Protein 2YA0 (pdb70)

InterPro domains:
  IPR004193 Glycoside hydrolase, family 13, N-terminal [PF02922] (450-539)
  IPR005323 Pullulanase, carbohydrate-binding module 41 [PF03714] (137-236)
  IPR005323 Pullulanase, carbohydrate-binding module 41 [PF03714] (245-346)
  IPR005323 Pullulanase, carbohydrate-binding module 41 [cd10315] (136-239)
  IPR005323 Pullulanase, carbohydrate-binding module 41 [cd10315] (244-348)
  IPR005877 YSIRK Gram-positive signal peptide [PF04650] (9-34)
  IPR005877 YSIRK Gram-positive signal peptide [TIGR01168] (1-36)
  IPR006047 Glycosyl hydrolase family 13, catalytic domain [PF00128] (612-724)
  IPR006047 Glycosyl hydrolase family 13, catalytic domain [SM00642] (592-982)
  IPR011838 Pullulanase, extracellular [TIGR02102] (133-1279)
  IPR013780 Glycosyl hydrolase, all-beta [G3DSA:2.60.40.1180] (1047-1150)
  IPR013783 Immunoglobulin-like fold [G3DSA:2.60.40.10] (448-564)
  IPR013784 Carbohydrate-binding-like fold [SSF49452] (134-238)
  IPR013784 Carbohydrate-binding-like fold [SSF49452] (241-351)
  IPR014755 Copper resistance protein CopC/internalin, immunoglobulin-like [G3DSA:2.60.40.1220] (353-447)
  IPR014756 Immunoglobulin E-set [SSF81296] (446-563)
  IPR017853 Glycoside hydrolase superfamily [SSF51445] (581-1035)
  IPR019931 LPXTG cell wall anchor motif [PF00746] (1240-1280)
  IPR019931 LPXTG cell wall anchor motif [PS50847] (1246-1280)
  IPR040806 SpuA, C-terminal [PF18033] (1045-1140)

Radius of gyration: 27.01 Å; Cα contacts (8 Å, |Δi|>4): 1751; chains: 1; bounding box: 89×76×56 Å

Structure (mmCIF, N/CA/C/O backbone):
data_2YA0
#
_entry.id   2YA0
#
_cell.length_a   57.574
_cell.length_b   75.196
_cell.length_c   87.038
_cell.angle_alpha   90.00
_cell.angle_beta   97.31
_cell.angle_gamma   90.00
#
_symmetry.space_group_name_H-M   'P 1 21 1'
#
loop_
_entity.id
_entity.type
_entity.pdbx_description
1 polymer 'PUTATIVE ALKALINE AMYLOPULLULANASE'
2 non-polymer 'CALCIUM ION'
3 non-polymer GLYCEROL
4 non-polymer 'SODIUM ION'
5 water water
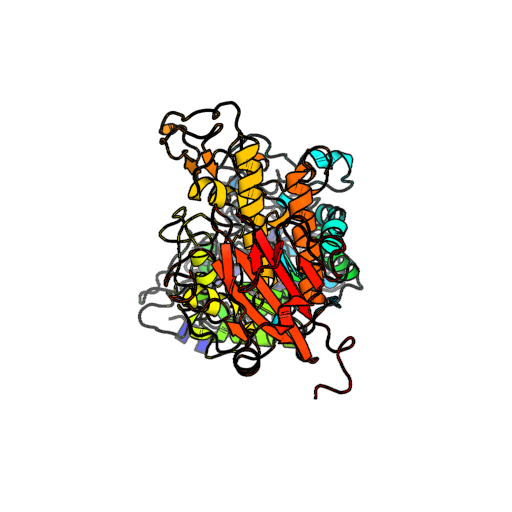#
loop_
_atom_site.group_PDB
_atom_site.id
_atom_site.type_symbol
_atom_site.label_atom_id
_atom_site.label_alt_id
_atom_site.label_comp_id
_atom_site.label_asym_id
_atom_site.label_entity_id
_atom_site.label_seq_id
_atom_site.pdbx_PDB_ins_code
_atom_site.Cartn_x
_atom_site.Cartn_y
_atom_site.Cartn_z
_atom_site.occupancy
_atom_site.B_iso_or_equiv
_atom_site.auth_seq_id
_atom_site.auth_comp_id
_atom_site.auth_asym_id
_atom_site.auth_atom_id
_atom_site.pdbx_PDB_model_num
ATOM 1 N N . SER A 1 1 ? 72.310 26.573 86.203 1.00 36.60 -18 SER A N 1
ATOM 2 C CA . SER A 1 1 ? 73.694 27.023 86.629 1.00 34.60 -18 SER A CA 1
ATOM 3 C C . SER A 1 1 ? 74.757 26.339 85.743 1.00 33.54 -18 SER A C 1
ATOM 4 O O . SER A 1 1 ? 74.704 25.145 85.536 1.00 32.42 -18 SER A O 1
ATOM 7 N N . TRP A 1 2 ? 75.671 27.121 85.171 1.00 32.99 -17 TRP A N 1
ATOM 8 C CA . TRP A 1 2 ? 76.682 26.565 84.272 1.00 31.34 -17 TRP A CA 1
ATOM 9 C C . TRP A 1 2 ? 77.630 25.676 85.090 1.00 32.05 -17 TRP A C 1
ATOM 10 O O . TRP A 1 2 ? 78.073 24.620 84.625 1.00 31.64 -17 TRP A O 1
ATOM 21 N N . ARG A 1 3 ? 77.893 26.060 86.342 1.00 32.83 -16 ARG A N 1
ATOM 22 C CA . ARG A 1 3 ? 78.808 25.275 87.185 1.00 34.83 -16 ARG A CA 1
ATOM 23 C C . ARG A 1 3 ? 78.249 23.880 87.512 1.00 33.47 -16 ARG A C 1
ATOM 24 O O . ARG A 1 3 ? 78.968 22.879 87.454 1.00 31.86 -16 ARG A O 1
ATOM 32 N N . LEU A 1 4 ? 76.949 23.799 87.767 1.00 32.90 -15 LEU A N 1
ATOM 33 C CA . LEU A 1 4 ? 76.290 22.511 87.974 1.00 33.60 -15 LEU A CA 1
ATOM 34 C C . LEU A 1 4 ? 76.242 21.689 86.670 1.00 34.11 -15 LEU A C 1
ATOM 35 O O . LEU A 1 4 ? 76.507 20.472 86.692 1.00 34.14 -15 LEU A O 1
ATOM 40 N N . LYS A 1 5 ? 75.986 22.359 85.534 1.00 33.12 -14 LYS A N 1
ATOM 41 C CA . LYS A 1 5 ? 75.982 21.702 84.223 1.00 33.25 -14 LYS A CA 1
ATOM 42 C C . LYS A 1 5 ? 77.317 21.047 83.887 1.00 32.67 -14 LYS A C 1
ATOM 43 O O . LYS A 1 5 ? 77.359 19.934 83.330 1.00 32.43 -14 LYS A O 1
ATOM 49 N N . ASP A 1 6 ? 78.394 21.746 84.219 1.00 32.44 -13 ASP A N 1
ATOM 50 C CA . ASP A 1 6 ? 79.753 21.198 84.176 1.00 32.73 -13 ASP A CA 1
ATOM 51 C C . ASP A 1 6 ? 79.960 19.953 85.029 1.00 34.89 -13 ASP A C 1
ATOM 52 O O . ASP A 1 6 ? 80.582 18.987 84.564 1.00 36.27 -13 ASP A O 1
ATOM 57 N N . GLU A 1 7 ? 79.469 19.936 86.262 1.00 36.37 -12 GLU A N 1
ATOM 58 C CA . GLU A 1 7 ? 79.711 18.709 87.090 1.00 38.54 -12 GLU A CA 1
ATOM 59 C C . GLU A 1 7 ? 79.021 17.516 86.455 1.00 37.95 -12 GLU A C 1
ATOM 60 O O . GLU A 1 7 ? 79.571 16.431 86.438 1.00 38.74 -12 GLU A O 1
ATOM 66 N N . THR A 1 8 ? 77.827 17.736 85.898 1.00 38.60 -11 THR A N 1
ATOM 67 C CA . THR A 1 8 ? 77.025 16.665 85.335 1.00 38.76 -11 THR A CA 1
ATOM 68 C C . THR A 1 8 ? 77.270 16.361 83.840 1.00 38.11 -11 THR A C 1
ATOM 69 O O . THR A 1 8 ? 77.087 15.223 83.407 1.00 37.91 -11 THR A O 1
ATOM 73 N N . TYR A 1 9 ? 77.670 17.356 83.048 1.00 36.81 -10 TYR A N 1
ATOM 74 C CA . TYR A 1 9 ? 77.786 17.123 81.590 1.00 36.03 -10 TYR A CA 1
ATOM 75 C C . TYR A 1 9 ? 79.095 17.602 80.913 1.00 35.00 -10 TYR A C 1
ATOM 76 O O . TYR A 1 9 ? 79.153 17.716 79.679 1.00 34.85 -10 TYR A O 1
ATOM 85 N N . SER A 1 10 ? 80.126 17.854 81.702 1.00 35.00 -9 SER A N 1
ATOM 86 C CA . SER A 1 10 ? 81.426 18.251 81.159 1.00 35.29 -9 SER A CA 1
ATOM 87 C C . SER A 1 10 ? 81.879 17.050 80.327 1.00 34.63 -9 SER A C 1
ATOM 88 O O . SER A 1 10 ? 81.851 15.925 80.817 1.00 36.08 -9 SER A O 1
ATOM 91 N N . TYR A 1 11 ? 82.170 17.282 79.039 1.00 31.66 -8 TYR A N 1
ATOM 92 C CA . TYR A 1 11 ? 82.499 16.242 78.083 1.00 29.47 -8 TYR A CA 1
ATOM 93 C C . TYR A 1 11 ? 83.834 16.632 77.494 1.00 30.20 -8 TYR A C 1
ATOM 94 O O . TYR A 1 11 ? 83.994 17.762 77.015 1.00 28.87 -8 TYR A O 1
ATOM 103 N N . ASP A 1 12 ? 84.777 15.695 77.537 1.00 30.76 -7 ASP A N 1
ATOM 104 C CA . ASP A 1 12 ? 86.125 15.905 76.998 1.00 31.02 -7 ASP A CA 1
ATOM 105 C C . ASP A 1 12 ? 86.420 15.111 75.733 1.00 29.16 -7 ASP A C 1
ATOM 106 O O . ASP A 1 12 ? 87.531 15.156 75.255 1.00 29.65 -7 ASP A O 1
ATOM 111 N N . GLY A 1 13 ? 85.428 14.389 75.189 1.00 30.32 -6 GLY A N 1
ATOM 112 C CA . GLY A 1 13 ? 85.572 13.616 73.961 1.00 26.90 -6 GLY A CA 1
ATOM 113 C C . GLY A 1 13 ? 85.567 14.481 72.679 1.00 28.37 -6 GLY A C 1
ATOM 114 O O . GLY A 1 13 ? 85.392 15.698 72.713 1.00 25.97 -6 GLY A O 1
ATOM 115 N N . LYS A 1 14 ? 85.742 13.835 71.530 1.00 28.89 -5 LYS A N 1
ATOM 116 C CA . LYS A 1 14 ? 85.771 14.572 70.272 1.00 29.12 -5 LYS A CA 1
ATOM 117 C C . LYS A 1 14 ? 84.406 15.207 69.993 1.00 27.00 -5 LYS A C 1
ATOM 118 O O . LYS A 1 14 ? 83.349 14.659 70.369 1.00 28.56 -5 LYS A O 1
ATOM 124 N N . LEU A 1 15 ? 84.429 16.376 69.359 1.00 24.95 -4 LEU A N 1
ATOM 125 C CA . LEU A 1 15 ? 83.237 17.083 68.887 1.00 23.47 -4 LEU A CA 1
ATOM 126 C C . LEU A 1 15 ? 83.413 17.363 67.423 1.00 23.41 -4 LEU A C 1
ATOM 127 O O . LEU A 1 15 ? 84.533 17.418 66.974 1.00 25.80 -4 LEU A O 1
ATOM 132 N N . GLY A 1 16 ? 82.318 17.546 66.695 1.00 23.34 -3 GLY A N 1
ATOM 133 C CA . GLY A 1 16 ? 82.347 17.948 65.323 1.00 22.79 -3 GLY A CA 1
ATOM 134 C C . GLY A 1 16 ? 81.972 16.812 64.413 1.00 22.29 -3 GLY A C 1
ATOM 135 O O . GLY A 1 16 ? 81.515 15.761 64.875 1.00 22.47 -3 GLY A O 1
ATOM 136 N N . ALA A 1 17 ? 82.219 16.989 63.121 1.00 22.61 -2 ALA A N 1
ATOM 137 C CA . ALA A 1 17 ? 81.820 16.021 62.086 1.00 22.86 -2 ALA A CA 1
ATOM 138 C C . ALA A 1 17 ? 83.097 15.564 61.397 1.00 24.84 -2 ALA A C 1
ATOM 139 O O . ALA A 1 17 ? 83.804 16.349 60.718 1.00 24.57 -2 ALA A O 1
ATOM 141 N N . ASP A 1 18 ? 83.433 14.286 61.584 1.00 24.42 -1 ASP A N 1
ATOM 142 C CA A ASP A 1 18 ? 84.687 13.821 61.035 0.50 26.68 -1 ASP A CA 1
ATOM 143 C CA B ASP A 1 18 ? 84.684 13.708 61.096 0.50 26.96 -1 ASP A CA 1
ATOM 144 C C . ASP A 1 18 ? 84.377 12.941 59.816 1.00 27.76 -1 ASP A C 1
ATOM 145 O O . ASP A 1 18 ? 83.718 11.888 59.891 1.00 25.47 -1 ASP A O 1
ATOM 154 N N . LEU A 1 19 ? 84.837 13.450 58.669 1.00 27.88 0 LEU A N 1
ATOM 155 C CA . LEU A 1 19 ? 84.564 12.837 57.382 1.00 31.57 0 LEU A CA 1
ATOM 156 C C . LEU A 1 19 ? 85.518 11.643 57.294 1.00 34.71 0 LEU A C 1
ATOM 157 O O . LEU A 1 19 ? 86.735 11.858 57.484 1.00 36.29 0 LEU A O 1
ATOM 162 N N . LYS A 1 20 ? 84.983 10.420 57.073 1.00 36.40 1 LYS A N 1
ATOM 163 C CA . LYS A 1 20 ? 85.748 9.131 57.204 1.00 39.57 1 LYS A CA 1
ATOM 164 C C . LYS A 1 20 ? 85.659 8.311 55.923 1.00 41.09 1 LYS A C 1
ATOM 165 O O . LYS A 1 20 ? 84.629 8.356 55.233 1.00 41.53 1 LYS A O 1
ATOM 171 N N . GLU A 1 21 ? 86.686 7.505 55.621 1.00 42.20 2 GLU A N 1
ATOM 172 C CA . GLU A 1 21 ? 86.570 6.495 54.521 1.00 42.17 2 GLU A CA 1
ATOM 173 C C . GLU A 1 21 ? 86.493 7.134 53.159 1.00 39.70 2 GLU A C 1
ATOM 174 O O . GLU A 1 21 ? 85.625 6.802 52.385 1.00 39.02 2 GLU A O 1
ATOM 180 N N . GLU A 1 22 ? 87.396 8.053 52.886 1.00 39.01 3 GLU A N 1
ATOM 181 C CA . GLU A 1 22 ? 87.363 8.843 51.671 1.00 38.45 3 GLU A CA 1
ATOM 182 C C . GLU A 1 22 ? 85.942 9.387 51.385 1.00 36.21 3 GLU A C 1
ATOM 183 O O . GLU A 1 22 ? 85.524 9.460 50.238 1.00 36.03 3 GLU A O 1
ATOM 189 N N . GLY A 1 23 ? 85.213 9.758 52.439 1.00 32.59 4 GLY A N 1
ATOM 190 C CA . GLY A 1 23 ? 83.952 10.443 52.283 1.00 29.83 4 GLY A CA 1
ATOM 191 C C . GLY A 1 23 ? 82.736 9.567 52.421 1.00 29.56 4 GLY A C 1
ATOM 192 O O . GLY A 1 23 ? 81.615 10.075 52.383 1.00 28.84 4 GLY A O 1
ATOM 193 N N . LYS A 1 24 ? 82.930 8.246 52.582 1.00 29.68 5 LYS A N 1
ATOM 194 C CA . LYS A 1 24 ? 81.795 7.318 52.606 1.00 30.45 5 LYS A CA 1
ATOM 195 C C . LYS A 1 24 ? 81.047 7.375 53.910 1.00 29.90 5 LYS A C 1
ATOM 196 O O . LYS A 1 24 ? 79.879 7.022 53.959 1.00 30.36 5 LYS A O 1
ATOM 202 N N . GLN A 1 25 ? 81.693 7.889 54.957 1.00 28.77 6 GLN A N 1
ATOM 203 C CA . GLN A 1 25 ? 81.019 7.996 56.249 1.00 28.99 6 GLN A CA 1
ATOM 204 C C . GLN A 1 25 ? 81.334 9.286 56.902 1.00 27.97 6 GLN A C 1
ATOM 205 O O . GLN A 1 25 ? 82.415 9.885 56.669 1.00 27.63 6 GLN A O 1
ATOM 211 N N . VAL A 1 26 ? 80.425 9.696 57.782 1.00 27.11 7 VAL A N 1
ATOM 212 C CA . VAL A 1 26 ? 80.700 10.852 58.666 1.00 27.77 7 VAL A CA 1
ATOM 213 C C . VAL A 1 26 ? 80.290 10.479 60.085 1.00 26.42 7 VAL A C 1
ATOM 214 O O . VAL A 1 26 ? 79.150 10.037 60.295 1.00 28.12 7 VAL A O 1
ATOM 218 N N . ASP A 1 27 ? 81.184 10.682 61.058 1.00 27.35 8 ASP A N 1
ATOM 219 C CA . ASP A 1 27 ? 80.835 10.604 62.485 1.00 27.19 8 ASP A CA 1
ATOM 220 C C . ASP A 1 27 ? 80.491 11.998 63.062 1.00 26.90 8 ASP A C 1
ATOM 221 O O . ASP A 1 27 ? 81.309 12.919 62.958 1.00 26.09 8 ASP A O 1
ATOM 226 N N . LEU A 1 28 ? 79.322 12.125 63.707 1.00 26.11 9 LEU A N 1
ATOM 227 C CA . LEU A 1 28 ? 78.798 13.440 64.185 1.00 26.08 9 LEU A CA 1
ATOM 228 C C . LEU A 1 28 ? 78.747 13.383 65.669 1.00 25.22 9 LEU A C 1
ATOM 229 O O . LEU A 1 28 ? 78.285 12.380 66.188 1.00 25.36 9 LEU A O 1
ATOM 234 N N . THR A 1 29 ? 79.255 14.412 66.351 1.00 24.15 10 THR A N 1
ATOM 235 C CA . THR A 1 29 ? 79.027 14.566 67.786 1.00 25.56 10 THR A CA 1
ATOM 236 C C . THR A 1 29 ? 78.692 16.029 68.125 1.00 26.17 10 THR A C 1
ATOM 237 O O . THR A 1 29 ? 79.421 16.935 67.751 1.00 26.78 10 THR A O 1
ATOM 241 N N . LEU A 1 30 ? 77.608 16.240 68.847 1.00 25.97 11 LEU A N 1
ATOM 242 C CA . LEU A 1 30 ? 77.199 17.532 69.295 1.00 26.98 11 LEU A CA 1
ATOM 243 C C . LEU A 1 30 ? 76.994 17.477 70.809 1.00 26.74 11 LEU A C 1
ATOM 244 O O . LEU A 1 30 ? 76.484 16.485 71.332 1.00 25.66 11 LEU A O 1
ATOM 249 N N . TRP A 1 31 ? 77.407 18.520 71.529 1.00 26.80 12 TRP A N 1
ATOM 250 C CA . TRP A 1 31 ? 77.084 18.587 72.958 1.00 25.97 12 TRP A CA 1
ATOM 251 C C . TRP A 1 31 ? 75.789 19.395 73.077 1.00 26.02 12 TRP A C 1
ATOM 252 O O . TRP A 1 31 ? 75.728 20.550 72.604 1.00 24.67 12 TRP A O 1
ATOM 263 N N . SER A 1 32 ? 74.717 18.795 73.615 1.00 25.16 13 SER A N 1
ATOM 264 C CA . SER A 1 32 ? 73.477 19.580 73.830 1.00 26.44 13 SER A CA 1
ATOM 265 C C . SER A 1 32 ? 72.675 18.900 74.952 1.00 27.41 13 SER A C 1
ATOM 266 O O . SER A 1 32 ? 71.611 18.328 74.697 1.00 29.20 13 SER A O 1
ATOM 269 N N . PRO A 1 33 ? 73.167 18.977 76.200 1.00 30.35 14 PRO A N 1
ATOM 270 C CA . PRO A 1 33 ? 72.558 18.172 77.293 1.00 31.16 14 PRO A CA 1
ATOM 271 C C . PRO A 1 33 ? 71.046 18.438 77.552 1.00 32.63 14 PRO A C 1
ATOM 272 O O . PRO A 1 33 ? 70.294 17.518 77.999 1.00 31.97 14 PRO A O 1
ATOM 276 N N . SER A 1 34 ? 70.581 19.644 77.293 1.00 31.81 15 SER A N 1
ATOM 277 C CA . SER A 1 34 ? 69.158 19.934 77.551 1.00 32.68 15 SER A CA 1
ATOM 278 C C . SER A 1 34 ? 68.227 19.526 76.445 1.00 33.61 15 SER A C 1
ATOM 279 O O . SER A 1 34 ? 67.006 19.765 76.565 1.00 35.23 15 SER A O 1
ATOM 282 N N . ALA A 1 35 ? 68.759 18.971 75.354 1.00 32.75 16 ALA A N 1
ATOM 283 C CA . ALA A 1 35 ? 67.919 18.669 74.194 1.00 31.73 16 ALA A CA 1
ATOM 284 C C . ALA A 1 35 ? 66.997 17.457 74.470 1.00 32.01 16 ALA A C 1
ATOM 285 O O . ALA A 1 35 ? 67.427 16.508 75.100 1.00 31.57 16 ALA A O 1
ATOM 287 N N . ASP A 1 36 ? 65.762 17.517 73.975 1.00 31.51 17 ASP A N 1
ATOM 288 C CA . ASP A 1 36 ? 64.849 16.350 73.955 1.00 31.90 17 ASP A CA 1
ATOM 289 C C . ASP A 1 36 ? 65.160 15.496 72.733 1.00 31.93 17 ASP A C 1
ATOM 290 O O . ASP A 1 36 ? 65.147 14.266 72.812 1.00 31.31 17 ASP A O 1
ATOM 295 N N . LYS A 1 37 ? 65.417 16.133 71.590 1.00 31.63 18 LYS A N 1
ATOM 296 C CA . LYS A 1 37 ? 65.855 15.421 70.361 1.00 31.43 18 LYS A CA 1
ATOM 297 C C . LYS A 1 37 ? 66.826 16.322 69.593 1.00 30.37 18 LYS A C 1
ATOM 298 O O . LYS A 1 37 ? 66.815 17.527 69.768 1.00 30.13 18 LYS A O 1
ATOM 304 N N . VAL A 1 38 ? 67.588 15.706 68.717 1.00 30.77 19 VAL A N 1
ATOM 305 C CA . VAL A 1 38 ? 68.595 16.350 67.878 1.00 28.36 19 VAL A CA 1
ATOM 306 C C . VAL A 1 38 ? 68.655 15.512 66.623 1.00 28.88 19 VAL A C 1
ATOM 307 O O . VAL A 1 38 ? 68.849 14.302 66.688 1.00 28.90 19 VAL A O 1
ATOM 311 N N . SER A 1 39 ? 68.430 16.166 65.469 1.00 28.22 20 SER A N 1
ATOM 312 C CA . SER A 1 39 ? 68.644 15.579 64.193 1.00 27.16 20 SER A CA 1
ATOM 313 C C . SER A 1 39 ? 69.613 16.426 63.413 1.00 26.43 20 SER A C 1
ATOM 314 O O . SER A 1 39 ? 69.730 17.627 63.639 1.00 24.00 20 SER A O 1
ATOM 317 N N . VAL A 1 40 ? 70.247 15.790 62.438 1.00 24.86 21 VAL A N 1
ATOM 318 C CA . VAL A 1 40 ? 71.054 16.522 61.479 1.00 24.91 21 VAL A CA 1
ATOM 319 C C . VAL A 1 40 ? 70.273 16.752 60.198 1.00 24.65 21 VAL A C 1
ATOM 320 O O . VAL A 1 40 ? 69.678 15.832 59.666 1.00 27.30 21 VAL A O 1
ATOM 324 N N . VAL A 1 41 ? 70.234 17.982 59.710 1.00 25.16 22 VAL A N 1
ATOM 325 C CA . VAL A 1 41 ? 69.549 18.246 58.440 1.00 23.23 22 VAL A CA 1
ATOM 326 C C . VAL A 1 41 ? 70.640 18.337 57.391 1.00 24.43 22 VAL A C 1
ATOM 327 O O . VAL A 1 41 ? 71.589 19.132 57.577 1.00 23.86 22 VAL A O 1
ATOM 331 N N . VAL A 1 42 ? 70.542 17.545 56.312 1.00 22.79 23 VAL A N 1
ATOM 332 C CA . VAL A 1 42 ? 71.637 17.547 55.346 1.00 23.88 23 VAL A CA 1
ATOM 333 C C . VAL A 1 42 ? 71.141 18.334 54.143 1.00 23.14 23 VAL A C 1
ATOM 334 O O . VAL A 1 42 ? 70.043 18.067 53.652 1.00 24.34 23 VAL A O 1
ATOM 338 N N . TYR A 1 43 ? 71.917 19.329 53.713 1.00 23.79 24 TYR A N 1
ATOM 339 C CA . TYR A 1 43 ? 71.618 20.114 52.505 1.00 21.97 24 TYR A CA 1
ATOM 340 C C . TYR A 1 43 ? 72.493 19.748 51.331 1.00 21.53 24 TYR A C 1
ATOM 341 O O . TYR A 1 43 ? 73.666 19.335 51.466 1.00 21.39 24 TYR A O 1
ATOM 350 N N . ASP A 1 44 ? 71.920 19.882 50.138 1.00 21.99 25 ASP A N 1
ATOM 351 C CA . ASP A 1 44 ? 72.601 19.476 48.926 1.00 23.65 25 ASP A CA 1
ATOM 352 C C . ASP A 1 44 ? 73.883 20.301 48.629 1.00 24.04 25 ASP A C 1
ATOM 353 O O . ASP A 1 44 ? 73.893 21.526 48.732 1.00 25.32 25 ASP A O 1
ATOM 358 N N . LYS A 1 45 ? 74.935 19.643 48.202 1.00 23.57 26 LYS A N 1
ATOM 359 C CA . LYS A 1 45 ? 76.233 20.306 47.923 1.00 23.68 26 LYS A CA 1
ATOM 360 C C . LYS A 1 45 ? 76.177 21.245 46.750 1.00 24.45 26 LYS A C 1
ATOM 361 O O . LYS A 1 45 ? 76.993 22.175 46.650 1.00 24.73 26 LYS A O 1
ATOM 367 N N . ASN A 1 46 ? 75.278 20.966 45.808 1.00 22.81 27 ASN A N 1
ATOM 368 C CA . ASN A 1 46 ? 75.106 21.840 44.657 1.00 23.81 27 ASN A CA 1
ATOM 369 C C . ASN A 1 46 ? 74.076 22.979 44.839 1.00 25.39 27 ASN A C 1
ATOM 370 O O . ASN A 1 46 ? 74.110 23.954 44.096 1.00 28.96 27 ASN A O 1
ATOM 375 N N . ASP A 1 47 ? 73.125 22.811 45.738 1.00 25.10 28 ASP A N 1
ATOM 376 C CA . ASP A 1 47 ? 72.042 23.760 45.934 1.00 25.97 28 ASP A CA 1
ATOM 377 C C . ASP A 1 47 ? 71.787 23.712 47.433 1.00 25.12 28 ASP A C 1
ATOM 378 O O . ASP A 1 47 ? 70.948 22.909 47.910 1.00 24.17 28 ASP A O 1
ATOM 383 N N . PRO A 1 48 ? 72.532 24.540 48.215 1.00 24.99 29 PRO A N 1
ATOM 384 C CA . PRO A 1 48 ? 72.440 24.383 49.670 1.00 24.39 29 PRO A CA 1
ATOM 385 C C . PRO A 1 48 ? 71.074 24.710 50.242 1.00 24.13 29 PRO A C 1
ATOM 386 O O . PRO A 1 48 ? 70.777 24.326 51.372 1.00 25.78 29 PRO A O 1
ATOM 390 N N . ASP A 1 49 ? 70.207 25.379 49.469 1.00 25.64 30 ASP A N 1
ATOM 391 C CA . ASP A 1 49 ? 68.812 25.628 49.922 1.00 26.87 30 ASP A CA 1
ATOM 392 C C . ASP A 1 49 ? 68.009 24.313 50.090 1.00 26.42 30 ASP A C 1
ATOM 393 O O . ASP A 1 49 ? 67.145 24.215 50.973 1.00 26.63 30 ASP A O 1
ATOM 398 N N . LYS A 1 50 ? 68.347 23.305 49.286 1.00 26.45 31 LYS A N 1
ATOM 399 C CA . LYS A 1 50 ? 67.618 22.043 49.259 1.00 27.60 31 LYS A CA 1
ATOM 400 C C . LYS A 1 50 ? 68.009 21.072 50.343 1.00 27.22 31 LYS A C 1
ATOM 401 O O . LYS A 1 50 ? 69.188 20.667 50.414 1.00 25.22 31 LYS A O 1
ATOM 407 N N . VAL A 1 51 ? 67.020 20.656 51.144 1.00 25.87 32 VAL A N 1
ATOM 408 C CA . VAL A 1 51 ? 67.224 19.697 52.197 1.00 28.47 32 VAL A CA 1
ATOM 409 C C . VAL A 1 51 ? 67.301 18.337 51.480 1.00 29.73 32 VAL A C 1
ATOM 410 O O . VAL A 1 51 ? 66.460 18.019 50.632 1.00 29.41 32 VAL A O 1
ATOM 414 N N . VAL A 1 52 ? 68.347 17.581 51.704 1.00 29.49 33 VAL A N 1
ATOM 415 C CA . VAL A 1 52 ? 68.342 16.237 51.134 1.00 30.52 33 VAL A CA 1
ATOM 416 C C . VAL A 1 52 ? 67.739 15.228 52.111 1.00 31.03 33 VAL A C 1
ATOM 417 O O . VAL A 1 52 ? 67.386 14.130 51.720 1.00 31.68 33 VAL A O 1
ATOM 421 N N . GLY A 1 53 ? 67.614 15.583 53.377 1.00 29.82 34 GLY A N 1
ATOM 422 C CA . GLY A 1 53 ? 67.184 14.568 54.343 1.00 29.30 34 GLY A CA 1
ATOM 423 C C . GLY A 1 53 ? 67.592 14.945 55.735 1.00 29.07 34 GLY A C 1
ATOM 424 O O . GLY A 1 53 ? 68.426 15.836 55.936 1.00 28.49 34 GLY A O 1
ATOM 425 N N . THR A 1 54 ? 66.959 14.292 56.694 1.00 27.08 35 THR A N 1
ATOM 426 C CA . THR A 1 54 ? 67.115 14.567 58.102 1.00 29.69 35 THR A CA 1
ATOM 427 C C . THR A 1 54 ? 67.335 13.221 58.812 1.00 30.97 35 THR A C 1
ATOM 428 O O . THR A 1 54 ? 66.574 12.270 58.525 1.00 32.70 35 THR A O 1
ATOM 432 N N . VAL A 1 55 ? 68.350 13.115 59.694 1.00 30.73 36 VAL A N 1
ATOM 433 C CA . VAL A 1 55 ? 68.729 11.836 60.332 1.00 29.15 36 VAL A CA 1
ATOM 434 C C . VAL A 1 55 ? 68.794 12.049 61.826 1.00 30.45 36 VAL A C 1
ATOM 435 O O . VAL A 1 55 ? 69.488 12.948 62.271 1.00 30.45 36 VAL A O 1
ATOM 439 N N . ALA A 1 56 ? 68.095 11.244 62.625 1.00 30.48 37 ALA A N 1
ATOM 440 C CA . ALA A 1 56 ? 68.088 11.479 64.087 1.00 31.23 37 ALA A CA 1
ATOM 441 C C . ALA A 1 56 ? 69.437 11.116 64.694 1.00 30.73 37 ALA A C 1
ATOM 442 O O . ALA A 1 56 ? 70.000 10.086 64.349 1.00 31.83 37 ALA A O 1
ATOM 444 N N . LEU A 1 57 ? 69.944 11.925 65.617 1.00 30.65 38 LEU A N 1
ATOM 445 C CA . LEU A 1 57 ? 71.090 11.516 66.441 1.00 31.47 38 LEU A CA 1
ATOM 446 C C . LEU A 1 57 ? 70.610 10.779 67.710 1.00 32.30 38 LEU A C 1
ATOM 447 O O . LEU A 1 57 ? 69.462 10.905 68.117 1.00 32.97 38 LEU A O 1
ATOM 452 N N . GLU A 1 58 ? 71.490 10.034 68.340 1.00 33.60 39 GLU A N 1
ATOM 453 C CA . GLU A 1 58 ? 71.132 9.438 69.623 1.00 35.47 39 GLU A CA 1
ATOM 454 C C . GLU A 1 58 ? 72.036 9.917 70.775 1.00 34.53 39 GLU A C 1
ATOM 455 O O . GLU A 1 58 ? 73.148 10.451 70.562 1.00 32.48 39 GLU A O 1
ATOM 461 N N . LYS A 1 59 ? 71.547 9.713 71.989 1.00 33.75 40 LYS A N 1
ATOM 462 C CA . LYS A 1 59 ? 72.202 10.276 73.153 1.00 35.30 40 LYS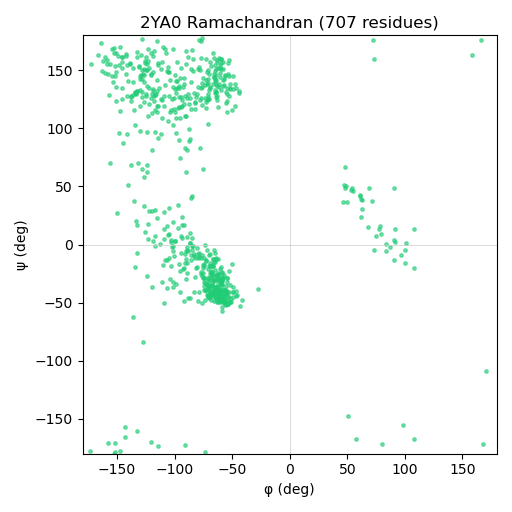 A CA 1
ATOM 463 C C . LYS A 1 59 ? 73.501 9.566 73.415 1.00 36.01 40 LYS A C 1
ATOM 464 O O . LYS A 1 59 ? 73.605 8.346 73.264 1.00 36.77 40 LYS A O 1
ATOM 470 N N . GLY A 1 60 ? 74.512 10.340 73.762 1.00 35.26 41 GLY A N 1
ATOM 471 C CA . GLY A 1 60 ? 75.766 9.768 74.140 1.00 36.22 41 GLY A CA 1
ATOM 472 C C . GLY A 1 60 ? 76.082 10.211 75.537 1.00 36.54 41 GLY A C 1
ATOM 473 O O . GLY A 1 60 ? 75.254 10.815 76.222 1.00 36.08 41 GLY A O 1
ATOM 474 N N . GLU A 1 61 ? 77.305 9.931 75.944 1.00 37.31 42 GLU A N 1
ATOM 475 C CA . GLU A 1 61 ? 77.764 10.309 77.279 1.00 39.04 42 GLU A CA 1
ATOM 476 C C . GLU A 1 61 ? 77.837 11.811 77.490 1.00 39.10 42 GLU A C 1
ATOM 477 O O . GLU A 1 61 ? 78.076 12.584 76.548 1.00 38.86 42 GLU A O 1
ATOM 483 N N . ARG A 1 62 ? 77.620 12.199 78.743 1.00 38.99 43 ARG A N 1
ATOM 484 C CA . ARG A 1 62 ? 77.805 13.558 79.237 1.00 38.30 43 ARG A CA 1
ATOM 485 C C . ARG A 1 62 ? 77.144 14.588 78.346 1.00 37.10 43 ARG A C 1
ATOM 486 O O . ARG A 1 62 ? 77.768 15.562 77.968 1.00 37.33 43 ARG A O 1
ATOM 494 N N . GLY A 1 63 ? 75.874 14.371 78.020 1.00 35.96 44 GLY A N 1
ATOM 495 C CA . GLY A 1 63 ? 75.108 15.376 77.338 1.00 34.07 44 GLY A CA 1
ATOM 496 C C . GLY A 1 63 ? 75.327 15.509 75.841 1.00 32.78 44 GLY A C 1
ATOM 497 O O . GLY A 1 63 ? 74.803 16.451 75.250 1.00 31.68 44 GLY A O 1
ATOM 498 N N . THR A 1 64 ? 76.063 14.588 75.225 1.00 30.79 45 THR A N 1
ATOM 499 C CA . THR A 1 64 ? 76.318 14.675 73.783 1.00 30.02 45 THR A CA 1
ATOM 500 C C . THR A 1 64 ? 75.256 13.960 73.036 1.00 29.56 45 THR A C 1
ATOM 501 O O . THR A 1 64 ? 74.474 13.229 73.639 1.00 30.56 45 THR A O 1
ATOM 505 N N . TRP A 1 65 ? 75.219 14.207 71.725 1.00 27.38 46 TRP A N 1
ATOM 506 C CA . TRP A 1 65 ? 74.413 13.516 70.749 1.00 26.55 46 TRP A CA 1
ATOM 507 C C . TRP A 1 65 ? 75.351 13.047 69.647 1.00 27.14 46 TRP A C 1
ATOM 508 O O . TRP A 1 65 ? 76.337 13.754 69.287 1.00 26.55 46 TRP A O 1
ATOM 519 N N . LYS A 1 66 ? 75.040 11.889 69.076 1.00 26.26 47 LYS A N 1
ATOM 520 C CA A LYS A 1 66 ? 75.963 11.243 68.138 0.50 26.98 47 LYS A CA 1
ATOM 521 C CA B LYS A 1 66 ? 75.963 11.196 68.176 0.50 26.75 47 LYS A CA 1
ATOM 522 C C . LYS A 1 66 ? 75.249 10.430 67.077 1.00 27.13 47 LYS A C 1
ATOM 523 O O . LYS A 1 66 ? 74.140 9.917 67.285 1.00 27.17 47 LYS A O 1
ATOM 534 N N . GLN A 1 67 ? 75.897 10.317 65.928 1.00 27.55 48 GLN A N 1
ATOM 535 C CA . GLN A 1 67 ? 75.361 9.536 64.804 1.00 26.71 48 GLN A CA 1
ATOM 536 C C . GLN A 1 67 ? 76.478 9.252 63.807 1.00 27.45 48 GLN A C 1
ATOM 537 O O . GLN A 1 67 ? 77.426 10.034 63.696 1.00 27.91 48 GLN A O 1
ATOM 543 N N . THR A 1 68 ? 76.414 8.117 63.110 1.00 26.40 49 THR A N 1
ATOM 544 C CA . THR A 1 68 ? 77.272 7.874 61.947 1.00 28.35 49 THR A CA 1
ATOM 545 C C . THR A 1 68 ? 76.437 7.862 60.651 1.00 29.34 49 THR A C 1
ATOM 546 O O . THR A 1 68 ? 75.450 7.108 60.553 1.00 31.55 49 THR A O 1
ATOM 550 N N . LEU A 1 69 ? 76.789 8.693 59.673 1.00 28.88 50 LEU A N 1
ATOM 551 C CA . LEU A 1 69 ? 76.086 8.611 58.367 1.00 29.61 50 LEU A CA 1
ATOM 552 C C . LEU A 1 69 ? 76.989 7.766 57.481 1.00 30.81 50 LEU A C 1
ATOM 553 O O . LEU A 1 69 ? 78.195 7.940 57.502 1.00 31.18 50 LEU A O 1
ATOM 558 N N . ASP A 1 70 ? 76.434 6.816 56.749 1.00 33.77 51 ASP A N 1
ATOM 559 C CA . ASP A 1 70 ? 77.293 5.879 55.964 1.00 36.95 51 ASP A CA 1
ATOM 560 C C . ASP A 1 70 ? 76.615 5.359 54.735 1.00 38.34 51 ASP A C 1
ATOM 561 O O . ASP A 1 70 ? 75.521 5.830 54.410 1.00 37.54 51 ASP A O 1
ATOM 566 N N . SER A 1 71 ? 77.261 4.365 54.099 1.00 40.47 52 SER A N 1
ATOM 567 C CA . SER A 1 71 ? 76.669 3.520 53.027 1.00 44.02 52 SER A CA 1
ATOM 568 C C . SER A 1 71 ? 75.172 3.350 53.098 1.00 43.31 52 SER A C 1
ATOM 569 O O . SER A 1 71 ? 74.519 3.304 52.081 1.00 45.30 52 SER A O 1
ATOM 572 N N . THR A 1 72 ? 74.663 3.230 54.314 1.00 43.07 53 THR A N 1
ATOM 573 C CA . THR A 1 72 ? 73.350 2.678 54.537 1.00 42.14 53 THR A CA 1
ATOM 574 C C . THR A 1 72 ? 72.349 3.795 54.616 1.00 39.68 53 THR A C 1
ATOM 575 O O . THR A 1 72 ? 71.178 3.560 54.907 1.00 38.99 53 THR A O 1
ATOM 579 N N . ASN A 1 73 ? 72.801 5.012 54.327 1.00 37.32 54 ASN A N 1
ATOM 580 C CA . ASN A 1 73 ? 71.906 6.217 54.412 1.00 34.88 54 ASN A CA 1
ATOM 581 C C . ASN A 1 73 ? 70.804 6.100 53.369 1.00 32.62 54 ASN A C 1
ATOM 582 O O . ASN A 1 73 ? 71.001 5.416 52.378 1.00 33.58 54 ASN A O 1
ATOM 587 N N . LYS A 1 74 ? 69.657 6.719 53.557 1.00 31.39 55 LYS A N 1
ATOM 588 C CA A LYS A 1 74 ? 68.740 6.700 52.406 0.50 31.93 55 LYS A CA 1
ATOM 589 C CA B LYS A 1 74 ? 68.574 6.756 52.564 0.50 31.85 55 LYS A CA 1
ATOM 590 C C . LYS A 1 74 ? 68.558 8.147 51.922 1.00 31.36 55 LYS A C 1
ATOM 591 O O . LYS A 1 74 ? 67.501 8.644 51.479 1.00 32.31 55 LYS A O 1
ATOM 602 N N . LEU A 1 75 ? 69.712 8.811 51.960 1.00 30.16 56 LEU A N 1
ATOM 603 C CA . LEU A 1 75 ? 69.871 10.194 51.453 1.00 28.26 56 LEU A CA 1
ATOM 604 C C . LEU A 1 75 ? 70.273 10.200 49.988 1.00 26.03 56 LEU A C 1
ATOM 605 O O . LEU A 1 75 ? 70.235 11.258 49.345 1.00 25.99 56 LEU A O 1
ATOM 610 N N . GLY A 1 76 ? 70.676 9.050 49.452 1.00 25.97 57 GLY A N 1
ATOM 611 C CA . GLY A 1 76 ? 71.167 8.989 48.054 1.00 25.37 57 GLY A CA 1
ATOM 612 C C . GLY A 1 76 ? 72.534 9.652 47.924 1.00 24.87 57 GLY A C 1
ATOM 613 O O . GLY A 1 76 ? 72.843 10.317 46.901 1.00 25.98 57 GLY A O 1
ATOM 614 N N . ILE A 1 77 ? 73.376 9.478 48.953 1.00 25.03 58 ILE A N 1
ATOM 615 C CA . ILE A 1 77 ? 74.756 10.002 48.966 1.00 23.20 58 ILE A CA 1
ATOM 616 C C . ILE A 1 77 ? 75.792 8.906 49.099 1.00 23.74 58 ILE A C 1
ATOM 617 O O . ILE A 1 77 ? 75.661 8.056 50.011 1.00 26.17 58 ILE A O 1
ATOM 622 N N . THR A 1 78 ? 76.800 8.894 48.235 1.00 22.51 59 THR A N 1
ATOM 623 C CA . THR A 1 78 ? 77.897 7.946 48.369 1.00 25.07 59 THR A CA 1
ATOM 624 C C . THR A 1 78 ? 79.211 8.572 48.780 1.00 25.90 59 THR A C 1
ATOM 625 O O . THR A 1 78 ? 80.137 7.835 49.198 1.00 28.25 59 THR A O 1
ATOM 629 N N . ASP A 1 79 ? 79.328 9.895 48.620 1.00 25.85 60 ASP A N 1
ATOM 630 C CA . ASP A 1 79 ? 80.483 10.637 49.134 1.00 24.27 60 ASP A CA 1
ATOM 631 C C . ASP A 1 79 ? 79.910 11.904 49.808 1.00 23.52 60 ASP A C 1
ATOM 632 O O . ASP A 1 79 ? 79.269 12.750 49.168 1.00 20.56 60 ASP A O 1
ATOM 637 N N . PHE A 1 80 ? 80.096 11.994 51.117 1.00 22.42 61 PHE A N 1
ATOM 638 C CA . PHE A 1 80 ? 79.575 13.174 51.884 1.00 23.15 61 PHE A CA 1
ATOM 639 C C . PHE A 1 80 ? 80.312 14.501 51.702 1.00 21.56 61 PHE A C 1
ATOM 640 O O . PHE A 1 80 ? 79.816 15.526 52.101 1.00 19.62 61 PHE A O 1
ATOM 648 N N . THR A 1 81 ? 81.488 14.466 51.108 1.00 22.80 62 THR A N 1
ATOM 649 C CA . THR A 1 81 ? 82.346 15.626 50.965 1.00 23.19 62 THR A CA 1
ATOM 650 C C . THR A 1 81 ? 81.609 16.780 50.296 1.00 23.53 62 THR A C 1
ATOM 651 O O . THR A 1 81 ? 81.033 16.619 49.221 1.00 24.38 62 THR A O 1
ATOM 655 N N . GLY A 1 82 ? 81.555 17.937 50.956 1.00 22.90 63 GLY A N 1
ATOM 656 C CA . GLY A 1 82 ? 80.926 19.090 50.323 1.00 23.25 63 GLY A CA 1
ATOM 657 C C . GLY A 1 82 ? 79.465 19.237 50.588 1.00 22.48 63 GLY A C 1
ATOM 658 O O . GLY A 1 82 ? 78.907 20.280 50.277 1.00 21.41 63 GLY A O 1
ATOM 659 N N . TYR A 1 83 ? 78.796 18.199 51.134 1.00 22.51 64 TYR A N 1
ATOM 660 C CA . TYR A 1 83 ? 77.377 18.349 51.516 1.00 20.78 64 TYR A CA 1
ATOM 661 C C . TYR A 1 83 ? 77.371 19.215 52.759 1.00 21.42 64 TYR A C 1
ATOM 662 O O . TYR A 1 83 ? 78.412 19.277 53.440 1.00 21.55 64 TYR A O 1
ATOM 671 N N . TYR A 1 84 ? 76.236 19.857 53.079 1.00 19.32 65 TYR A N 1
ATOM 672 C CA . TYR A 1 84 ? 76.190 20.788 54.150 1.00 21.47 65 TYR A CA 1
ATOM 673 C C . TYR A 1 84 ? 75.204 20.281 55.225 1.00 22.42 65 TYR A C 1
ATOM 674 O O . TYR A 1 84 ? 74.356 19.382 54.961 1.00 22.32 65 TYR A O 1
ATOM 683 N N . TYR A 1 85 ? 75.246 20.887 56.418 1.00 22.00 66 TYR A N 1
ATOM 684 C CA . TYR A 1 85 ? 74.383 20.439 57.459 1.00 22.37 66 TYR A CA 1
ATOM 685 C C . TYR A 1 85 ? 74.162 21.502 58.539 1.00 23.14 66 TYR A C 1
ATOM 686 O O . TYR A 1 85 ? 74.990 22.417 58.753 1.00 22.41 66 TYR A O 1
ATOM 695 N N . GLN A 1 86 ? 73.073 21.308 59.236 1.00 20.64 67 GLN A N 1
ATOM 696 C CA . GLN A 1 86 ? 72.756 22.058 60.481 1.00 20.51 67 GLN A CA 1
ATOM 697 C C . GLN A 1 86 ? 72.104 21.075 61.433 1.00 22.82 67 GLN A C 1
ATOM 698 O O . GLN A 1 86 ? 71.553 20.004 60.997 1.00 22.78 67 GLN A O 1
ATOM 704 N N . TYR A 1 87 ? 72.082 21.436 62.717 1.00 21.51 68 TYR A N 1
ATOM 705 C CA . TYR A 1 87 ? 71.425 20.576 63.696 1.00 23.59 68 TYR A CA 1
ATOM 706 C C . TYR A 1 87 ? 70.034 21.115 64.011 1.00 25.31 68 TYR A C 1
ATOM 707 O O . TYR A 1 87 ? 69.880 22.284 64.301 1.00 24.62 68 TYR A O 1
ATOM 716 N N . GLN A 1 88 ? 69.043 20.221 64.027 1.00 26.88 69 GLN A N 1
ATOM 717 C CA . GLN A 1 88 ? 67.668 20.598 64.336 1.00 27.37 69 GLN A CA 1
ATOM 718 C C . GLN A 1 88 ? 67.454 20.097 65.763 1.00 26.67 69 GLN A C 1
ATOM 719 O O . GLN A 1 88 ? 67.516 18.898 66.040 1.00 27.54 69 GLN A O 1
ATOM 725 N N . ILE A 1 89 ? 67.272 21.020 66.677 1.00 25.94 70 ILE A N 1
ATOM 726 C CA . ILE A 1 89 ? 67.323 20.691 68.082 1.00 27.66 70 ILE A CA 1
ATOM 727 C C . ILE A 1 89 ? 65.960 21.011 68.640 1.00 28.30 70 ILE A C 1
ATOM 728 O O . ILE A 1 89 ? 65.446 22.122 68.425 1.00 28.01 70 ILE A O 1
ATOM 733 N N . GLU A 1 90 ? 65.375 20.015 69.321 1.00 29.16 71 GLU A N 1
ATOM 734 C CA . GLU A 1 90 ? 64.058 20.193 69.925 1.00 31.45 71 GLU A CA 1
ATOM 735 C C . GLU A 1 90 ? 64.075 20.266 71.455 1.00 30.58 71 GLU A C 1
ATOM 736 O O . GLU A 1 90 ? 64.665 19.414 72.105 1.00 30.98 71 GLU A O 1
ATOM 742 N N . ARG A 1 91 ? 63.468 21.314 72.008 1.00 32.31 72 ARG A N 1
ATOM 743 C CA . ARG A 1 91 ? 63.350 21.518 73.452 1.00 33.65 72 ARG A CA 1
ATOM 744 C C . ARG A 1 91 ? 61.949 22.019 73.780 1.00 36.35 72 ARG A C 1
ATOM 745 O O . ARG A 1 91 ? 61.454 23.003 73.191 1.00 35.21 72 ARG A O 1
ATOM 753 N N . GLN A 1 92 ? 61.283 21.325 74.716 1.00 38.67 73 GLN A N 1
ATOM 754 C CA A GLN A 1 92 ? 59.954 21.776 75.189 0.50 39.39 73 GLN A CA 1
ATOM 755 C CA B GLN A 1 92 ? 59.912 21.654 75.173 0.50 39.09 73 GLN A CA 1
ATOM 756 C C . GLN A 1 92 ? 58.984 22.035 74.011 1.00 39.35 73 GLN A C 1
ATOM 757 O O . GLN A 1 92 ? 58.302 23.071 73.992 1.00 39.61 73 GLN A O 1
ATOM 768 N N . GLY A 1 93 ? 58.954 21.147 73.028 1.00 39.46 74 GLY A N 1
ATOM 769 C CA . GLY A 1 93 ? 58.113 21.347 71.839 1.00 40.02 74 GLY A CA 1
ATOM 770 C C . GLY A 1 93 ? 58.550 22.396 70.816 1.00 40.02 74 GLY A C 1
ATOM 771 O O . GLY A 1 93 ? 57.902 22.552 69.762 1.00 40.60 74 GLY A O 1
ATOM 772 N N . LYS A 1 94 ? 59.626 23.127 71.118 1.00 38.52 75 LYS A N 1
ATOM 773 C CA . LYS A 1 94 ? 60.149 24.158 70.191 1.00 37.55 75 LYS A CA 1
ATOM 774 C C . LYS A 1 94 ? 61.422 23.649 69.464 1.00 35.71 75 LYS A C 1
ATOM 775 O O . LYS A 1 94 ? 62.263 22.955 70.051 1.00 34.11 75 LYS A O 1
ATOM 781 N N . THR A 1 95 ? 61.535 24.001 68.182 1.00 34.63 76 THR A N 1
ATOM 782 C CA . THR A 1 95 ? 62.578 23.458 67.327 1.00 33.25 76 THR A CA 1
ATOM 783 C C . THR A 1 95 ? 63.447 24.631 66.831 1.00 30.84 76 THR A C 1
ATOM 784 O O . THR A 1 95 ? 62.901 25.616 66.412 1.00 30.35 76 THR A O 1
ATOM 788 N N . VAL A 1 96 ? 64.773 24.525 66.919 1.00 28.27 77 VAL A N 1
ATOM 789 C CA . VAL A 1 96 ? 65.686 25.492 66.300 1.00 27.16 77 VAL A CA 1
ATOM 790 C C . VAL A 1 96 ? 66.677 24.798 65.333 1.00 25.66 77 VAL A C 1
ATOM 791 O O . VAL A 1 96 ? 66.930 23.600 65.485 1.00 26.83 77 VAL A O 1
ATOM 795 N N . LEU A 1 97 ? 67.192 25.545 64.354 1.00 24.91 78 LEU A N 1
ATOM 796 C CA . LEU A 1 97 ? 68.298 25.103 63.480 1.00 24.91 78 LEU A CA 1
ATOM 797 C C . LEU A 1 97 ? 69.594 25.797 63.990 1.00 24.99 78 LEU A C 1
ATOM 798 O O . LEU A 1 97 ? 69.664 27.028 64.065 1.00 27.11 78 LEU A O 1
ATOM 803 N N . ALA A 1 98 ? 70.607 24.995 64.288 1.00 23.86 79 ALA A N 1
ATOM 804 C CA . ALA A 1 98 ? 71.803 25.520 64.916 1.00 23.35 79 ALA A CA 1
ATOM 805 C C . ALA A 1 98 ? 73.032 25.159 64.045 1.00 21.25 79 ALA A C 1
ATOM 806 O O . ALA A 1 98 ? 73.017 24.148 63.347 1.00 21.29 79 ALA A O 1
ATOM 808 N N . LEU A 1 99 ? 74.062 26.010 64.091 1.00 20.97 80 LEU A N 1
ATOM 809 C CA . LEU A 1 99 ? 75.375 25.716 63.471 1.00 19.22 80 LEU A CA 1
ATOM 810 C C . LEU A 1 99 ? 76.265 24.878 64.349 1.00 19.42 80 LEU A C 1
ATOM 811 O O . LEU A 1 99 ? 76.483 25.229 65.491 1.00 22.33 80 LEU A O 1
ATOM 816 N N . ASP A 1 100 ? 76.832 23.805 63.788 1.00 18.67 81 ASP A N 1
ATOM 817 C CA . ASP A 1 100 ? 77.842 22.998 64.509 1.00 20.80 81 ASP A CA 1
ATOM 818 C C . ASP A 1 100 ? 78.970 23.937 64.972 1.00 20.88 81 ASP A C 1
ATOM 819 O O . ASP A 1 100 ? 79.650 24.509 64.141 1.00 20.49 81 ASP A O 1
ATOM 824 N N . PRO A 1 101 ? 79.144 24.131 66.299 1.00 21.95 82 PRO A N 1
ATOM 825 C CA . PRO A 1 101 ? 80.250 25.017 66.691 1.00 21.55 82 PRO A CA 1
ATOM 826 C C . PRO A 1 101 ? 81.687 24.509 66.268 1.00 21.83 82 PRO A C 1
ATOM 827 O O . PRO A 1 101 ? 82.676 25.288 66.300 1.00 20.84 82 PRO A O 1
ATOM 831 N N . TYR A 1 102 ? 81.791 23.242 65.848 1.00 20.02 83 TYR A N 1
ATOM 832 C CA . TYR A 1 102 ? 83.102 22.669 65.446 1.00 20.55 83 TYR A CA 1
ATOM 833 C C . TYR A 1 102 ? 83.155 22.464 63.931 1.00 19.74 83 TYR A C 1
ATOM 834 O O . TYR A 1 102 ? 84.051 21.764 63.410 1.00 20.76 83 TYR A O 1
ATOM 843 N N . ALA A 1 103 ? 82.186 23.060 63.221 1.00 20.66 84 ALA A N 1
ATOM 844 C CA . ALA A 1 103 ? 82.196 23.049 61.724 1.00 20.77 84 ALA A CA 1
ATOM 845 C C . ALA A 1 103 ? 83.607 23.350 61.177 1.00 20.35 84 ALA A C 1
ATOM 846 O O . ALA A 1 103 ? 84.209 24.341 61.577 1.00 19.37 84 ALA A O 1
ATOM 848 N N . LYS A 1 104 ? 84.113 22.557 60.226 1.00 20.77 85 LYS A N 1
ATOM 849 C CA . LYS A 1 104 ? 85.454 22.831 59.688 1.00 20.50 85 LYS A CA 1
ATOM 850 C C . LYS A 1 104 ? 85.415 23.724 58.426 1.00 19.32 85 LYS A C 1
ATOM 851 O O . LYS A 1 104 ? 86.472 24.262 58.009 1.00 19.92 85 LYS A O 1
ATOM 857 N N . SER A 1 105 ? 84.252 23.762 57.747 1.00 19.28 86 SER A N 1
ATOM 858 C CA . SER A 1 105 ? 84.005 24.763 56.715 1.00 17.71 86 SER A CA 1
ATOM 859 C C . SER A 1 105 ? 82.477 24.987 56.665 1.00 18.87 86 SER A C 1
ATOM 860 O O . SER A 1 105 ? 81.710 24.398 57.469 1.00 19.27 86 SER A O 1
ATOM 863 N N . LEU A 1 106 ? 82.052 25.884 55.763 1.00 17.79 87 LEU A N 1
ATOM 864 C CA . LEU A 1 106 ? 80.716 26.403 55.688 1.00 17.33 87 LEU A CA 1
ATOM 865 C C . LEU A 1 106 ? 80.296 26.566 54.223 1.00 17.73 87 LEU A C 1
ATOM 866 O O . LEU A 1 106 ? 81.119 26.757 53.366 1.00 18.12 87 LEU A O 1
ATOM 871 N N . ALA A 1 107 ? 78.973 26.516 53.991 1.00 19.72 88 ALA A N 1
ATOM 872 C CA . ALA A 1 107 ? 78.333 27.013 52.768 1.00 19.34 88 ALA A CA 1
ATOM 873 C C . ALA A 1 107 ? 78.617 28.496 52.611 1.00 21.68 88 ALA A C 1
ATOM 874 O O . ALA A 1 107 ? 78.762 29.204 53.646 1.00 21.63 88 ALA A O 1
ATOM 876 N N . ALA A 1 108 ? 78.661 28.971 51.340 1.00 18.69 89 ALA A N 1
ATOM 877 C CA . ALA A 1 108 ? 78.718 30.414 51.088 1.00 19.25 89 ALA A CA 1
ATOM 878 C C . ALA A 1 108 ? 77.649 31.094 51.970 1.00 19.07 89 ALA A C 1
ATOM 879 O O . ALA A 1 108 ? 76.486 30.623 52.079 1.00 17.41 89 ALA A O 1
ATOM 881 N N . TRP A 1 109 ? 78.046 32.188 52.626 1.00 17.13 90 TRP A N 1
ATOM 882 C CA . TRP A 1 109 ? 77.181 32.765 53.653 1.00 17.13 90 TRP A CA 1
ATOM 883 C C . TRP A 1 109 ? 76.835 34.193 53.204 1.00 17.00 90 TRP A C 1
ATOM 884 O O . TRP A 1 109 ? 77.736 34.997 52.826 1.00 16.28 90 TRP A O 1
ATOM 895 N N . ASN A 1 110 ? 75.555 34.536 53.305 1.00 18.82 91 ASN A N 1
ATOM 896 C CA . ASN A 1 110 ? 75.110 35.866 52.941 1.00 20.30 91 ASN A CA 1
ATOM 897 C C . ASN A 1 110 ? 74.162 36.411 54.015 1.00 19.96 91 ASN A C 1
ATOM 898 O O . ASN A 1 110 ? 73.008 36.028 54.109 1.00 20.13 91 ASN A O 1
ATOM 903 N N . SER A 1 111 ? 74.646 37.305 54.862 1.00 20.01 92 SER A N 1
ATOM 904 C CA . SER A 1 111 ? 73.791 37.723 56.001 1.00 19.44 92 SER A CA 1
ATOM 905 C C . SER A 1 111 ? 72.590 38.551 55.509 1.00 19.54 92 SER A C 1
ATOM 906 O O . SER A 1 111 ? 71.594 38.730 56.267 1.00 19.91 92 SER A O 1
ATOM 909 N N . ASP A 1 112 ? 72.682 39.083 54.284 1.00 20.56 93 ASP A N 1
ATOM 910 C CA . ASP A 1 112 ? 71.485 39.773 53.723 1.00 22.77 93 ASP A CA 1
ATOM 911 C C . ASP A 1 112 ? 70.233 38.843 53.481 1.00 25.11 93 ASP A C 1
ATOM 912 O O . ASP A 1 112 ? 69.098 39.309 53.364 1.00 26.17 93 ASP A O 1
ATOM 917 N N . ASP A 1 113 ? 70.439 37.529 53.550 1.00 24.07 94 ASP A N 1
ATOM 918 C CA . ASP A 1 113 ? 69.355 36.552 53.464 1.00 25.09 94 ASP A CA 1
ATOM 919 C C . ASP A 1 113 ? 68.907 36.032 54.822 1.00 25.39 94 ASP A C 1
ATOM 920 O O . ASP A 1 113 ? 68.034 35.150 54.889 1.00 25.08 94 ASP A O 1
ATOM 925 N N . SER A 1 114 ? 69.489 36.559 55.915 1.00 24.58 95 SER A N 1
ATOM 926 C CA . SER A 1 114 ? 69.303 35.950 57.251 1.00 26.12 95 SER A CA 1
ATOM 927 C C . SER A 1 114 ? 67.830 35.856 57.713 1.00 28.59 95 SER A C 1
ATOM 928 O O . SER A 1 114 ? 67.491 35.034 58.558 1.00 28.68 95 SER A O 1
ATOM 931 N N . LYS A 1 115 ? 66.974 36.709 57.178 1.00 30.57 96 LYS A N 1
ATOM 932 C CA . LYS A 1 115 ? 65.572 36.733 57.603 1.00 33.84 96 LYS A CA 1
ATOM 933 C C . LYS A 1 115 ? 64.683 35.772 56.787 1.00 33.90 96 LYS A C 1
ATOM 934 O O . LYS A 1 115 ? 63.566 35.454 57.224 1.00 35.21 96 LYS A O 1
ATOM 940 N N . ILE A 1 116 ? 65.177 35.301 55.631 1.00 32.99 97 ILE A N 1
ATOM 941 C CA . ILE A 1 116 ? 64.394 34.393 54.737 1.00 34.03 97 ILE A CA 1
ATOM 942 C C . ILE A 1 116 ? 63.641 33.272 55.475 1.00 33.67 97 ILE A C 1
ATOM 943 O O . ILE A 1 116 ? 62.406 33.110 55.283 1.00 33.63 97 ILE A O 1
ATOM 948 N N . ASP A 1 117 ? 64.379 32.511 56.297 1.00 31.57 98 ASP A N 1
ATOM 949 C CA . ASP A 1 117 ? 63.837 31.392 57.085 1.00 31.13 98 ASP A CA 1
ATOM 950 C C . ASP A 1 117 ? 64.845 31.014 58.195 1.00 29.92 98 ASP A C 1
ATOM 951 O O . ASP A 1 117 ? 65.922 31.562 58.242 1.00 28.31 98 ASP A O 1
ATOM 956 N N . ASP A 1 118 ? 64.474 30.113 59.105 1.00 29.40 99 ASP A N 1
ATOM 957 C CA . ASP A 1 118 ? 65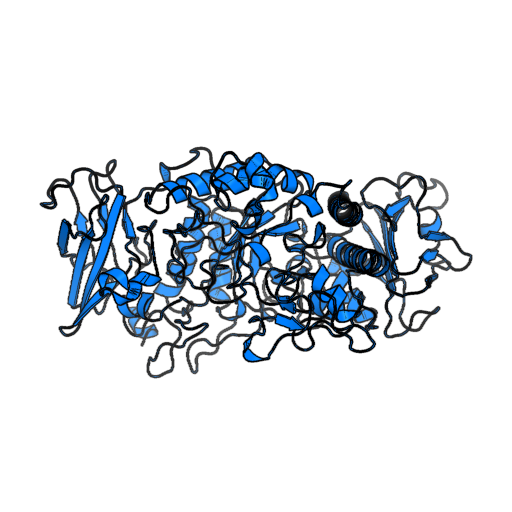.348 29.624 60.150 1.00 29.61 99 ASP A CA 1
ATOM 958 C C . ASP A 1 118 ? 66.686 29.036 59.598 1.00 28.78 99 ASP A C 1
ATOM 959 O O . ASP A 1 118 ? 67.749 29.255 60.176 1.00 27.57 99 ASP A O 1
ATOM 964 N N . ALA A 1 119 ? 66.620 28.277 58.506 1.00 26.58 100 ALA A N 1
ATOM 965 C CA . ALA A 1 119 ? 67.832 27.718 57.892 1.00 25.34 100 ALA A CA 1
ATOM 966 C C . ALA A 1 119 ? 68.833 28.798 57.421 1.00 24.06 100 ALA A C 1
ATOM 967 O O . ALA A 1 119 ? 70.012 28.515 57.285 1.00 24.49 100 ALA A O 1
ATOM 969 N N . HIS A 1 120 ? 68.367 30.026 57.207 1.00 22.36 101 HIS A N 1
ATOM 970 C CA . HIS A 1 120 ? 69.218 31.132 56.799 1.00 22.61 101 HIS A CA 1
ATOM 971 C C . HIS A 1 120 ? 69.708 31.986 58.001 1.00 23.47 101 HIS A C 1
ATOM 972 O O . HIS A 1 120 ? 70.501 32.849 57.788 1.00 22.92 101 HIS A O 1
ATOM 979 N N . LYS A 1 121 ? 69.214 31.753 59.236 1.00 23.28 102 LYS A N 1
ATOM 980 C CA . LYS A 1 121 ? 69.606 32.639 60.328 1.00 24.19 102 LYS A CA 1
ATOM 981 C C . LYS A 1 121 ? 71.068 32.496 60.732 1.00 23.69 102 LYS A C 1
ATOM 982 O O . LYS A 1 121 ? 71.665 33.457 61.238 1.00 22.11 102 LYS A O 1
ATOM 988 N N . VAL A 1 122 ? 71.643 31.324 60.458 1.00 22.36 103 VAL A N 1
ATOM 989 C CA . VAL A 1 122 ? 73.066 31.074 60.766 1.00 21.77 103 VAL A CA 1
ATOM 990 C C . VAL A 1 122 ? 73.616 30.230 59.638 1.00 21.42 103 VAL A C 1
ATOM 991 O O . VAL A 1 122 ? 72.846 29.595 58.874 1.00 21.18 103 VAL A O 1
ATOM 995 N N . ALA A 1 123 ? 74.934 30.153 59.525 1.00 19.76 104 ALA A N 1
ATOM 996 C CA . ALA A 1 123 ? 75.508 29.465 58.369 1.00 19.33 104 ALA A CA 1
ATOM 997 C C . ALA A 1 123 ? 75.210 27.972 58.401 1.00 20.78 104 ALA A C 1
ATOM 998 O O . ALA A 1 123 ? 74.821 27.397 59.426 1.00 21.38 104 ALA A O 1
ATOM 1000 N N . LYS A 1 124 ? 75.409 27.336 57.259 1.00 19.75 105 LYS A N 1
ATOM 1001 C CA . LYS A 1 124 ? 75.317 25.875 57.201 1.00 19.10 105 LYS A CA 1
ATOM 1002 C C . LYS A 1 124 ? 76.733 25.348 57.192 1.00 19.14 105 LYS A C 1
ATOM 1003 O O . LYS A 1 124 ? 77.553 25.846 56.417 1.00 18.64 105 LYS A O 1
ATOM 1009 N N . ALA A 1 125 ? 77.011 24.312 57.990 1.00 17.98 106 ALA A N 1
ATOM 1010 C CA . ALA A 1 125 ? 78.362 23.702 57.988 1.00 17.89 106 ALA A CA 1
ATOM 1011 C C . ALA A 1 125 ? 78.592 22.797 56.775 1.00 20.26 106 ALA A C 1
ATOM 1012 O O . ALA A 1 125 ? 77.621 22.385 56.115 1.00 19.40 106 ALA A O 1
ATOM 1014 N N . ALA A 1 126 ? 79.859 22.513 56.455 1.00 19.84 107 ALA A N 1
ATOM 1015 C CA . ALA A 1 126 ? 80.165 21.573 55.341 1.00 18.37 107 ALA A CA 1
ATOM 1016 C C . ALA A 1 126 ? 80.963 20.399 55.844 1.00 19.78 107 ALA A C 1
ATOM 1017 O O . ALA A 1 126 ? 81.772 20.587 56.767 1.00 20.33 107 ALA A O 1
ATOM 1019 N N . PHE A 1 127 ? 80.747 19.208 55.258 1.00 18.98 108 PHE A N 1
ATOM 1020 C CA . PHE A 1 127 ? 81.588 18.069 55.560 1.00 20.33 108 PHE A CA 1
ATOM 1021 C C . PHE A 1 127 ? 82.843 18.144 54.730 1.00 19.80 108 PHE A C 1
ATOM 1022 O O . PHE A 1 127 ? 82.787 18.163 53.444 1.00 20.54 108 PHE A O 1
ATOM 1030 N N . VAL A 1 128 ? 83.979 18.277 55.401 1.00 19.12 109 VAL A N 1
ATOM 1031 C CA . VAL A 1 128 ? 85.234 18.416 54.645 1.00 19.54 109 VAL A CA 1
ATOM 1032 C C . VAL A 1 128 ? 86.294 17.715 55.475 1.00 21.52 109 VAL A C 1
ATOM 1033 O O . VAL A 1 128 ? 86.135 17.570 56.726 1.00 19.82 109 VAL A O 1
ATOM 1037 N N . ASP A 1 129 ? 87.398 17.401 54.790 1.00 21.95 110 ASP A N 1
ATOM 1038 C CA . ASP A 1 129 ? 88.603 16.854 55.432 1.00 22.85 110 ASP A CA 1
ATOM 1039 C C . ASP A 1 129 ? 89.830 17.716 55.132 1.00 22.86 110 ASP A C 1
ATOM 1040 O O . ASP A 1 129 ? 90.459 17.566 54.090 1.00 22.81 110 ASP A O 1
ATOM 1045 N N . PRO A 1 130 ? 90.179 18.625 56.049 1.00 23.31 111 PRO A N 1
ATOM 1046 C CA . PRO A 1 130 ? 91.252 19.613 55.810 1.00 23.42 111 PRO A CA 1
ATOM 1047 C C . PRO A 1 130 ? 92.622 18.972 55.552 1.00 24.79 111 PRO A C 1
ATOM 1048 O O . PRO A 1 130 ? 93.419 19.545 54.821 1.00 23.58 111 PRO A O 1
ATOM 1052 N N . ALA A 1 131 ? 92.881 17.785 56.123 1.00 24.80 112 ALA A N 1
ATOM 1053 C CA . ALA A 1 131 ? 94.236 17.167 56.002 1.00 27.36 112 ALA A CA 1
ATOM 1054 C C . ALA A 1 131 ? 94.619 16.947 54.554 1.00 28.36 112 ALA A C 1
ATOM 1055 O O . ALA A 1 131 ? 95.772 17.132 54.157 1.00 29.29 112 ALA A O 1
ATOM 1057 N N . LYS A 1 132 ? 93.635 16.647 53.722 1.00 29.80 113 LYS A N 1
ATOM 1058 C CA . LYS A 1 132 ? 93.927 16.280 52.330 1.00 30.71 113 LYS A CA 1
ATOM 1059 C C . LYS A 1 132 ? 93.958 17.489 51.396 1.00 30.29 113 LYS A C 1
ATOM 1060 O O . LYS A 1 132 ? 94.212 17.339 50.178 1.00 30.65 113 LYS A O 1
ATOM 1066 N N . LEU A 1 133 ? 93.683 18.677 51.943 1.00 25.35 114 LEU A N 1
ATOM 1067 C CA . LEU A 1 133 ? 93.629 19.879 51.118 1.00 25.12 114 LEU A CA 1
ATOM 1068 C C . LEU A 1 133 ? 94.927 20.657 51.236 1.00 23.55 114 LEU A C 1
ATOM 1069 O O . LEU A 1 133 ? 95.560 20.650 52.273 1.00 24.51 114 LEU A O 1
ATOM 1074 N N . GLY A 1 134 ? 95.315 21.286 50.148 1.00 23.89 115 GLY A N 1
ATOM 1075 C CA . GLY A 1 134 ? 96.402 22.254 50.138 1.00 24.47 115 GLY A CA 1
ATOM 1076 C C . GLY A 1 134 ? 97.737 21.547 50.103 1.00 25.23 115 GLY A C 1
ATOM 1077 O O . GLY A 1 134 ? 97.774 20.319 49.976 1.00 23.84 115 GLY A O 1
ATOM 1078 N N . PRO A 1 135 ? 98.829 22.290 50.263 1.00 24.26 116 PRO A N 1
ATOM 1079 C CA . PRO A 1 135 ? 100.185 21.705 50.205 1.00 25.22 116 PRO A CA 1
ATOM 1080 C C . PRO A 1 135 ? 100.353 20.726 51.361 1.00 27.46 116 PRO A C 1
ATOM 1081 O O . PRO A 1 135 ? 100.063 21.051 52.518 1.00 26.55 116 PRO A O 1
ATOM 1085 N N . GLN A 1 136 ? 100.766 19.498 51.019 1.00 26.41 117 GLN A N 1
ATOM 1086 C CA . GLN A 1 136 ? 100.835 18.415 51.976 1.00 27.46 117 GLN A CA 1
ATOM 1087 C C . GLN A 1 136 ? 102.102 18.528 52.747 1.00 26.72 117 GLN A C 1
ATOM 1088 O O . GLN A 1 136 ? 102.239 17.909 53.786 1.00 28.18 117 GLN A O 1
ATOM 1094 N N . ASP A 1 137 ? 102.993 19.392 52.288 1.00 26.75 118 ASP A N 1
ATOM 1095 C CA . ASP A 1 137 ? 104.226 19.641 53.065 1.00 28.75 118 ASP A CA 1
ATOM 1096 C C . ASP A 1 137 ? 104.176 20.837 54.032 1.00 27.40 118 ASP A C 1
ATOM 1097 O O . ASP A 1 137 ? 105.205 21.192 54.685 1.00 26.72 118 ASP A O 1
ATOM 1102 N N . LEU A 1 138 ? 102.998 21.454 54.149 1.00 25.44 119 LEU A N 1
ATOM 1103 C CA . LEU A 1 138 ? 102.856 22.622 55.096 1.00 24.03 119 LEU A CA 1
ATOM 1104 C C . LEU A 1 138 ? 103.312 22.261 56.516 1.00 24.10 119 LEU A C 1
ATOM 1105 O O . LEU A 1 138 ? 102.913 21.256 57.048 1.00 23.32 119 LEU A O 1
ATOM 1110 N N . THR A 1 139 ? 104.166 23.073 57.123 1.00 23.94 120 THR A N 1
ATOM 1111 C CA . THR A 1 139 ? 104.594 22.827 58.500 1.00 24.96 120 THR A CA 1
ATOM 1112 C C . THR A 1 139 ? 104.845 24.173 59.164 1.00 22.99 120 THR A C 1
ATOM 1113 O O . THR A 1 139 ? 104.612 25.192 58.522 1.00 23.37 120 THR A O 1
ATOM 1117 N N . TYR A 1 140 ? 105.288 24.203 60.418 1.00 23.92 121 TYR A N 1
ATOM 1118 C CA . TYR A 1 140 ? 105.550 25.479 61.134 1.00 25.00 121 TYR A CA 1
ATOM 1119 C C . TYR A 1 140 ? 106.630 26.272 60.452 1.00 25.25 121 TYR A C 1
ATOM 1120 O O . TYR A 1 140 ? 107.489 25.688 59.793 1.00 24.57 121 TYR A O 1
ATOM 1129 N N . GLY A 1 141 ? 106.570 27.598 60.601 1.00 23.00 122 GLY A N 1
ATOM 1130 C CA . GLY A 1 141 ? 107.621 28.476 60.037 1.00 25.05 122 GLY A CA 1
ATOM 1131 C C . GLY A 1 141 ? 109.031 28.132 60.563 1.00 25.51 122 GLY A C 1
ATOM 1132 O O . GLY A 1 141 ? 109.167 27.560 61.663 1.00 24.31 122 GLY A O 1
ATOM 1133 N N . LYS A 1 142 ? 110.048 28.405 59.744 1.00 25.87 123 LYS A N 1
ATOM 1134 C CA . LYS A 1 142 ? 111.445 28.503 60.167 1.00 28.57 123 LYS A CA 1
ATOM 1135 C C . LYS A 1 142 ? 111.755 29.947 59.912 1.00 27.21 123 LYS A C 1
ATOM 1136 O O . LYS A 1 142 ? 112.209 30.339 58.822 1.00 27.19 123 LYS A O 1
ATOM 1142 N N . ILE A 1 143 ? 111.552 30.756 60.938 1.00 26.86 124 ILE A N 1
ATOM 1143 C CA . ILE A 1 143 ? 111.442 32.206 60.717 1.00 25.18 124 ILE A CA 1
ATOM 1144 C C . ILE A 1 143 ? 112.823 32.892 60.829 1.00 25.54 124 ILE A C 1
ATOM 1145 O O . ILE A 1 143 ? 113.510 32.724 61.825 1.00 25.36 124 ILE A O 1
ATOM 1150 N N . HIS A 1 144 ? 113.176 33.679 59.805 1.00 25.52 125 HIS A N 1
ATOM 1151 C CA A HIS A 1 144 ? 114.506 34.253 59.676 0.50 24.56 125 HIS A CA 1
ATOM 1152 C CA B HIS A 1 144 ? 114.489 34.277 59.689 0.50 24.57 125 HIS A CA 1
ATOM 1153 C C . HIS A 1 144 ? 114.564 35.373 60.743 1.00 24.18 125 HIS A C 1
ATOM 1154 O O . HIS A 1 144 ? 113.537 36.056 61.032 1.00 22.24 125 HIS A O 1
ATOM 1167 N N . ASN A 1 145 ? 115.727 35.520 61.351 1.00 23.96 126 ASN A N 1
ATOM 1168 C CA . ASN A 1 145 ? 115.984 36.556 62.355 1.00 25.76 126 ASN A CA 1
ATOM 1169 C C . ASN A 1 145 ? 115.132 36.437 63.599 1.00 24.57 126 ASN A C 1
ATOM 1170 O O . ASN A 1 145 ? 114.851 37.424 64.225 1.00 25.57 126 ASN A O 1
ATOM 1175 N N . PHE A 1 146 ? 114.741 35.240 63.977 1.00 23.30 127 PHE A N 1
ATOM 1176 C CA . PHE A 1 146 ? 113.791 35.201 65.046 1.00 23.77 127 PHE A CA 1
ATOM 1177 C C . PHE A 1 146 ? 114.203 34.091 65.959 1.00 25.91 127 PHE A C 1
ATOM 1178 O O . PHE A 1 146 ? 114.288 32.961 65.502 1.00 26.11 127 PHE A O 1
ATOM 1186 N N . LYS A 1 147 ? 114.421 34.373 67.239 1.00 24.91 128 LYS A N 1
ATOM 1187 C CA . LYS A 1 147 ? 114.621 33.271 68.179 1.00 26.73 128 LYS A CA 1
ATOM 1188 C C . LYS A 1 147 ? 113.578 33.204 69.319 1.00 27.19 128 LYS A C 1
ATOM 1189 O O . LYS A 1 147 ? 113.204 32.114 69.752 1.00 27.96 128 LYS A O 1
ATOM 1195 N N . THR A 1 148 ? 113.130 34.356 69.822 1.00 26.38 129 THR A N 1
ATOM 1196 C CA . THR A 1 148 ? 112.214 34.428 70.985 1.00 26.78 129 THR A CA 1
ATOM 1197 C C . THR A 1 148 ? 111.346 35.656 70.734 1.00 24.51 129 THR A C 1
ATOM 1198 O O . THR A 1 148 ? 111.671 36.470 69.852 1.00 22.78 129 THR A O 1
ATOM 1202 N N . ARG A 1 149 ? 110.286 35.853 71.536 1.00 24.25 130 ARG A N 1
ATOM 1203 C CA . ARG A 1 149 ? 109.332 37.006 71.301 1.00 22.51 130 ARG A CA 1
ATOM 1204 C C . ARG A 1 149 ? 109.954 38.394 71.030 1.00 21.73 130 ARG A C 1
ATOM 1205 O O . ARG A 1 149 ? 109.430 39.162 70.184 1.00 22.97 130 ARG A O 1
ATOM 1213 N N . GLU A 1 150 ? 110.983 38.821 71.794 1.00 19.86 131 GLU A N 1
ATOM 1214 C CA . GLU A 1 150 ? 111.546 40.129 71.559 1.00 19.55 131 GLU A CA 1
ATOM 1215 C C . GLU A 1 150 ? 112.132 40.320 70.115 1.00 19.85 131 GLU A C 1
ATOM 1216 O O . GLU A 1 150 ? 112.291 41.460 69.648 1.00 19.68 131 GLU A O 1
ATOM 1222 N N . ASP A 1 151 ? 112.413 39.231 69.414 1.00 20.71 132 ASP A N 1
ATOM 1223 C CA . ASP A 1 151 ? 112.984 39.263 68.013 1.00 21.22 132 ASP A CA 1
ATOM 1224 C C . ASP A 1 151 ? 111.908 39.389 66.956 1.00 22.72 132 ASP A C 1
ATOM 1225 O O . ASP A 1 151 ? 112.231 39.648 65.790 1.00 23.25 132 ASP A O 1
ATOM 1230 N N . ALA A 1 152 ? 110.634 39.192 67.313 1.00 22.31 133 ALA A N 1
ATOM 1231 C CA . ALA A 1 152 ? 109.519 39.413 66.314 1.00 21.64 133 ALA A CA 1
ATOM 1232 C C . ALA A 1 152 ? 109.412 40.893 65.853 1.00 21.02 133 ALA A C 1
ATOM 1233 O O . ALA A 1 152 ? 109.688 41.838 66.636 1.00 21.65 133 ALA A O 1
ATOM 1235 N N . VAL A 1 153 ? 109.127 41.093 64.551 1.00 20.24 134 VAL A N 1
ATOM 1236 C CA . VAL A 1 153 ? 108.681 42.375 64.028 1.00 19.03 134 VAL A CA 1
ATOM 1237 C C . VAL A 1 153 ? 107.354 42.093 63.359 1.00 17.92 134 VAL A C 1
ATOM 1238 O O . VAL A 1 153 ? 107.302 41.370 62.358 1.00 17.54 134 VAL A O 1
ATOM 1242 N N . ILE A 1 154 ? 106.262 42.587 63.949 1.00 17.16 135 ILE A N 1
ATOM 1243 C CA . ILE A 1 154 ? 104.930 42.161 63.515 1.00 16.64 135 ILE A CA 1
ATOM 1244 C C . ILE A 1 154 ? 104.362 43.148 62.506 1.00 18.05 135 ILE A C 1
ATOM 1245 O O . ILE A 1 154 ? 104.542 44.372 62.666 1.00 17.24 135 ILE A O 1
ATOM 1250 N N . TYR A 1 155 ? 103.641 42.627 61.505 1.00 16.10 136 TYR A N 1
ATOM 1251 C CA . TYR A 1 155 ? 103.115 43.469 60.446 1.00 16.38 136 TYR A CA 1
ATOM 1252 C C . TYR A 1 155 ? 101.648 43.124 60.325 1.00 16.37 136 TYR A C 1
ATOM 1253 O O . TYR A 1 155 ? 101.265 42.000 59.920 1.00 17.62 136 TYR A O 1
ATOM 1262 N N . GLU A 1 156 ? 100.805 44.124 60.560 1.00 16.29 137 GLU A N 1
ATOM 1263 C CA . GLU A 1 156 ? 99.332 43.862 60.673 1.00 18.21 137 GLU A CA 1
ATOM 1264 C C . GLU A 1 156 ? 98.571 44.179 59.373 1.00 18.21 137 GLU A C 1
ATOM 1265 O O . GLU A 1 156 ? 98.372 45.330 59.063 1.00 18.06 137 GLU A O 1
ATOM 1271 N N . ALA A 1 157 ? 98.080 43.144 58.652 1.00 20.23 138 ALA A N 1
ATOM 1272 C CA . ALA A 1 157 ? 97.436 43.348 57.322 1.00 18.99 138 ALA A CA 1
ATOM 1273 C C . ALA A 1 157 ? 96.068 42.655 57.286 1.00 18.06 138 ALA A C 1
ATOM 1274 O O . ALA A 1 157 ? 95.899 41.565 57.844 1.00 17.57 138 ALA A O 1
ATOM 1276 N N . HIS A 1 158 ? 95.130 43.251 56.568 1.00 16.87 139 HIS A N 1
ATOM 1277 C CA . HIS A 1 158 ? 93.832 42.599 56.324 1.00 16.05 139 HIS A CA 1
ATOM 1278 C C . HIS A 1 158 ? 93.946 41.967 54.951 1.00 15.97 139 HIS A C 1
ATOM 1279 O O . HIS A 1 158 ? 94.551 42.572 54.028 1.00 16.62 139 HIS A O 1
ATOM 1286 N N . VAL A 1 159 ? 93.399 40.764 54.781 1.00 15.20 140 VAL A N 1
ATOM 1287 C CA . VAL A 1 159 ? 93.671 40.032 53.501 1.00 15.90 140 VAL A CA 1
ATOM 1288 C C . VAL A 1 159 ? 93.141 40.788 52.281 1.00 15.72 140 VAL A C 1
ATOM 1289 O O . VAL A 1 159 ? 93.763 40.806 51.213 1.00 18.06 140 VAL A O 1
ATOM 1293 N N . ARG A 1 160 ? 91.959 41.386 52.399 1.00 15.74 141 ARG A N 1
ATOM 1294 C CA . ARG A 1 160 ? 91.374 42.145 51.225 1.00 17.76 141 ARG A CA 1
ATOM 1295 C C . ARG A 1 160 ? 92.147 43.398 50.906 1.00 17.25 141 ARG A C 1
ATOM 1296 O O . ARG A 1 160 ? 92.493 43.658 49.743 1.00 16.18 141 ARG A O 1
ATOM 1304 N N . ASP A 1 161 ? 92.453 44.196 51.955 1.00 17.11 142 ASP A N 1
ATOM 1305 C CA . ASP A 1 161 ? 93.139 45.457 51.753 1.00 16.12 142 ASP A CA 1
ATOM 1306 C C . ASP A 1 161 ? 94.421 45.239 51.020 1.00 16.32 142 ASP A C 1
ATOM 1307 O O . ASP A 1 161 ? 94.793 46.060 50.174 1.00 17.19 142 ASP A O 1
ATOM 1312 N N . PHE A 1 162 ? 95.122 44.150 51.361 1.00 16.33 143 PHE A N 1
ATOM 1313 C CA . PHE A 1 162 ? 96.478 44.020 50.866 1.00 17.26 143 PHE A CA 1
ATOM 1314 C C . PHE A 1 162 ? 96.592 43.882 49.313 1.00 17.69 143 PHE A C 1
ATOM 1315 O O . PHE A 1 162 ? 97.622 44.202 48.758 1.00 17.98 143 PHE A O 1
ATOM 1323 N N . THR A 1 163 ? 95.530 43.459 48.649 1.00 18.26 144 THR A N 1
ATOM 1324 C CA . THR A 1 163 ? 95.563 43.376 47.188 1.00 18.10 144 THR A CA 1
ATOM 1325 C C . THR A 1 163 ? 94.296 43.985 46.538 1.00 18.77 144 THR A C 1
ATOM 1326 O O . THR A 1 163 ? 93.993 43.670 45.354 1.00 19.99 144 THR A O 1
ATOM 1330 N N . SER A 1 164 ? 93.557 44.844 47.229 1.00 17.96 145 SER A N 1
ATOM 1331 C CA . SER A 1 164 ? 92.337 45.391 46.644 1.00 19.75 145 SER A CA 1
ATOM 1332 C C . SER A 1 164 ? 92.521 46.689 45.809 1.00 18.65 145 SER A C 1
ATOM 1333 O O . SER A 1 164 ? 91.563 47.186 45.249 1.00 20.68 145 SER A O 1
ATOM 1336 N N . ASP A 1 165 ? 93.715 47.241 45.793 1.00 17.68 146 ASP A N 1
ATOM 1337 C CA . ASP A 1 165 ? 94.031 48.434 45.006 1.00 19.02 146 ASP A CA 1
ATOM 1338 C C . ASP A 1 165 ? 93.821 48.099 43.514 1.00 19.64 146 ASP A C 1
ATOM 1339 O O . ASP A 1 165 ? 94.500 47.244 42.982 1.00 20.15 146 ASP A O 1
ATOM 1344 N N . PRO A 1 166 ? 92.910 48.793 42.846 1.00 21.08 147 PRO A N 1
ATOM 1345 C CA . PRO A 1 166 ? 92.754 48.514 41.391 1.00 21.69 147 PRO A CA 1
ATOM 1346 C C . PRO A 1 166 ? 94.007 48.716 40.573 1.00 23.05 147 PRO A C 1
ATOM 1347 O O . PRO A 1 166 ? 94.216 48.013 39.563 1.00 22.98 147 PRO A O 1
ATOM 1351 N N . ALA A 1 167 ? 94.893 49.618 41.017 1.00 20.70 148 ALA A N 1
ATOM 1352 C CA . ALA A 1 167 ? 96.208 49.789 40.349 1.00 21.10 148 ALA A CA 1
ATOM 1353 C C . ALA A 1 167 ? 97.058 48.508 40.153 1.00 22.58 148 ALA A C 1
ATOM 1354 O O . ALA A 1 167 ? 97.894 48.475 39.241 1.00 22.30 148 ALA A O 1
ATOM 1356 N N . ILE A 1 168 ? 96.840 47.451 40.945 1.00 23.03 149 ILE A N 1
ATOM 1357 C CA . ILE A 1 168 ? 97.666 46.239 40.754 1.00 22.68 149 ILE A CA 1
ATOM 1358 C C . ILE A 1 168 ? 96.935 45.140 40.026 1.00 25.05 149 ILE A C 1
ATOM 1359 O O . ILE A 1 168 ? 97.514 44.046 39.836 1.00 24.94 149 ILE A O 1
ATOM 1364 N N . ALA A 1 169 ? 95.694 45.408 39.576 1.00 24.13 150 ALA A N 1
ATOM 1365 C CA . ALA A 1 169 ? 94.895 44.373 38.861 1.00 25.79 150 ALA A CA 1
ATOM 1366 C C . ALA A 1 169 ? 95.715 43.849 37.676 1.00 28.07 150 ALA A C 1
ATOM 1367 O O . ALA A 1 169 ? 95.700 42.637 37.417 1.00 27.88 150 ALA A O 1
ATOM 1369 N N . LYS A 1 170 ? 96.393 44.784 36.969 1.00 29.35 151 LYS A N 1
ATOM 1370 C CA . LYS A 1 170 ? 97.261 44.431 35.851 1.00 31.08 151 LYS A CA 1
ATOM 1371 C C . LYS A 1 170 ? 98.253 43.293 36.167 1.00 31.78 151 LYS A C 1
ATOM 1372 O O . LYS A 1 170 ? 98.575 42.499 35.266 1.00 32.76 151 LYS A O 1
ATOM 1378 N N . ASP A 1 171 ? 98.771 43.261 37.401 1.00 30.78 152 ASP A N 1
ATOM 1379 C CA . ASP A 1 171 ? 99.818 42.339 37.799 1.00 31.44 152 ASP A CA 1
ATOM 1380 C C . ASP A 1 171 ? 99.249 41.077 38.470 1.00 30.58 152 ASP A C 1
ATOM 1381 O O . ASP A 1 171 ? 99.943 40.084 38.549 1.00 32.21 152 ASP A O 1
ATOM 1386 N N . LEU A 1 172 ? 98.042 41.124 39.019 1.00 27.39 153 LEU A N 1
ATOM 1387 C CA . LEU A 1 172 ? 97.484 39.943 39.735 1.00 25.76 153 LEU A CA 1
ATOM 1388 C C . LEU A 1 172 ? 97.057 38.857 38.778 1.00 26.72 153 LEU A C 1
ATOM 1389 O O . LEU A 1 172 ? 96.473 39.173 37.718 1.00 26.15 153 LEU A O 1
ATOM 1394 N N . THR A 1 173 ? 97.380 37.601 39.118 1.00 27.30 154 THR A N 1
ATOM 1395 C CA . THR A 1 173 ? 96.866 36.446 38.349 1.00 26.87 154 THR A CA 1
ATOM 1396 C C . THR A 1 173 ? 95.759 35.716 39.105 1.00 27.82 154 THR A C 1
ATOM 1397 O O . THR A 1 173 ? 95.056 34.899 38.518 1.00 27.85 154 THR A O 1
ATOM 1401 N N . LYS A 1 174 ? 95.576 36.029 40.393 1.00 24.67 155 LYS A N 1
ATOM 1402 C CA . LYS A 1 174 ? 94.492 35.435 41.191 1.00 23.34 155 LYS A CA 1
ATOM 1403 C C . LYS A 1 174 ? 93.447 36.523 41.522 1.00 22.04 155 LYS A C 1
ATOM 1404 O O . LYS A 1 174 ? 93.803 37.700 41.520 1.00 24.38 155 LYS A O 1
ATOM 1410 N N . PRO A 1 175 ? 92.182 36.138 41.827 1.00 22.10 156 PRO A N 1
ATOM 1411 C CA . PRO A 1 175 ? 91.095 37.078 42.158 1.00 21.50 156 PRO A CA 1
ATOM 1412 C C . PRO A 1 175 ? 91.554 38.027 43.282 1.00 21.19 156 PRO A C 1
ATOM 1413 O O . PRO A 1 175 ? 92.113 37.548 44.320 1.00 20.61 156 PRO A O 1
ATOM 1417 N N . PHE A 1 176 ? 91.419 39.334 43.069 1.00 19.30 157 PHE A N 1
ATOM 1418 C CA . PHE A 1 176 ? 91.901 40.301 44.090 1.00 19.38 157 PHE A CA 1
ATOM 1419 C C . PHE A 1 176 ? 91.295 39.991 45.488 1.00 17.60 157 PHE A C 1
ATOM 1420 O O . PHE A 1 176 ? 90.157 39.492 45.587 1.00 17.65 157 PHE A O 1
ATOM 1428 N N . GLY A 1 177 ? 92.012 40.447 46.553 1.00 17.68 158 GLY A N 1
ATOM 1429 C CA . GLY A 1 177 ? 91.466 40.463 47.920 1.00 16.43 158 GLY A CA 1
ATOM 1430 C C . GLY A 1 177 ? 91.273 39.060 48.460 1.00 19.09 158 GLY A C 1
ATOM 1431 O O . GLY A 1 177 ? 90.632 38.914 49.467 1.00 20.80 158 GLY A O 1
ATOM 1432 N N . THR A 1 178 ? 91.874 38.033 47.812 1.00 18.99 159 THR A N 1
ATOM 1433 C CA . THR A 1 178 ? 91.787 36.616 48.326 1.00 18.92 159 THR A CA 1
ATOM 1434 C C . THR A 1 178 ? 93.131 36.133 48.916 1.00 19.00 159 THR A C 1
ATOM 1435 O O . THR A 1 178 ? 94.159 36.832 48.780 1.00 18.70 159 THR A O 1
ATOM 1439 N N . PHE A 1 179 ? 93.097 34.985 49.620 1.00 19.30 160 PHE A N 1
ATOM 1440 C CA . PHE A 1 179 ? 94.269 34.344 50.203 1.00 17.82 160 PHE A CA 1
ATOM 1441 C C . PHE A 1 179 ? 95.348 34.133 49.128 1.00 18.48 160 PHE A C 1
ATOM 1442 O O . PHE A 1 179 ? 96.507 34.392 49.368 1.00 16.98 160 PHE A O 1
ATOM 1450 N N . GLU A 1 180 ? 94.971 33.650 47.945 1.00 18.69 161 GLU A N 1
ATOM 1451 C CA . GLU A 1 180 ? 96.020 33.375 46.916 1.00 19.20 161 GLU A CA 1
ATOM 1452 C C . GLU A 1 180 ? 96.529 34.629 46.212 1.00 18.66 161 GLU A C 1
ATOM 1453 O O . GLU A 1 180 ? 97.676 34.663 45.792 1.00 20.47 161 GLU A O 1
ATOM 1459 N N . ALA A 1 181 ? 95.718 35.693 46.164 1.00 17.51 162 ALA A N 1
ATOM 1460 C CA . ALA A 1 181 ? 96.209 36.990 45.660 1.00 18.09 162 ALA A CA 1
ATOM 1461 C C . ALA A 1 181 ? 97.245 37.532 46.645 1.00 17.11 162 ALA A C 1
ATOM 1462 O O . ALA A 1 181 ? 98.203 38.122 46.229 1.00 16.43 162 ALA A O 1
ATOM 1464 N N . PHE A 1 182 ? 97.047 37.307 47.938 1.00 18.17 163 PHE A N 1
ATOM 1465 C CA . PHE A 1 182 ? 97.981 37.815 48.975 1.00 16.77 163 PHE A CA 1
ATOM 1466 C C . PHE A 1 182 ? 99.371 37.287 48.703 1.00 18.33 163 PHE A C 1
ATOM 1467 O O . PHE A 1 182 ? 100.355 38.039 48.843 1.00 18.59 163 PHE A O 1
ATOM 1475 N N . ILE A 1 183 ? 99.455 35.988 48.277 1.00 18.23 164 ILE A N 1
ATOM 1476 C CA . ILE A 1 183 ? 100.720 35.339 47.992 1.00 18.19 164 ILE A CA 1
ATOM 1477 C C . ILE A 1 183 ? 101.546 36.188 47.018 1.00 18.44 164 ILE A C 1
ATOM 1478 O O . ILE A 1 183 ? 102.762 36.267 47.136 1.00 20.22 164 ILE A O 1
ATOM 1483 N N . GLU A 1 184 ? 100.868 36.756 46.028 1.00 18.32 165 GLU A N 1
ATOM 1484 C CA . GLU A 1 184 ? 101.506 37.512 44.914 1.00 20.30 165 GLU A CA 1
ATOM 1485 C C . GLU A 1 184 ? 102.148 38.782 45.377 1.00 21.83 165 GLU A C 1
ATOM 1486 O O . GLU A 1 184 ? 102.941 39.338 44.650 1.00 21.30 165 GLU A O 1
ATOM 1492 N N . LYS A 1 185 ? 101.863 39.214 46.615 1.00 20.83 166 LYS A N 1
ATOM 1493 C CA . LYS A 1 185 ? 102.526 40.463 47.139 1.00 21.10 166 LYS A CA 1
ATOM 1494 C C . LYS A 1 185 ? 103.399 40.178 48.335 1.00 21.43 166 LYS A C 1
ATOM 1495 O O . LYS A 1 185 ? 103.965 41.083 48.959 1.00 21.70 166 LYS A O 1
ATOM 1501 N N . LEU A 1 186 ? 103.568 38.905 48.630 1.00 19.46 167 LEU A N 1
ATOM 1502 C CA . LEU A 1 186 ? 104.439 38.543 49.722 1.00 19.22 167 LEU A CA 1
ATOM 1503 C C . LEU A 1 186 ? 105.895 38.938 49.561 1.00 19.83 167 LEU A C 1
ATOM 1504 O O . LEU A 1 186 ? 106.615 39.152 50.561 1.00 18.58 167 LEU A O 1
ATOM 1509 N N . ASP A 1 187 ? 106.398 38.979 48.336 1.00 20.06 168 ASP A N 1
ATOM 1510 C CA . ASP A 1 187 ? 107.818 39.372 48.212 1.00 21.35 168 ASP A CA 1
ATOM 1511 C C . ASP A 1 187 ? 108.116 40.744 48.772 1.00 20.47 168 ASP A C 1
ATOM 1512 O O . ASP A 1 187 ? 109.242 41.008 49.227 1.00 21.67 168 ASP A O 1
ATOM 1517 N N . TYR A 1 188 ? 107.132 41.637 48.717 1.00 19.84 169 TYR A N 1
ATOM 1518 C CA . TYR A 1 188 ? 107.335 42.992 49.250 1.00 18.82 169 TYR A CA 1
ATOM 1519 C C . TYR A 1 188 ? 107.620 42.909 50.773 1.00 19.42 169 TYR A C 1
ATOM 1520 O O . TYR A 1 188 ? 108.365 43.712 51.341 1.00 20.25 169 TYR A O 1
ATOM 1529 N N . LEU A 1 189 ? 106.906 42.022 51.423 1.00 18.44 170 LEU A N 1
ATOM 1530 C CA . LEU A 1 189 ? 107.010 41.859 52.867 1.00 19.00 170 LEU A CA 1
ATOM 1531 C C . LEU A 1 189 ? 108.304 41.174 53.219 1.00 19.58 170 LEU A C 1
ATOM 1532 O O . LEU A 1 189 ? 108.942 41.543 54.217 1.00 19.08 170 LEU A O 1
ATOM 1537 N N . LYS A 1 190 ? 108.700 40.173 52.409 1.00 19.93 171 LYS A N 1
ATOM 1538 C CA . LYS A 1 190 ? 109.976 39.530 52.652 1.00 21.65 171 LYS A CA 1
ATOM 1539 C C . LYS A 1 190 ? 111.095 40.591 52.536 1.00 21.01 171 LYS A C 1
ATOM 1540 O O . LYS A 1 190 ? 112.014 40.626 53.403 1.00 20.32 171 LYS A O 1
ATOM 1546 N N . ASP A 1 191 ? 110.969 41.453 51.517 1.00 20.05 172 ASP A N 1
ATOM 1547 C CA . ASP A 1 191 ? 111.935 42.525 51.278 1.00 21.13 172 ASP A CA 1
ATOM 1548 C C . ASP A 1 191 ? 111.884 43.576 52.442 1.00 20.76 172 ASP A C 1
ATOM 1549 O O . ASP A 1 191 ? 112.929 44.050 52.908 1.00 21.30 172 ASP A O 1
ATOM 1554 N N . LEU A 1 192 ? 110.677 43.928 52.912 1.00 20.01 173 LEU A N 1
ATOM 1555 C CA . LEU A 1 192 ? 110.583 44.781 54.124 1.00 19.07 173 LEU A CA 1
ATOM 1556 C C . LEU A 1 192 ? 111.325 44.203 55.334 1.00 19.14 173 LEU A C 1
ATOM 1557 O O . LEU A 1 192 ? 111.954 44.999 56.081 1.00 21.01 173 LEU A O 1
ATOM 1562 N N . GLY A 1 193 ? 111.333 42.876 55.519 1.00 16.12 174 GLY A N 1
ATOM 1563 C CA . GLY A 1 193 ? 112.133 42.260 56.582 1.00 17.61 174 GLY A CA 1
ATOM 1564 C C . GLY A 1 193 ? 111.287 41.904 57.794 1.00 17.33 174 GLY A C 1
ATOM 1565 O O . GLY A 1 193 ? 111.816 41.416 58.785 1.00 19.07 174 GLY A O 1
ATOM 1566 N N . VAL A 1 194 ? 109.971 42.151 57.732 1.00 18.62 175 VAL A N 1
ATOM 1567 C CA . VAL A 1 194 ? 109.112 41.806 58.903 1.00 19.05 175 VAL A CA 1
ATOM 1568 C C . VAL A 1 194 ? 109.185 40.268 59.177 1.00 20.21 175 VAL A C 1
ATOM 1569 O O . VAL A 1 194 ? 109.542 39.473 58.291 1.00 20.92 175 VAL A O 1
ATOM 1573 N N . THR A 1 195 ? 108.947 39.840 60.415 1.00 19.82 176 THR A N 1
ATOM 1574 C CA . THR A 1 195 ? 109.110 38.380 60.695 1.00 18.74 176 THR A CA 1
ATOM 1575 C C . THR A 1 195 ? 107.758 37.675 60.731 1.00 19.48 176 THR A C 1
ATOM 1576 O O . THR A 1 195 ? 107.681 36.511 60.367 1.00 18.65 176 THR A O 1
ATOM 1580 N N . HIS A 1 196 ? 106.695 38.377 61.177 1.00 19.47 177 HIS A N 1
ATOM 1581 C CA . HIS A 1 196 ? 105.408 37.748 61.354 1.00 18.01 177 HIS A CA 1
ATOM 1582 C C . HIS A 1 196 ? 104.367 38.626 60.752 1.00 18.61 177 HIS A C 1
ATOM 1583 O O . HIS A 1 196 ? 104.350 39.795 61.065 1.00 20.39 177 HIS A O 1
ATOM 1590 N N . ILE A 1 197 ? 103.497 38.076 59.914 1.00 16.89 178 ILE A N 1
ATOM 1591 C CA . ILE A 1 197 ? 102.371 38.811 59.327 1.00 17.04 178 ILE A CA 1
ATOM 1592 C C . ILE A 1 197 ? 101.136 38.431 60.132 1.00 16.40 178 ILE A C 1
ATOM 1593 O O . ILE A 1 197 ? 100.746 37.266 60.151 1.00 16.02 178 ILE A O 1
ATOM 1598 N N . GLN A 1 198 ? 100.550 39.445 60.811 1.00 16.02 179 GLN A N 1
ATOM 1599 C CA . GLN A 1 198 ? 99.338 39.245 61.620 1.00 14.91 179 GLN A CA 1
ATOM 1600 C C . GLN A 1 198 ? 98.151 39.598 60.704 1.00 15.00 179 GLN A C 1
ATOM 1601 O O . GLN A 1 198 ? 98.036 40.702 60.211 1.00 14.97 179 GLN A O 1
ATOM 1607 N N . LEU A 1 199 ? 97.281 38.626 60.454 1.00 15.46 180 LEU A N 1
ATOM 1608 C CA . LEU A 1 199 ? 96.113 38.854 59.622 1.00 14.05 180 LEU A CA 1
ATOM 1609 C C . LEU A 1 199 ? 94.868 39.159 60.456 1.00 15.51 180 LEU A C 1
ATOM 1610 O O . LEU A 1 199 ? 94.524 38.461 61.414 1.00 15.59 180 LEU A O 1
ATOM 1615 N N . LEU A 1 200 ? 94.122 40.149 60.008 1.00 16.56 181 LEU A N 1
ATOM 1616 C CA . LEU A 1 200 ? 92.828 40.479 60.587 1.00 15.63 181 LEU A CA 1
ATOM 1617 C C . LEU A 1 200 ? 91.947 39.254 60.436 1.00 15.34 181 LEU A C 1
ATOM 1618 O O . LEU A 1 200 ? 92.283 38.328 59.671 1.00 15.39 181 LEU A O 1
ATOM 1623 N N . PRO A 1 201 ? 90.877 39.171 61.241 1.00 16.24 182 PRO A N 1
ATOM 1624 C CA . PRO A 1 201 ? 90.177 37.886 61.456 1.00 16.01 182 PRO A CA 1
ATOM 1625 C C . PRO A 1 201 ? 89.879 37.117 60.160 1.00 17.95 182 PRO A C 1
ATOM 1626 O O . PRO A 1 201 ? 89.152 37.640 59.266 1.00 17.95 182 PRO A O 1
ATOM 1630 N N . VAL A 1 202 ? 90.422 35.919 60.052 1.00 17.91 183 VAL A N 1
ATOM 1631 C CA . VAL A 1 202 ? 90.122 35.056 58.895 1.00 18.14 183 VAL A CA 1
ATOM 1632 C C . VAL A 1 202 ? 89.084 33.999 59.231 1.00 17.96 183 VAL A C 1
ATOM 1633 O O . VAL A 1 202 ? 88.565 33.302 58.342 1.00 18.80 183 VAL A O 1
ATOM 1637 N N . LEU A 1 203 ? 88.750 33.859 60.499 1.00 16.20 184 LEU A N 1
ATOM 1638 C CA . LEU A 1 203 ? 87.675 32.987 60.849 1.00 17.06 184 LEU A CA 1
ATOM 1639 C C . LEU A 1 203 ? 86.343 33.555 60.464 1.00 17.54 184 LEU A C 1
ATOM 1640 O O . LEU A 1 203 ? 86.123 34.773 60.466 1.00 18.71 184 LEU A O 1
ATOM 1645 N N . SER A 1 204 ? 85.438 32.645 60.142 1.00 17.68 185 SER A N 1
ATOM 1646 C CA . SER A 1 204 ? 84.110 33.048 59.695 1.00 18.08 185 SER A CA 1
ATOM 1647 C C . SER A 1 204 ? 83.472 34.175 60.504 1.00 17.12 185 SER A C 1
ATOM 1648 O O . SER A 1 204 ? 83.366 34.095 61.726 1.00 17.96 185 SER A O 1
ATOM 1651 N N . TYR A 1 205 ? 82.977 35.177 59.807 1.00 18.01 186 TYR A N 1
ATOM 1652 C CA . TYR A 1 205 ? 82.272 36.285 60.508 1.00 18.33 186 TYR A CA 1
ATOM 1653 C C . TYR A 1 205 ? 80.912 36.563 59.871 1.00 18.96 186 TYR A C 1
ATOM 1654 O O . TYR A 1 205 ? 80.672 36.186 58.734 1.00 17.79 186 TYR A O 1
ATOM 1663 N N . TYR A 1 206 ? 80.051 37.267 60.580 1.00 18.83 187 TYR A N 1
ATOM 1664 C CA . TYR A 1 206 ? 78.627 37.159 60.292 1.00 18.92 187 TYR A CA 1
ATOM 1665 C C . TYR A 1 206 ? 78.104 38.189 59.293 1.00 20.54 187 TYR A C 1
ATOM 1666 O O . TYR A 1 206 ? 77.324 37.832 58.394 1.00 20.09 187 TYR A O 1
ATOM 1675 N N . PHE A 1 207 ? 78.422 39.474 59.489 1.00 18.04 188 PHE A N 1
ATOM 1676 C CA . PHE A 1 207 ? 77.793 40.517 58.666 1.00 19.15 188 PHE A CA 1
ATOM 1677 C C . PHE A 1 207 ? 78.547 40.740 57.389 1.00 19.83 188 PHE A C 1
ATOM 1678 O O . PHE A 1 207 ? 79.498 41.581 57.315 1.00 20.17 188 PHE A O 1
ATOM 1686 N N . VAL A 1 208 ? 78.133 39.994 56.349 1.00 17.09 189 VAL A N 1
ATOM 1687 C CA . VAL A 1 208 ? 78.834 40.091 55.082 1.00 17.83 189 VAL A CA 1
ATOM 1688 C C . VAL A 1 208 ? 78.021 39.288 54.060 1.00 17.28 189 VAL A C 1
ATOM 1689 O O . VAL A 1 208 ? 77.282 38.390 54.436 1.00 16.36 189 VAL A O 1
ATOM 1693 N N . ASN A 1 209 ? 78.166 39.624 52.794 1.00 17.71 190 ASN A N 1
ATOM 1694 C CA . ASN A 1 209 ? 77.581 38.800 51.700 1.00 18.06 190 ASN A CA 1
ATOM 1695 C C . ASN A 1 209 ? 78.721 38.302 50.893 1.00 16.79 190 ASN A C 1
ATOM 1696 O O . ASN A 1 209 ? 79.282 39.009 50.027 1.00 19.05 190 ASN A O 1
ATOM 1701 N N . GLU A 1 210 ? 79.113 37.073 51.206 1.00 16.52 191 GLU A N 1
ATOM 1702 C CA . GLU A 1 210 ? 80.282 36.472 50.598 1.00 17.06 191 GLU A CA 1
ATOM 1703 C C . GLU A 1 210 ? 80.015 36.246 49.078 1.00 17.87 191 GLU A C 1
ATOM 1704 O O . GLU A 1 210 ? 80.965 36.073 48.342 1.00 17.50 191 GLU A O 1
ATOM 1710 N N . LEU A 1 211 ? 78.739 36.244 48.644 1.00 20.15 192 LEU A N 1
ATOM 1711 C CA . LEU A 1 211 ? 78.416 36.024 47.198 1.00 20.34 192 LEU A CA 1
ATOM 1712 C C . LEU A 1 211 ? 78.833 37.199 46.294 1.00 21.72 192 LEU A C 1
ATOM 1713 O O . LEU A 1 211 ? 78.853 37.048 45.056 1.00 23.14 192 LEU A O 1
ATOM 1718 N N . LYS A 1 212 ? 79.246 38.317 46.916 1.00 19.26 193 LYS A N 1
ATOM 1719 C CA . LYS A 1 212 ? 79.748 39.521 46.236 1.00 19.89 193 LYS A CA 1
ATOM 1720 C C . LYS A 1 212 ? 81.209 39.834 46.517 1.00 19.39 193 LYS A C 1
ATOM 1721 O O . LYS A 1 212 ? 81.743 40.971 46.249 1.00 17.82 193 LYS A O 1
ATOM 1727 N N . ASN A 1 213 ? 81.943 38.823 46.912 1.00 18.35 194 ASN A N 1
ATOM 1728 C CA . ASN A 1 213 ? 83.309 39.066 47.310 1.00 18.91 194 ASN A CA 1
ATOM 1729 C C . ASN A 1 213 ? 84.232 39.475 46.176 1.00 19.52 194 ASN A C 1
ATOM 1730 O O . ASN A 1 213 ? 85.235 40.168 46.445 1.00 22.15 194 ASN A O 1
ATOM 1735 N N . HIS A 1 214 ? 83.893 39.135 44.915 1.00 18.56 195 HIS A N 1
ATOM 1736 C CA . HIS A 1 214 ? 84.700 39.606 43.752 1.00 19.98 195 HIS A CA 1
ATOM 1737 C C . HIS A 1 214 ? 84.300 40.994 43.190 1.00 19.69 195 HIS A C 1
ATOM 1738 O O . HIS A 1 214 ? 84.880 41.470 42.238 1.00 21.42 195 HIS A O 1
ATOM 1745 N N . GLU A 1 215 ? 83.328 41.606 43.797 1.00 20.31 196 GLU A N 1
ATOM 1746 C CA . GLU A 1 215 ? 82.917 42.957 43.411 1.00 20.55 196 GLU A CA 1
ATOM 1747 C C . GLU A 1 215 ? 83.826 43.985 44.016 1.00 20.12 196 GLU A C 1
ATOM 1748 O O . GLU A 1 215 ? 84.056 43.918 45.220 1.00 20.56 196 GLU A O 1
ATOM 1754 N N . ARG A 1 216 ? 84.323 44.900 43.181 1.00 18.81 197 ARG A N 1
ATOM 1755 C CA . ARG A 1 216 ? 85.154 46.040 43.679 1.00 19.53 197 ARG A CA 1
ATOM 1756 C C . ARG A 1 216 ? 84.301 47.055 44.445 1.00 19.37 197 ARG A C 1
ATOM 1757 O O . ARG A 1 216 ? 83.246 47.491 43.961 1.00 19.18 197 ARG A O 1
ATOM 1765 N N . LEU A 1 217 ? 84.708 47.385 45.653 1.00 19.13 198 LEU A N 1
ATOM 1766 C CA . LEU A 1 217 ? 83.959 48.364 46.461 1.00 18.71 198 LEU A CA 1
ATOM 1767 C C . LEU A 1 217 ? 84.619 49.738 46.247 1.00 20.28 198 LEU A C 1
ATOM 1768 O O . LEU A 1 217 ? 85.351 50.258 47.118 1.00 19.10 198 LEU A O 1
ATOM 1773 N N . SER A 1 218 ? 84.367 50.295 45.064 1.00 19.82 199 SER A N 1
ATOM 1774 C CA . SER A 1 218 ? 85.165 51.394 44.492 1.00 20.41 199 SER A CA 1
ATOM 1775 C C . SER A 1 218 ? 84.563 52.795 44.761 1.00 20.78 199 SER A C 1
ATOM 1776 O O . SER A 1 218 ? 85.271 53.767 44.677 1.00 20.35 199 SER A O 1
ATOM 1779 N N . ASP A 1 219 ? 83.286 52.879 45.150 1.00 21.29 200 ASP A N 1
ATOM 1780 C CA . ASP A 1 219 ? 82.736 54.129 45.650 1.00 22.88 200 ASP A CA 1
ATOM 1781 C C . ASP A 1 219 ? 83.223 54.372 47.093 1.00 23.46 200 ASP A C 1
ATOM 1782 O O . ASP A 1 219 ? 83.350 53.431 47.873 1.00 23.77 200 ASP A O 1
ATOM 1787 N N . TYR A 1 220 ? 83.575 55.596 47.441 1.00 22.81 201 TYR A N 1
ATOM 1788 C CA . TYR A 1 220 ? 83.896 55.841 48.863 1.00 22.17 201 TYR A CA 1
ATOM 1789 C C . TYR A 1 220 ? 82.650 55.605 49.734 1.00 22.43 201 TYR A C 1
ATOM 1790 O O . TYR A 1 220 ? 81.552 56.129 49.429 1.00 22.20 201 TYR A O 1
ATOM 1799 N N . ALA A 1 221 ? 82.786 54.837 50.810 1.00 21.06 202 ALA A N 1
ATOM 1800 C CA . ALA A 1 221 ? 81.706 54.714 51.805 1.00 21.39 202 ALA A CA 1
ATOM 1801 C C . ALA A 1 221 ? 82.371 54.422 53.143 1.00 20.74 202 ALA A C 1
ATOM 1802 O O . ALA A 1 221 ? 83.445 53.775 53.153 1.00 21.33 202 ALA A O 1
ATOM 1804 N N . SER A 1 222 ? 81.795 54.868 54.253 1.00 21.23 203 SER A N 1
ATOM 1805 C CA . SER A 1 222 ? 82.367 54.475 55.572 1.00 21.04 203 SER A CA 1
ATOM 1806 C C . SER A 1 222 ? 81.327 53.849 56.478 1.00 21.75 203 SER A C 1
ATOM 1807 O O . SER A 1 222 ? 81.575 53.659 57.658 1.00 23.05 203 SER A O 1
ATOM 1810 N N . SER A 1 223 ? 80.144 53.534 55.922 1.00 21.70 204 SER A N 1
ATOM 1811 C CA . SER A 1 223 ? 79.152 52.675 56.593 1.00 21.00 204 SER A CA 1
ATOM 1812 C C . SER A 1 223 ? 78.373 51.906 55.550 1.00 20.96 204 SER A C 1
ATOM 1813 O O . SER A 1 223 ? 78.373 52.300 54.382 1.00 20.45 204 SER A O 1
ATOM 1816 N N . ASN A 1 224 ? 77.721 50.842 55.973 1.00 22.32 205 ASN A N 1
ATOM 1817 C CA . ASN A 1 224 ? 76.850 50.028 55.117 1.00 23.75 205 ASN A CA 1
ATOM 1818 C C . ASN A 1 224 ? 77.632 49.552 53.879 1.00 22.90 205 ASN A C 1
ATOM 1819 O O . ASN A 1 224 ? 77.174 49.663 52.732 1.00 24.65 205 ASN A O 1
ATOM 1824 N N . SER A 1 225 ? 78.843 49.064 54.102 1.00 20.63 206 SER A N 1
ATOM 1825 C CA . SER A 1 225 ? 79.645 48.497 53.045 1.00 18.32 206 SER A CA 1
ATOM 1826 C C . SER A 1 225 ? 79.688 46.968 53.195 1.00 19.13 206 SER A C 1
ATOM 1827 O O . SER A 1 225 ? 79.707 46.458 54.321 1.00 16.88 206 SER A O 1
ATOM 1830 N N . ASN A 1 226 ? 79.808 46.235 52.099 1.00 19.87 207 ASN A N 1
ATOM 1831 C CA . ASN A 1 226 ? 79.951 44.802 52.249 1.00 18.47 207 ASN A CA 1
ATOM 1832 C C . ASN A 1 226 ? 81.305 44.418 52.885 1.00 19.61 207 ASN A C 1
ATOM 1833 O O . ASN A 1 226 ? 81.448 43.266 53.428 1.00 19.28 207 ASN A O 1
ATOM 1838 N N . TYR A 1 227 ? 82.246 45.363 52.828 1.00 17.86 208 TYR A N 1
ATOM 1839 C CA . TYR A 1 227 ? 83.587 45.217 53.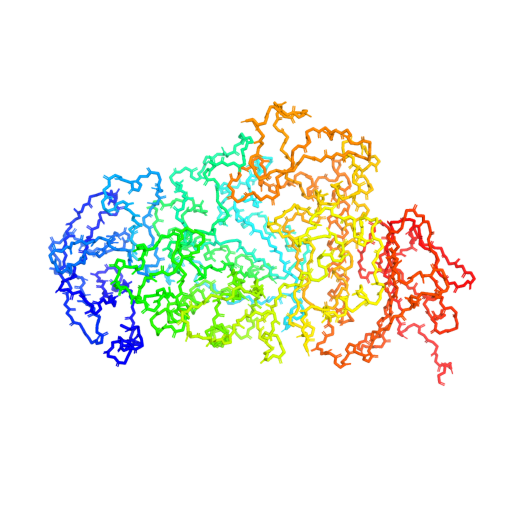412 1.00 18.09 208 TYR A CA 1
ATOM 1840 C C . TYR A 1 227 ? 83.389 44.990 54.953 1.00 17.63 208 TYR A C 1
ATOM 1841 O O . TYR A 1 227 ? 82.518 45.619 55.548 1.00 17.35 208 TYR A O 1
ATOM 1850 N N . ASN A 1 228 ? 84.222 44.159 55.615 1.00 17.59 209 ASN A N 1
ATOM 1851 C CA . ASN A 1 228 ? 84.155 44.023 57.042 1.00 17.15 209 ASN A CA 1
ATOM 1852 C C . ASN A 1 228 ? 85.570 43.673 57.518 1.00 17.92 209 ASN A C 1
ATOM 1853 O O . ASN A 1 228 ? 86.248 42.861 56.878 1.00 17.60 209 ASN A O 1
ATOM 1858 N N . TRP A 1 229 ? 86.046 44.309 58.583 1.00 16.54 210 TRP A N 1
ATOM 1859 C CA . TRP A 1 229 ? 87.319 43.878 59.197 1.00 17.15 210 TRP A CA 1
ATOM 1860 C C . TRP A 1 229 ? 87.224 42.433 59.697 1.00 17.83 210 TRP A C 1
ATOM 1861 O O . TRP A 1 229 ? 88.237 41.679 59.737 1.00 18.01 210 TRP A O 1
ATOM 1872 N N . GLY A 1 230 ? 86.033 42.050 60.104 1.00 16.12 211 GLY A N 1
ATOM 1873 C CA . GLY A 1 230 ? 85.817 40.666 60.574 1.00 17.91 211 GLY A CA 1
ATOM 1874 C C . GLY A 1 230 ? 85.602 40.443 62.051 1.00 18.13 211 GLY A C 1
ATOM 1875 O O . GLY A 1 230 ? 85.468 39.294 62.499 1.00 17.85 211 GLY A O 1
ATOM 1876 N N . TYR A 1 231 ? 85.347 41.528 62.792 1.00 19.30 212 TYR A N 1
ATOM 1877 C CA . TYR A 1 231 ? 85.121 41.374 64.248 1.00 18.19 212 TYR A CA 1
ATOM 1878 C C . TYR A 1 231 ? 83.680 41.052 64.649 1.00 19.08 212 TYR A C 1
ATOM 1879 O O . TYR A 1 231 ? 83.199 41.540 65.669 1.00 18.04 212 TYR A O 1
ATOM 1888 N N . ASP A 1 232 ? 82.994 40.198 63.882 1.00 17.98 213 ASP A N 1
ATOM 1889 C CA . ASP A 1 232 ? 81.611 39.776 64.151 1.00 19.33 213 ASP A CA 1
ATOM 1890 C C . ASP A 1 232 ? 81.541 38.217 64.049 1.00 19.16 213 ASP A C 1
ATOM 1891 O O . ASP A 1 232 ? 81.047 37.680 63.026 1.00 19.46 213 ASP A O 1
ATOM 1896 N N . PRO A 1 233 ? 82.139 37.500 65.017 1.00 18.30 214 PRO A N 1
ATOM 1897 C CA . PRO A 1 233 ? 82.417 36.066 64.814 1.00 17.76 214 PRO A CA 1
ATOM 1898 C C . PRO A 1 233 ? 81.181 35.167 64.635 1.00 17.62 214 PRO A C 1
ATOM 1899 O O . PRO A 1 233 ? 80.183 35.243 65.385 1.00 18.85 214 PRO A O 1
ATOM 1903 N N . GLN A 1 234 ? 81.286 34.279 63.665 1.00 19.03 215 GLN A N 1
ATOM 1904 C CA . GLN A 1 234 ? 80.249 33.282 63.425 1.00 18.18 215 GLN A CA 1
ATOM 1905 C C . GLN A 1 234 ? 80.698 31.941 63.862 1.00 18.64 215 GLN A C 1
ATOM 1906 O O . GLN A 1 234 ? 79.875 31.172 64.426 1.00 18.35 215 GLN A O 1
ATOM 1912 N N . ASN A 1 235 ? 81.979 31.624 63.669 1.00 18.84 216 ASN A N 1
ATOM 1913 C CA . ASN A 1 235 ? 82.444 30.225 63.970 1.00 19.74 216 ASN A CA 1
ATOM 1914 C C . ASN A 1 235 ? 83.927 30.240 64.196 1.00 18.63 216 ASN A C 1
ATOM 1915 O O . ASN A 1 235 ? 84.622 30.969 63.513 1.00 18.67 216 ASN A O 1
ATOM 1920 N N . TYR A 1 236 ? 84.422 29.365 65.089 1.00 19.42 217 TYR A N 1
ATOM 1921 C CA . TYR A 1 236 ? 85.844 29.436 65.489 1.00 19.88 217 TYR A CA 1
ATOM 1922 C C . TYR A 1 236 ? 86.752 28.335 64.877 1.00 20.49 217 TYR A C 1
ATOM 1923 O O . TYR A 1 236 ? 87.930 28.286 65.209 1.00 19.93 217 TYR A O 1
ATOM 1932 N N . PHE A 1 237 ? 86.245 27.572 63.932 1.00 19.10 218 PHE A N 1
ATOM 1933 C CA . PHE A 1 237 ? 87.083 26.576 63.250 1.00 18.80 218 PHE A CA 1
ATOM 1934 C C . PHE A 1 237 ? 87.081 26.789 61.712 1.00 17.72 218 PHE A C 1
ATOM 1935 O O . PHE A 1 237 ? 88.102 26.463 61.023 1.00 20.04 218 PHE A O 1
ATOM 1943 N N . SER A 1 238 ? 85.989 27.374 61.186 1.00 16.76 219 SER A N 1
ATOM 1944 C CA . SER A 1 238 ? 85.842 27.566 59.756 1.00 15.79 219 SER A CA 1
ATOM 1945 C C . SER A 1 238 ? 86.392 28.965 59.365 1.00 15.17 219 SER A C 1
ATOM 1946 O O . SER A 1 238 ? 86.169 29.928 60.110 1.00 15.46 219 SER A O 1
ATOM 1949 N N . LEU A 1 239 ? 87.024 29.033 58.200 1.00 14.23 220 LEU A N 1
ATOM 1950 C CA . LEU A 1 239 ? 87.525 30.306 57.597 1.00 16.03 220 LEU A CA 1
ATOM 1951 C C . LEU A 1 239 ? 86.357 30.973 56.966 1.00 16.79 220 LEU A C 1
ATOM 1952 O O . LEU A 1 239 ? 85.383 30.257 56.535 1.00 16.10 220 LEU A O 1
ATOM 1957 N N . THR A 1 240 ? 86.407 32.307 56.912 1.00 17.11 221 THR A N 1
ATOM 1958 C CA . THR A 1 240 ? 85.378 33.072 56.180 1.00 18.40 221 THR A CA 1
ATOM 1959 C C . THR A 1 240 ? 85.514 32.652 54.711 1.00 17.44 221 THR A C 1
ATOM 1960 O O . THR A 1 240 ? 86.617 32.175 54.325 1.00 19.62 221 THR A O 1
ATOM 1964 N N . GLY A 1 241 ? 84.442 32.849 53.909 1.00 15.78 222 GLY A N 1
ATOM 1965 C CA . GLY A 1 241 ? 84.507 32.675 52.450 1.00 17.43 222 GLY A CA 1
ATOM 1966 C C . GLY A 1 241 ? 84.869 33.936 51.708 1.00 16.17 222 GLY A C 1
ATOM 1967 O O . GLY A 1 241 ? 85.145 33.935 50.504 1.00 17.05 222 GLY A O 1
ATOM 1968 N N . MET A 1 242 ? 84.900 35.038 52.445 1.00 15.62 223 MET A N 1
ATOM 1969 C CA . MET A 1 242 ? 85.119 36.344 51.803 1.00 16.31 223 MET A CA 1
ATOM 1970 C C . MET A 1 242 ? 86.469 36.465 51.068 1.00 17.56 223 MET A C 1
ATOM 1971 O O . MET A 1 242 ? 86.606 37.230 50.098 1.00 18.52 223 MET A O 1
ATOM 1976 N N . TYR A 1 243 ? 87.491 35.722 51.501 1.00 16.49 224 TYR A N 1
ATOM 1977 C CA . TYR A 1 243 ? 88.848 35.848 50.862 1.00 19.01 224 TYR A CA 1
ATOM 1978 C C . TYR A 1 243 ? 89.138 34.574 50.041 1.00 17.86 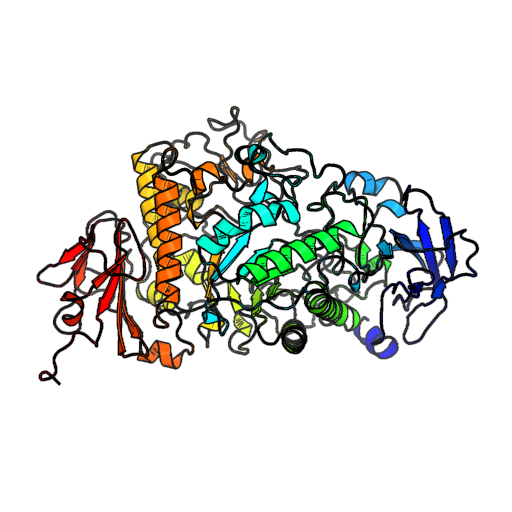224 TYR A C 1
ATOM 1979 O O . TYR A 1 243 ? 90.288 34.175 49.883 1.00 17.48 224 TYR A O 1
ATOM 1988 N N . SER A 1 244 ? 88.076 33.929 49.555 1.00 17.82 225 SER A N 1
ATOM 1989 C CA . SER A 1 244 ? 88.257 32.694 48.785 1.00 20.34 225 SER A CA 1
ATOM 1990 C C . SER A 1 244 ? 88.015 32.942 47.261 1.00 20.31 225 SER A C 1
ATOM 1991 O O . SER A 1 244 ? 87.149 33.730 46.894 1.00 19.84 225 SER A O 1
ATOM 1994 N N . SER A 1 245 ? 88.719 32.207 46.359 1.00 20.83 226 SER A N 1
ATOM 1995 C CA . SER A 1 245 ? 88.374 32.294 44.904 1.00 20.80 226 SER A CA 1
ATOM 1996 C C . SER A 1 245 ? 86.915 31.895 44.671 1.00 20.37 226 SER A C 1
ATOM 1997 O O . SER A 1 245 ? 86.276 32.427 43.734 1.00 22.33 226 SER A O 1
ATOM 2000 N N . ASP A 1 246 ? 86.401 30.987 45.496 1.00 20.05 227 ASP A N 1
ATOM 2001 C CA . ASP A 1 246 ? 85.024 30.484 45.378 1.00 21.65 227 ASP A CA 1
ATOM 2002 C C . ASP A 1 246 ? 84.392 30.115 46.701 1.00 21.72 227 ASP A C 1
ATOM 2003 O O . ASP A 1 246 ? 84.584 29.000 47.169 1.00 22.66 227 ASP A O 1
ATOM 2008 N N . PRO A 1 247 ? 83.606 31.040 47.300 1.00 21.83 228 PRO A N 1
ATOM 2009 C CA . PRO A 1 247 ? 82.986 30.798 48.589 1.00 21.29 228 PRO A CA 1
ATOM 2010 C C . PRO A 1 247 ? 82.033 29.592 48.519 1.00 22.48 228 PRO A C 1
ATOM 2011 O O . PRO A 1 247 ? 81.780 28.930 49.528 1.00 20.04 228 PRO A O 1
ATOM 2015 N N . LYS A 1 248 ? 81.501 29.287 47.316 1.00 19.45 229 LYS A N 1
ATOM 2016 C CA . LYS A 1 248 ? 80.553 28.179 47.211 1.00 22.11 229 LYS A CA 1
ATOM 2017 C C . LYS A 1 248 ? 81.206 26.790 47.259 1.00 22.22 229 LYS A C 1
ATOM 2018 O O . LYS A 1 248 ? 80.507 25.789 47.350 1.00 24.05 229 LYS A O 1
ATOM 2024 N N . ASN A 1 249 ? 82.535 26.728 47.209 1.00 20.39 230 ASN A N 1
ATOM 2025 C CA . ASN A 1 249 ? 83.255 25.465 47.289 1.00 21.19 230 ASN A CA 1
ATOM 2026 C C . ASN A 1 249 ? 83.871 25.433 48.704 1.00 20.31 230 ASN A C 1
ATOM 2027 O O . ASN A 1 249 ? 84.824 26.150 48.950 1.00 20.48 230 ASN A O 1
ATOM 2032 N N . PRO A 1 250 ? 83.327 24.627 49.622 1.00 21.65 231 PRO A N 1
ATOM 2033 C CA . PRO A 1 250 ? 83.765 24.717 51.033 1.00 20.74 231 PRO A CA 1
ATOM 2034 C C . PRO A 1 250 ? 85.183 24.183 51.282 1.00 21.77 231 PRO A C 1
ATOM 2035 O O . PRO A 1 250 ? 85.800 24.538 52.299 1.00 20.94 231 PRO A O 1
ATOM 2039 N N . GLU A 1 251 ? 85.695 23.338 50.378 1.00 21.36 232 GLU A N 1
ATOM 2040 C CA . GLU A 1 251 ? 87.118 22.951 50.433 1.00 19.84 232 GLU A CA 1
ATOM 2041 C C . GLU A 1 251 ? 88.097 24.004 49.957 1.00 19.16 232 GLU A C 1
ATOM 2042 O O . GLU A 1 251 ? 89.217 24.064 50.478 1.00 19.48 232 GLU A O 1
ATOM 2048 N N . LYS A 1 252 ? 87.706 24.897 49.039 1.00 19.01 233 LYS A N 1
ATOM 2049 C CA . LYS A 1 252 ? 88.695 25.809 48.482 1.00 20.86 233 LYS A CA 1
ATOM 2050 C C . LYS A 1 252 ? 89.363 26.763 49.441 1.00 20.03 233 LYS A C 1
ATOM 2051 O O . LYS A 1 252 ? 90.584 26.913 49.353 1.00 22.00 233 LYS A O 1
ATOM 2057 N N . ARG A 1 253 ? 88.594 27.384 50.339 1.00 18.33 234 ARG A N 1
ATOM 2058 C CA . ARG A 1 253 ? 89.202 28.328 51.262 1.00 18.10 234 ARG A CA 1
ATOM 2059 C C . ARG A 1 253 ? 90.294 27.643 52.123 1.00 18.37 234 ARG A C 1
ATOM 2060 O O . ARG A 1 253 ? 91.296 28.274 52.513 1.00 17.11 234 ARG A O 1
ATOM 2068 N N . ILE A 1 254 ? 90.074 26.353 52.455 1.00 18.12 235 ILE A N 1
ATOM 2069 C CA . ILE A 1 254 ? 91.044 25.670 53.275 1.00 18.60 235 ILE A CA 1
ATOM 2070 C C . ILE A 1 254 ? 92.329 25.430 52.483 1.00 18.32 235 ILE A C 1
ATOM 2071 O O . ILE A 1 254 ? 93.438 25.661 52.966 1.00 16.97 235 ILE A O 1
ATOM 2076 N N . ALA A 1 255 ? 92.196 24.952 51.260 1.00 17.49 236 ALA A N 1
ATOM 2077 C CA . ALA A 1 255 ? 93.410 24.738 50.465 1.00 18.29 236 ALA A CA 1
ATOM 2078 C C . ALA A 1 255 ? 94.122 26.056 50.203 1.00 18.26 236 ALA A C 1
ATOM 2079 O O . ALA A 1 255 ? 95.316 26.127 50.159 1.00 17.42 236 ALA A O 1
ATOM 2081 N N . GLU A 1 256 ? 93.341 27.099 49.950 1.00 18.78 237 GLU A N 1
ATOM 2082 C CA . GLU A 1 256 ? 93.936 28.369 49.562 1.00 18.77 237 GLU A CA 1
ATOM 2083 C C . GLU A 1 256 ? 94.677 28.975 50.744 1.00 18.70 237 GLU A C 1
ATOM 2084 O O . GLU A 1 256 ? 95.737 29.553 50.585 1.00 17.86 237 GLU A O 1
ATOM 2090 N N . PHE A 1 257 ? 94.072 28.867 51.925 1.00 18.32 238 PHE A N 1
ATOM 2091 C CA . PHE A 1 257 ? 94.700 29.430 53.153 1.00 18.76 238 PHE A CA 1
ATOM 2092 C C . PHE A 1 257 ? 95.937 28.616 53.498 1.00 17.01 238 PHE A C 1
ATOM 2093 O O . PHE A 1 257 ? 96.985 29.201 53.836 1.00 16.35 238 PHE A O 1
ATOM 2101 N N . LYS A 1 258 ? 95.853 27.274 53.411 1.00 17.89 239 LYS A N 1
ATOM 2102 C CA . LYS A 1 258 ? 97.115 26.452 53.530 1.00 19.29 239 LYS A CA 1
ATOM 2103 C C . LYS A 1 258 ? 98.250 26.875 52.572 1.00 19.83 239 LYS A C 1
ATOM 2104 O O . LYS A 1 258 ? 99.371 26.947 52.999 1.00 18.28 239 LYS A O 1
ATOM 2110 N N . ASN A 1 259 ? 97.916 27.112 51.311 1.00 18.87 240 ASN A N 1
ATOM 2111 C CA . ASN A 1 259 ? 98.826 27.639 50.303 1.00 20.24 240 ASN A CA 1
ATOM 2112 C C . ASN A 1 259 ? 99.440 28.988 50.761 1.00 19.59 240 ASN A C 1
ATOM 2113 O O . ASN A 1 259 ? 100.679 29.150 50.769 1.00 18.60 240 ASN A O 1
ATOM 2118 N N . LEU A 1 260 ? 98.571 29.926 51.212 1.00 17.24 241 LEU A N 1
ATOM 2119 C CA . LEU A 1 260 ? 99.069 31.218 51.728 1.00 17.23 241 LEU A CA 1
ATOM 2120 C C . LEU A 1 260 ? 100.053 30.990 52.874 1.00 17.94 241 LEU A C 1
ATOM 2121 O O . LEU A 1 260 ? 101.149 31.547 52.803 1.00 17.53 241 LEU A O 1
ATOM 2126 N N . ILE A 1 261 ? 99.709 30.173 53.869 1.00 16.70 242 ILE A N 1
ATOM 2127 C CA . ILE A 1 261 ? 100.602 30.038 55.003 1.00 18.54 242 ILE A CA 1
ATOM 2128 C C . ILE A 1 261 ? 101.941 29.410 54.526 1.00 19.02 242 ILE A C 1
ATOM 2129 O O . ILE A 1 261 ? 103.016 29.784 54.955 1.00 18.80 242 ILE A O 1
ATOM 2134 N N . ASN A 1 262 ? 101.853 28.424 53.656 1.00 19.87 243 ASN A N 1
ATOM 2135 C CA . ASN A 1 262 ? 103.044 27.746 53.201 1.00 19.52 243 ASN A CA 1
ATOM 2136 C C . ASN A 1 262 ? 103.926 28.750 52.450 1.00 17.95 243 ASN A C 1
ATOM 2137 O O . ASN A 1 262 ? 105.180 28.723 52.593 1.00 19.96 243 ASN A O 1
ATOM 2142 N N . GLU A 1 263 ? 103.328 29.667 51.696 1.00 17.46 244 GLU A N 1
ATOM 2143 C CA . GLU A 1 263 ? 104.140 30.623 50.911 1.00 16.75 244 GLU A CA 1
ATOM 2144 C C . GLU A 1 263 ? 104.785 31.672 51.842 1.00 19.02 244 GLU A C 1
ATOM 2145 O O . GLU A 1 263 ? 105.873 32.201 51.535 1.00 17.56 244 GLU A O 1
ATOM 2151 N N . ILE A 1 264 ? 104.073 32.037 52.923 1.00 17.26 245 ILE A N 1
ATOM 2152 C CA . ILE A 1 264 ? 104.659 32.929 53.918 1.00 17.37 245 ILE A CA 1
ATOM 2153 C C . ILE A 1 264 ? 105.849 32.217 54.508 1.00 18.40 245 ILE A C 1
ATOM 2154 O O . ILE A 1 264 ? 106.950 32.807 54.656 1.00 18.46 245 ILE A O 1
ATOM 2159 N N . HIS A 1 265 ? 105.682 30.933 54.815 1.00 17.70 246 HIS A N 1
ATOM 2160 C CA . HIS A 1 265 ? 106.805 30.200 55.393 1.00 19.57 246 HIS A CA 1
ATOM 2161 C C . HIS A 1 265 ? 108.005 30.048 54.441 1.00 20.38 246 HIS A C 1
ATOM 2162 O O . HIS A 1 265 ? 109.134 30.119 54.892 1.00 20.96 246 HIS A O 1
ATOM 2169 N N . LYS A 1 266 ? 107.730 29.823 53.169 1.00 21.16 247 LYS A N 1
ATOM 2170 C CA . LYS A 1 266 ? 108.819 29.639 52.189 1.00 22.62 247 LYS A CA 1
ATOM 2171 C C . LYS A 1 266 ? 109.638 30.902 52.136 1.00 23.72 247 LYS A C 1
ATOM 2172 O O . LYS A 1 266 ? 110.794 30.838 51.813 1.00 23.87 247 LYS A O 1
ATOM 2178 N N . ARG A 1 267 ? 109.051 32.055 52.507 1.00 23.04 248 ARG A N 1
ATOM 2179 C CA . ARG A 1 267 ? 109.751 33.322 52.406 1.00 20.54 248 ARG A CA 1
ATOM 2180 C C . ARG A 1 267 ? 110.348 33.691 53.751 1.00 21.50 248 ARG A C 1
ATOM 2181 O O . ARG A 1 267 ? 110.707 34.849 53.959 1.00 22.51 248 ARG A O 1
ATOM 2189 N N . GLY A 1 268 ? 110.400 32.715 54.665 1.00 19.24 249 GLY A N 1
ATOM 2190 C CA . GLY A 1 268 ? 111.115 32.855 55.960 1.00 20.21 249 GLY A CA 1
ATOM 2191 C C . GLY A 1 268 ? 110.348 33.667 57.021 1.00 20.90 249 GLY A C 1
ATOM 2192 O O . GLY A 1 268 ? 110.919 34.080 58.050 1.00 20.08 249 GLY A O 1
ATOM 2193 N N . MET A 1 269 ? 109.057 33.848 56.786 1.00 19.18 250 MET A N 1
ATOM 2194 C CA . MET A 1 269 ? 108.140 34.588 57.703 1.00 18.45 250 MET A CA 1
ATOM 2195 C C . MET A 1 269 ? 107.160 33.665 58.381 1.00 19.27 250 MET A C 1
ATOM 2196 O O . MET A 1 269 ? 107.068 32.475 58.085 1.00 19.47 250 MET A O 1
ATOM 2201 N N . GLY A 1 270 ? 106.452 34.189 59.365 1.00 16.74 251 GLY A N 1
ATOM 2202 C CA . GLY A 1 270 ? 105.442 33.431 60.016 1.00 18.42 251 GLY A CA 1
ATOM 2203 C C . GLY A 1 270 ? 104.122 34.185 59.897 1.00 17.62 251 GLY A C 1
ATOM 2204 O O . GLY A 1 270 ? 104.097 35.364 59.511 1.00 17.56 251 GLY A O 1
ATOM 2205 N N . ALA A 1 271 ? 103.036 33.483 60.236 1.00 19.20 252 ALA A N 1
ATOM 2206 C CA . ALA A 1 271 ? 101.646 34.031 60.272 1.00 18.38 252 ALA A CA 1
ATOM 2207 C C . ALA A 1 271 ? 101.099 34.083 61.683 1.00 17.29 252 ALA A C 1
ATOM 2208 O O . ALA A 1 271 ? 101.169 33.089 62.436 1.00 18.01 252 ALA A O 1
ATOM 2210 N N . ILE A 1 272 ? 100.483 35.208 62.029 1.00 16.27 253 ILE A N 1
ATOM 2211 C CA . ILE A 1 272 ? 99.726 35.320 63.326 1.00 15.93 253 ILE A CA 1
ATOM 2212 C C . ILE A 1 272 ? 98.224 35.558 63.015 1.00 16.47 253 ILE A C 1
ATOM 2213 O O . ILE A 1 272 ? 97.923 36.383 62.174 1.00 16.86 253 ILE A O 1
ATOM 2218 N N . LEU A 1 273 ? 97.307 34.782 63.620 1.00 15.61 254 LEU A N 1
ATOM 2219 C CA . LEU A 1 273 ? 95.909 34.975 63.337 1.00 15.85 254 LEU A CA 1
ATOM 2220 C C . LEU A 1 273 ? 95.285 35.875 64.406 1.00 17.45 254 LEU A C 1
ATOM 2221 O O . LEU A 1 273 ? 95.357 35.558 65.614 1.00 18.65 254 LEU A O 1
ATOM 2226 N N . ASP A 1 274 ? 94.629 36.942 63.955 1.00 17.01 255 ASP A N 1
ATOM 2227 C CA . ASP A 1 274 ? 93.744 37.714 64.871 1.00 18.89 255 ASP A CA 1
ATOM 2228 C C . ASP A 1 274 ? 92.529 36.826 65.142 1.00 19.36 255 ASP A C 1
ATOM 2229 O O . ASP A 1 274 ? 91.939 36.316 64.174 1.00 19.89 255 ASP A O 1
ATOM 2234 N N . VAL A 1 275 ? 92.217 36.552 66.439 1.00 17.59 256 VAL A N 1
ATOM 2235 C CA . VAL A 1 275 ? 91.100 35.666 66.814 1.00 17.14 256 VAL A CA 1
ATOM 2236 C C . VAL A 1 275 ? 90.215 36.410 67.823 1.00 16.89 256 VAL A C 1
ATOM 2237 O O . VAL A 1 275 ? 90.731 37.158 68.710 1.00 15.35 256 VAL A O 1
ATOM 2241 N N . VAL A 1 276 ? 88.914 36.190 67.681 1.00 16.06 257 VAL A N 1
ATOM 2242 C CA . VAL A 1 276 ? 87.904 37.050 68.385 1.00 18.32 257 VAL A CA 1
ATOM 2243 C C . VAL A 1 276 ? 86.975 36.205 69.243 1.00 17.38 257 VAL A C 1
ATOM 2244 O O . VAL A 1 276 ? 85.761 36.052 68.960 1.00 19.27 257 VAL A O 1
ATOM 2248 N N . TYR A 1 277 ? 87.526 35.616 70.313 1.00 19.00 258 TYR A N 1
ATOM 2249 C CA . TYR A 1 277 ? 86.740 34.701 71.158 1.00 18.45 258 TYR A CA 1
ATOM 2250 C C . TYR A 1 277 ? 85.960 35.459 72.207 1.00 19.03 258 TYR A C 1
ATOM 2251 O O . TYR A 1 277 ? 85.121 34.838 72.873 1.00 19.24 258 TYR A O 1
ATOM 2260 N N . ASN A 1 278 ? 86.208 36.764 72.355 1.00 17.87 259 ASN A N 1
ATOM 2261 C CA . ASN A 1 278 ? 85.593 37.505 73.409 1.00 20.19 259 ASN A CA 1
ATOM 2262 C C . ASN A 1 278 ? 84.078 37.624 73.207 1.00 20.26 259 ASN A C 1
ATOM 2263 O O . ASN A 1 278 ? 83.368 37.757 74.163 1.00 20.48 259 ASN A O 1
ATOM 2268 N N . HIS A 1 279 ? 83.605 37.500 71.973 1.00 19.56 260 HIS A N 1
ATOM 2269 C CA . HIS A 1 279 ? 82.160 37.648 71.708 1.00 17.72 260 HIS A CA 1
ATOM 2270 C C . HIS A 1 279 ? 81.827 37.046 70.344 1.00 19.02 260 HIS A C 1
ATOM 2271 O O . HIS A 1 279 ? 82.695 37.021 69.451 1.00 17.67 260 HIS A O 1
ATOM 2278 N N . THR A 1 280 ? 80.560 36.690 70.175 1.00 18.52 261 THR A N 1
ATOM 2279 C CA . THR A 1 280 ? 80.040 36.177 68.893 1.00 19.14 261 THR A CA 1
ATOM 2280 C C . THR A 1 280 ? 79.159 37.296 68.277 1.00 19.67 261 THR A C 1
ATOM 2281 O O . THR A 1 280 ? 78.787 38.274 68.972 1.00 19.48 261 THR A O 1
ATOM 2285 N N . ALA A 1 281 ? 78.825 37.189 66.992 1.00 18.49 262 ALA A N 1
ATOM 2286 C CA . ALA A 1 281 ? 78.001 38.212 66.366 1.00 19.78 262 ALA A CA 1
ATOM 2287 C C . ALA A 1 281 ? 76.560 38.178 66.885 1.00 20.76 262 ALA A C 1
ATOM 2288 O O . ALA A 1 281 ? 75.886 39.200 66.869 1.00 21.05 262 ALA A O 1
ATOM 2290 N N . LYS A 1 282 ? 76.097 37.002 67.287 1.00 20.62 263 LYS A N 1
ATOM 2291 C CA . LYS A 1 282 ? 74.675 36.772 67.633 1.00 22.80 263 LYS A CA 1
ATOM 2292 C C . LYS A 1 282 ? 74.573 35.865 68.826 1.00 20.31 263 LYS A C 1
ATOM 2293 O O . LYS A 1 282 ? 75.111 34.749 68.850 1.00 19.79 263 LYS A O 1
ATOM 2299 N N . VAL A 1 283 ? 73.818 36.321 69.801 1.00 19.77 264 VAL A N 1
ATOM 2300 C CA . VAL A 1 283 ? 73.515 35.496 70.972 1.00 20.49 264 VAL A CA 1
ATOM 2301 C C . VAL A 1 283 ? 73.027 34.083 70.639 1.00 21.92 264 VAL A C 1
ATOM 2302 O O . VAL A 1 283 ? 73.464 33.095 71.272 1.00 21.32 264 VAL A O 1
ATOM 2306 N N . ASP A 1 284 ? 72.170 33.958 69.622 1.00 21.89 265 ASP A N 1
ATOM 2307 C CA . ASP A 1 284 ? 71.594 32.664 69.317 1.00 23.55 265 ASP A CA 1
ATOM 2308 C C . ASP A 1 284 ? 72.651 31.681 68.801 1.00 22.70 265 ASP A C 1
ATOM 2309 O O . ASP A 1 284 ? 72.381 30.529 68.848 1.00 21.32 265 ASP A O 1
ATOM 2314 N N . LEU A 1 285 ? 73.776 32.139 68.183 1.00 21.59 266 LEU A N 1
ATOM 2315 C CA . LEU A 1 285 ? 74.794 31.163 67.734 1.00 20.62 266 LEU A CA 1
ATOM 2316 C C . LEU A 1 285 ? 75.051 30.057 68.736 1.00 21.81 266 LEU A C 1
ATOM 2317 O O . LEU A 1 285 ? 75.088 28.871 68.382 1.00 21.97 266 LEU A O 1
ATOM 2322 N N . PHE A 1 286 ? 75.246 30.448 69.990 1.00 20.27 267 PHE A N 1
ATOM 2323 C CA . PHE A 1 286 ? 75.461 29.445 71.029 1.00 21.68 267 PHE A CA 1
ATOM 2324 C C . PHE A 1 286 ? 74.244 29.186 71.947 1.00 23.04 267 PHE A C 1
ATOM 2325 O O . PHE A 1 286 ? 74.072 28.052 72.396 1.00 22.51 267 PHE A O 1
ATOM 2333 N N . GLU A 1 287 ? 73.393 30.190 72.174 1.00 22.74 268 GLU A N 1
ATOM 2334 C CA . GLU A 1 287 ? 72.190 29.923 73.003 1.00 24.91 268 GLU A CA 1
ATOM 2335 C C . GLU A 1 287 ? 71.330 28.799 72.365 1.00 24.10 268 GLU A C 1
ATOM 2336 O O . GLU A 1 287 ? 70.745 27.979 73.098 1.00 22.85 268 GLU A O 1
ATOM 2342 N N . ASP A 1 288 ? 71.283 28.754 71.014 1.00 22.80 269 ASP A N 1
ATOM 2343 C CA . ASP A 1 288 ? 70.474 27.758 70.326 1.00 23.07 269 ASP A CA 1
ATOM 2344 C C . ASP A 1 288 ? 71.018 26.343 70.509 1.00 23.89 269 ASP A C 1
ATOM 2345 O O . ASP A 1 288 ? 70.302 25.338 70.306 1.00 23.83 269 ASP A O 1
ATOM 2350 N N . LEU A 1 289 ? 72.314 26.257 70.783 1.00 23.33 270 LEU A N 1
ATOM 2351 C CA . LEU A 1 289 ? 72.955 24.965 71.043 1.00 22.96 270 LEU A CA 1
ATOM 2352 C C . LEU A 1 289 ? 72.665 24.373 72.449 1.00 24.32 270 LEU A C 1
ATOM 2353 O O . LEU A 1 289 ? 72.390 23.160 72.569 1.00 24.33 270 LEU A O 1
ATOM 2358 N N . GLU A 1 290 ? 72.871 25.190 73.480 1.00 24.22 271 GLU A N 1
ATOM 2359 C CA . GLU A 1 290 ? 72.576 24.872 74.868 1.00 25.65 271 GLU A CA 1
ATOM 2360 C C . GLU A 1 290 ? 72.156 26.139 75.641 1.00 26.02 271 GLU A C 1
ATOM 2361 O O . GLU A 1 290 ? 72.919 27.094 75.787 1.00 27.04 271 GLU A O 1
ATOM 2367 N N . PRO A 1 291 ? 70.902 26.193 76.101 1.00 27.36 272 PRO A N 1
ATOM 2368 C CA . PRO A 1 291 ? 70.457 27.457 76.747 1.00 27.28 272 PRO A CA 1
ATOM 2369 C C . PRO A 1 291 ? 71.195 27.791 78.062 1.00 27.42 272 PRO A C 1
ATOM 2370 O O . PRO A 1 291 ? 71.551 26.875 78.818 1.00 28.94 272 PRO A O 1
ATOM 2374 N N . ASN A 1 292 ? 71.502 29.067 78.290 1.00 25.75 273 ASN A N 1
ATOM 2375 C CA . ASN A 1 292 ? 72.033 29.562 79.557 1.00 26.87 273 ASN A CA 1
ATOM 2376 C C . ASN A 1 292 ? 73.270 28.824 80.032 1.00 26.79 273 ASN A C 1
ATOM 2377 O O . ASN A 1 292 ? 73.387 28.402 81.198 1.00 25.94 273 ASN A O 1
ATOM 2382 N N . TYR A 1 293 ? 74.215 28.682 79.094 1.00 24.22 274 TYR A N 1
ATOM 2383 C CA . TYR A 1 293 ? 75.389 27.920 79.363 1.00 23.68 274 TYR A CA 1
ATOM 2384 C C . TYR A 1 293 ? 76.656 28.609 78.869 1.00 24.17 274 TYR A C 1
ATOM 2385 O O . TYR A 1 293 ? 77.589 28.871 79.669 1.00 23.12 274 TYR A O 1
ATOM 2394 N N . TYR A 1 294 ? 76.732 28.819 77.545 1.00 23.93 275 TYR A N 1
ATOM 2395 C CA . TYR A 1 294 ? 78.061 29.162 76.946 1.00 24.19 275 TYR A CA 1
ATOM 2396 C C . TYR A 1 294 ? 78.602 30.550 77.258 1.00 24.08 275 TYR A C 1
ATOM 2397 O O . TYR A 1 294 ? 79.845 30.775 77.265 1.00 23.84 275 TYR A O 1
ATOM 2406 N N . HIS A 1 295 ? 77.690 31.521 77.448 1.00 22.79 276 HIS A N 1
ATOM 2407 C CA . HIS A 1 295 ? 78.082 32.948 77.632 1.00 22.79 276 HIS A CA 1
ATOM 2408 C C . HIS A 1 295 ? 78.294 33.289 79.098 1.00 23.33 276 HIS A C 1
ATOM 2409 O O . HIS A 1 295 ? 77.714 32.604 79.961 1.00 22.86 276 HIS A O 1
ATOM 2416 N N . PHE A 1 296 ? 79.099 34.308 79.378 1.00 22.59 277 PHE A N 1
ATOM 2417 C CA . PHE A 1 296 ? 79.037 34.950 80.695 1.00 23.73 277 PHE A CA 1
ATOM 2418 C C . PHE A 1 296 ? 77.601 35.444 80.864 1.00 25.36 277 PHE A C 1
ATOM 2419 O O . PHE A 1 296 ? 76.975 35.881 79.868 1.00 23.77 277 PHE A O 1
ATOM 2427 N N . MET A 1 297 ? 77.071 35.326 82.101 1.00 25.01 278 MET A N 1
ATOM 2428 C CA . MET A 1 297 ? 75.660 35.587 82.391 1.00 24.86 278 MET A CA 1
ATOM 2429 C C . MET A 1 297 ? 75.501 36.402 83.649 1.00 26.83 278 MET A C 1
ATOM 2430 O O . MET A 1 297 ? 76.350 36.374 84.561 1.00 26.07 278 MET A O 1
ATOM 2435 N N . ASP A 1 298 ? 74.406 37.149 83.670 1.00 27.58 279 ASP A N 1
ATOM 2436 C CA . ASP A 1 298 ? 73.863 37.645 84.933 1.00 29.32 279 ASP A CA 1
ATOM 2437 C C . ASP A 1 298 ? 73.503 36.467 85.852 1.00 30.25 279 ASP A C 1
ATOM 2438 O O . ASP A 1 298 ? 73.324 35.332 85.405 1.00 29.60 279 ASP A O 1
ATOM 2443 N N . ALA A 1 299 ? 73.394 36.752 87.153 1.00 32.91 280 ALA A N 1
ATOM 2444 C CA . ALA A 1 299 ? 73.042 35.703 88.155 1.00 34.49 280 ALA A CA 1
ATOM 2445 C C . ALA A 1 299 ? 71.748 34.968 87.819 1.00 35.33 280 ALA A C 1
ATOM 2446 O O . ALA A 1 299 ? 71.586 33.782 88.143 1.00 36.72 280 ALA A O 1
ATOM 2448 N N . ASP A 1 300 ? 70.833 35.631 87.133 1.00 35.82 281 ASP A N 1
ATOM 2449 C CA . ASP A 1 300 ? 69.603 34.942 86.741 1.00 36.64 281 ASP A CA 1
ATOM 2450 C C . ASP A 1 300 ? 69.745 34.157 85.443 1.00 35.92 281 ASP A C 1
ATOM 2451 O O . ASP A 1 300 ? 68.747 33.637 84.905 1.00 36.06 281 ASP A O 1
ATOM 2456 N N . GLY A 1 301 ? 70.945 34.092 84.888 1.00 33.47 282 GLY A N 1
ATOM 2457 C CA . GLY A 1 301 ? 71.119 33.293 83.676 1.00 32.03 282 GLY A CA 1
ATOM 2458 C C . GLY A 1 301 ? 70.938 34.035 82.359 1.00 30.27 282 GLY A C 1
ATOM 2459 O O . GLY A 1 301 ? 71.066 33.438 81.291 1.00 31.04 282 GLY A O 1
ATOM 2460 N N . THR A 1 302 ? 70.682 35.332 82.401 1.00 30.03 283 THR A N 1
ATOM 2461 C CA . THR A 1 302 ? 70.591 36.083 81.162 1.00 28.99 283 THR A CA 1
ATOM 2462 C C . THR A 1 302 ? 71.991 36.235 80.534 1.00 27.72 283 THR A C 1
ATOM 2463 O O . THR A 1 302 ? 72.937 36.671 81.209 1.00 24.94 283 THR A O 1
ATOM 2467 N N . PRO A 1 303 ? 72.117 35.903 79.234 1.00 27.50 284 PRO A N 1
ATOM 2468 C CA . PRO A 1 303 ? 73.437 36.013 78.551 1.00 25.99 284 PRO A CA 1
ATOM 2469 C C . PRO A 1 303 ? 73.904 37.449 78.488 1.00 25.61 284 PRO A C 1
ATOM 2470 O O . PRO A 1 303 ? 73.120 38.368 78.145 1.00 25.18 284 PRO A O 1
ATOM 2474 N N . ARG A 1 304 ? 75.159 37.706 78.875 1.00 24.15 285 ARG A N 1
ATOM 2475 C CA . ARG A 1 304 ? 75.660 39.053 78.827 1.00 22.96 285 ARG A CA 1
ATOM 2476 C C . ARG A 1 304 ? 76.193 39.324 77.420 1.00 23.46 285 ARG A C 1
ATOM 2477 O O . ARG A 1 304 ? 76.643 38.433 76.714 1.00 22.37 285 ARG A O 1
ATOM 2485 N N . THR A 1 305 ? 76.126 40.575 77.021 1.00 25.42 286 THR A N 1
ATOM 2486 C CA . THR A 1 305 ? 76.321 40.895 75.598 1.00 23.85 286 THR A CA 1
ATOM 2487 C C . THR A 1 305 ? 77.441 41.847 75.362 1.00 23.82 286 THR A C 1
ATOM 2488 O O . THR A 1 305 ? 77.746 42.672 76.187 1.00 22.73 286 THR A O 1
ATOM 2492 N N . SER A 1 306 ? 78.050 41.759 74.184 1.00 22.87 287 SER A N 1
ATOM 2493 C CA . SER A 1 306 ? 79.108 42.664 73.809 1.00 22.92 287 SER A CA 1
ATOM 2494 C C . SER A 1 306 ? 79.142 42.759 72.285 1.00 22.25 287 SER A C 1
ATOM 2495 O O . SER A 1 306 ? 78.982 41.753 71.616 1.00 22.98 287 SER A O 1
ATOM 2498 N N . PHE A 1 307 ? 79.348 43.953 71.760 1.00 21.54 288 PHE A N 1
ATOM 2499 C CA . PHE A 1 307 ? 79.383 44.230 70.294 1.00 22.20 288 PHE A CA 1
ATOM 2500 C C . PHE A 1 307 ? 78.147 43.626 69.564 1.00 21.83 288 PHE A C 1
ATOM 2501 O O . PHE A 1 307 ? 78.264 43.033 68.440 1.00 21.38 288 PHE A O 1
ATOM 2509 N N . GLY A 1 308 ? 77.000 43.668 70.245 1.00 22.71 289 GLY A N 1
ATOM 2510 C CA . GLY A 1 308 ? 75.729 43.178 69.619 1.00 22.84 289 GLY A CA 1
ATOM 2511 C C . GLY A 1 308 ? 75.519 41.676 69.711 1.00 22.97 289 GLY A C 1
ATOM 2512 O O . GLY A 1 308 ? 74.501 41.141 69.204 1.00 22.67 289 GLY A O 1
ATOM 2513 N N . GLY A 1 309 ? 76.469 40.959 70.336 1.00 22.67 290 GLY A N 1
ATOM 2514 C CA . GLY A 1 309 ? 76.358 39.505 70.467 1.00 22.75 290 GLY A CA 1
ATOM 2515 C C . GLY A 1 309 ? 76.632 38.978 71.872 1.00 22.28 290 GLY A C 1
ATOM 2516 O O . GLY A 1 309 ? 76.601 39.749 72.802 1.00 24.81 290 GLY A O 1
ATOM 2517 N N . GLY A 1 310 ? 76.950 37.695 72.015 1.00 22.04 291 GLY A N 1
ATOM 2518 C CA . GLY A 1 310 ? 77.087 37.038 73.348 1.00 21.75 291 GLY A CA 1
ATOM 2519 C C . GLY A 1 310 ? 78.584 37.145 73.730 1.00 21.63 291 GLY A C 1
ATOM 2520 O O . GLY A 1 310 ? 79.492 36.892 72.878 1.00 20.65 291 GLY A O 1
ATOM 2521 N N . ARG A 1 311 ? 78.842 37.511 74.993 1.00 21.32 292 ARG A N 1
ATOM 2522 C CA . ARG A 1 311 ? 80.213 37.389 75.592 1.00 21.59 292 ARG A CA 1
ATOM 2523 C C . ARG A 1 311 ? 80.464 35.924 75.828 1.00 20.47 292 ARG A C 1
ATOM 2524 O O . ARG A 1 311 ? 79.764 35.346 76.609 1.00 22.56 292 ARG A O 1
ATOM 2532 N N . LEU A 1 312 ? 81.443 35.291 75.201 1.00 19.59 293 LEU A N 1
ATOM 2533 C CA . LEU A 1 312 ? 81.731 33.854 75.499 1.00 20.61 293 LEU A CA 1
ATOM 2534 C C . LEU A 1 312 ? 82.333 33.639 76.890 1.00 20.47 293 LEU A C 1
ATOM 2535 O O . LEU A 1 312 ? 83.287 34.298 77.231 1.00 20.66 293 LEU A O 1
ATOM 2540 N N . GLY A 1 313 ? 81.721 32.780 77.724 1.00 20.63 294 GLY A N 1
ATOM 2541 C CA . GLY A 1 313 ? 82.272 32.643 79.091 1.00 21.23 294 GLY A CA 1
ATOM 2542 C C . GLY A 1 313 ? 83.365 31.614 79.223 1.00 20.39 294 GLY A C 1
ATOM 2543 O O . GLY A 1 313 ? 83.057 30.423 79.515 1.00 20.94 294 GLY A O 1
ATOM 2544 N N . THR A 1 314 ? 84.617 32.036 79.008 1.00 20.54 295 THR A N 1
ATOM 2545 C CA . THR A 1 314 ? 85.706 31.049 78.879 1.00 20.48 295 THR A CA 1
ATOM 2546 C C . THR A 1 314 ? 86.098 30.359 80.195 1.00 20.68 295 THR A C 1
ATOM 2547 O O . THR A 1 314 ? 86.871 29.451 80.185 1.00 18.52 295 THR A O 1
ATOM 2551 N N . THR A 1 315 ? 85.504 30.783 81.311 1.00 22.16 296 THR A N 1
ATOM 2552 C CA . THR A 1 315 ? 85.641 30.013 82.588 1.00 22.99 296 THR A CA 1
ATOM 2553 C C . THR A 1 315 ? 84.781 28.736 82.568 1.00 25.17 296 THR A C 1
ATOM 2554 O O . THR A 1 315 ? 84.989 27.798 83.382 1.00 23.92 296 THR A O 1
ATOM 2558 N N . HIS A 1 316 ? 83.805 28.681 81.674 1.00 23.84 297 HIS A N 1
ATOM 2559 C CA . HIS A 1 316 ? 82.891 27.531 81.650 1.00 25.31 297 HIS A CA 1
ATOM 2560 C C . HIS A 1 316 ? 83.508 26.458 80.816 1.00 25.77 297 HIS A C 1
ATOM 2561 O O . HIS A 1 316 ? 84.058 26.759 79.774 1.00 25.77 297 HIS A O 1
ATOM 2568 N N . HIS A 1 317 ? 83.362 25.220 81.268 1.00 25.37 298 HIS A N 1
ATOM 2569 C CA . HIS A 1 317 ? 84.091 24.095 80.752 1.00 26.32 298 HIS A CA 1
ATOM 2570 C C . HIS A 1 317 ? 83.974 23.942 79.211 1.00 25.02 298 HIS A C 1
ATOM 2571 O O . HIS A 1 317 ? 84.993 23.850 78.543 1.00 25.07 298 HIS A O 1
ATOM 2578 N N . MET A 1 318 ? 82.767 23.949 78.655 1.00 24.65 299 MET A N 1
ATOM 2579 C CA . MET A 1 318 ? 82.628 23.758 77.185 1.00 24.56 299 MET A CA 1
ATOM 2580 C C . MET A 1 318 ? 83.044 25.006 76.369 1.00 23.77 299 MET A C 1
ATOM 2581 O O . MET A 1 318 ? 83.459 24.853 75.228 1.00 25.28 299 MET A O 1
ATOM 2586 N N . THR A 1 319 ? 82.908 26.206 76.941 1.00 22.79 300 THR A N 1
ATOM 2587 C CA . THR A 1 319 ? 83.433 27.419 76.335 1.00 21.87 300 THR A CA 1
ATOM 2588 C C . THR A 1 319 ? 84.953 27.462 76.389 1.00 22.35 300 THR A C 1
ATOM 2589 O O . THR A 1 319 ? 85.594 27.910 75.465 1.00 21.66 300 THR A O 1
ATOM 2593 N N . LYS A 1 320 ? 85.527 27.090 77.521 1.00 20.31 301 LYS A N 1
ATOM 2594 C CA . LYS A 1 320 ? 86.959 26.924 77.632 1.00 21.44 301 LYS A CA 1
ATOM 2595 C C . LYS A 1 320 ? 87.541 26.001 76.538 1.00 21.59 301 LYS A C 1
ATOM 2596 O O . LYS A 1 320 ? 88.514 26.357 75.884 1.00 23.22 301 LYS A O 1
ATOM 2602 N N . ARG A 1 321 ? 86.953 24.834 76.341 1.00 21.03 302 ARG A N 1
ATOM 2603 C CA . ARG A 1 321 ? 87.464 23.886 75.370 1.00 22.77 302 ARG A CA 1
ATOM 2604 C C . ARG A 1 321 ? 87.139 24.298 73.957 1.00 21.91 302 ARG A C 1
ATOM 2605 O O . ARG A 1 321 ? 87.895 24.039 73.035 1.00 21.86 302 ARG A O 1
ATOM 2613 N N . LEU A 1 322 ? 86.089 25.085 73.797 1.00 22.03 303 LEU A N 1
ATOM 2614 C CA . LEU A 1 322 ? 85.886 25.712 72.477 1.00 21.41 303 LEU A CA 1
ATOM 2615 C C . LEU A 1 322 ? 87.101 26.544 72.117 1.00 19.94 303 LEU A C 1
ATOM 2616 O O . LEU A 1 322 ? 87.635 26.455 71.002 1.00 19.17 303 LEU A O 1
ATOM 2621 N N . LEU A 1 323 ? 87.518 27.372 73.036 1.00 20.28 304 LEU A N 1
ATOM 2622 C CA . LEU A 1 323 ? 88.631 28.281 72.733 1.00 21.87 304 LEU A CA 1
ATOM 2623 C C . LEU A 1 323 ? 89.934 27.461 72.498 1.00 21.81 304 LEU A C 1
ATOM 2624 O O . LEU A 1 323 ? 90.675 27.651 71.489 1.00 20.98 304 LEU A O 1
ATOM 2629 N N . ILE A 1 324 ? 90.192 26.555 73.432 1.00 21.38 305 ILE A N 1
ATOM 2630 C CA . ILE A 1 324 ? 91.379 25.745 73.397 1.00 21.29 305 ILE A CA 1
ATOM 2631 C C . ILE A 1 324 ? 91.425 24.806 72.220 1.00 20.03 305 ILE A C 1
ATOM 2632 O O . ILE A 1 324 ? 92.487 24.747 71.576 1.00 19.38 305 ILE A O 1
ATOM 2637 N N . ASP A 1 325 ? 90.308 24.128 71.935 1.00 18.76 306 ASP A N 1
ATOM 2638 C CA . ASP A 1 325 ? 90.197 23.229 70.763 1.00 19.75 306 ASP A CA 1
ATOM 2639 C C . ASP A 1 325 ? 90.413 24.044 69.490 1.00 19.02 306 ASP A C 1
ATOM 2640 O O . ASP A 1 325 ? 91.105 23.564 68.593 1.00 19.31 306 ASP A O 1
ATOM 2645 N N . SER A 1 326 ? 89.815 25.245 69.428 1.00 18.17 307 SER A N 1
ATOM 2646 C CA . SER A 1 326 ? 90.006 26.116 68.262 1.00 19.04 307 SER A CA 1
ATOM 2647 C C . SER A 1 326 ? 91.501 26.459 68.050 1.00 18.97 307 SER A C 1
ATOM 2648 O O . SER A 1 326 ? 92.062 26.267 66.997 1.00 19.51 307 SER A O 1
ATOM 2651 N N . ILE A 1 327 ? 92.142 26.968 69.069 1.00 18.84 308 ILE A N 1
ATOM 2652 C CA . ILE A 1 327 ? 93.568 27.260 68.992 1.00 19.98 308 ILE A CA 1
ATOM 2653 C C . ILE A 1 327 ? 94.362 26.034 68.533 1.00 20.63 308 ILE A C 1
ATOM 2654 O O . ILE A 1 327 ? 95.193 26.120 67.593 1.00 18.46 308 ILE A O 1
ATOM 2659 N N . LYS A 1 328 ? 94.114 24.873 69.150 1.00 20.91 309 LYS A N 1
ATOM 2660 C CA . LYS A 1 328 ? 94.896 23.682 68.769 1.00 21.67 309 LYS A CA 1
ATOM 2661 C C . LYS A 1 328 ? 94.650 23.271 67.324 1.00 21.24 309 LYS A C 1
ATOM 2662 O O . LYS A 1 328 ? 95.621 22.933 66.620 1.00 22.10 309 LYS A O 1
ATOM 2668 N N . TYR A 1 329 ? 93.374 23.261 66.897 1.00 19.20 310 TYR A N 1
ATOM 2669 C CA . TYR A 1 329 ? 92.993 22.806 65.560 1.00 18.55 310 TYR A CA 1
ATOM 2670 C C . TYR A 1 329 ? 93.644 23.759 64.527 1.00 19.81 310 TYR A C 1
ATOM 2671 O O . TYR A 1 329 ? 94.132 23.294 63.488 1.00 20.33 310 TYR A O 1
ATOM 2680 N N . LEU A 1 330 ? 93.6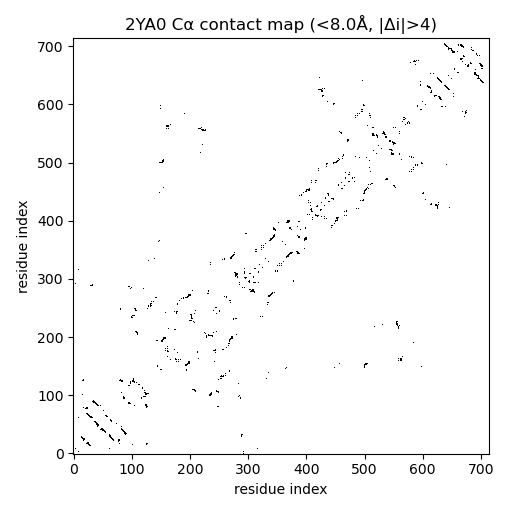20 25.068 64.802 1.00 19.66 311 LEU A N 1
ATOM 2681 C CA . LEU A 1 330 ? 94.170 26.061 63.857 1.00 19.83 311 LEU A CA 1
ATOM 2682 C C . LEU A 1 330 ? 95.690 25.927 63.735 1.00 21.11 311 LEU A C 1
ATOM 2683 O O . LEU A 1 330 ? 96.225 26.035 62.632 1.00 20.63 311 LEU A O 1
ATOM 2688 N N . VAL A 1 331 ? 96.378 25.728 64.871 1.00 19.72 312 VAL A N 1
ATOM 2689 C CA . VAL A 1 331 ? 97.819 25.488 64.843 1.00 20.68 312 VAL A CA 1
ATOM 2690 C C . VAL A 1 331 ? 98.156 24.195 64.053 1.00 21.29 312 VAL A C 1
ATOM 2691 O O . VAL A 1 331 ? 99.053 24.175 63.198 1.00 20.34 312 VAL A O 1
ATOM 2695 N N . ASP A 1 332 ? 97.457 23.112 64.362 1.00 22.50 313 ASP A N 1
ATOM 2696 C CA . ASP A 1 332 ? 97.777 21.823 63.753 1.00 22.50 313 ASP A CA 1
ATOM 2697 C C . ASP A 1 332 ? 97.310 21.781 62.290 1.00 22.89 313 ASP A C 1
ATOM 2698 O O . ASP A 1 332 ? 97.967 21.171 61.425 1.00 22.68 313 ASP A O 1
ATOM 2703 N N . THR A 1 333 ? 96.180 22.419 61.986 1.00 20.75 314 THR A N 1
ATOM 2704 C CA . THR A 1 333 ? 95.660 22.317 60.580 1.00 21.03 314 THR A CA 1
ATOM 2705 C C . THR A 1 333 ? 96.398 23.273 59.642 1.00 20.93 314 THR A C 1
ATOM 2706 O O . THR A 1 333 ? 96.820 22.886 58.540 1.00 21.47 314 THR A O 1
ATOM 2710 N N . TYR A 1 334 ? 96.518 24.534 60.054 1.00 19.31 315 TYR A N 1
ATOM 2711 C CA . TYR A 1 334 ? 97.107 25.610 59.207 1.00 19.07 315 TYR A CA 1
ATOM 2712 C C . TYR A 1 334 ? 98.564 25.959 59.557 1.00 17.06 315 TYR A C 1
ATOM 2713 O O . TYR A 1 334 ? 99.221 26.664 58.807 1.00 18.17 315 TYR A O 1
ATOM 2722 N N . LYS A 1 335 ? 99.103 25.370 60.615 1.00 19.66 316 LYS A N 1
ATOM 2723 C CA . LYS A 1 335 ? 100.559 25.444 60.943 1.00 19.92 316 LYS A CA 1
ATOM 2724 C C . LYS A 1 335 ? 100.989 26.888 61.189 1.00 19.92 316 LYS A C 1
ATOM 2725 O O . LYS A 1 335 ? 102.055 27.325 60.756 1.00 19.77 316 LYS A O 1
ATOM 2731 N N . VAL A 1 336 ? 100.118 27.644 61.856 1.00 18.12 317 VAL A N 1
ATOM 2732 C CA . VAL A 1 336 ? 100.429 29.058 62.059 1.00 18.49 317 VAL A CA 1
ATOM 2733 C C . VAL A 1 336 ? 101.483 29.253 63.198 1.00 19.96 317 VAL A C 1
ATOM 2734 O O . VAL A 1 336 ? 101.807 28.309 63.957 1.00 20.81 317 VAL A O 1
ATOM 2738 N N . ASP A 1 337 ? 101.885 30.495 63.367 1.00 19.17 318 ASP A N 1
ATOM 2739 C CA . ASP A 1 337 ? 103.070 30.869 64.168 1.00 18.69 318 ASP A CA 1
ATOM 2740 C C . ASP A 1 337 ? 102.696 31.752 65.314 1.00 17.40 318 ASP A C 1
ATOM 2741 O O . ASP A 1 337 ? 103.571 32.204 66.060 1.00 17.72 318 ASP A O 1
ATOM 2746 N N . GLY A 1 338 ? 101.409 32.012 65.476 1.00 17.85 319 GLY A N 1
ATOM 2747 C CA . GLY A 1 338 ? 100.990 32.804 66.622 1.00 16.62 319 GLY A CA 1
ATOM 2748 C C . GLY A 1 338 ? 99.541 33.300 66.488 1.00 18.27 319 GLY A C 1
ATOM 2749 O O . GLY A 1 338 ? 98.899 33.067 65.479 1.00 17.33 319 GLY A O 1
ATOM 2750 N N . PHE A 1 339 ? 99.064 33.962 67.550 1.00 18.80 320 PHE A N 1
ATOM 2751 C CA . PHE A 1 339 ? 97.682 34.499 67.622 1.00 17.18 320 PHE A CA 1
ATOM 2752 C C . PHE A 1 339 ? 97.703 35.809 68.317 1.00 16.64 320 PHE A C 1
ATOM 2753 O O . PHE A 1 339 ? 98.492 36.021 69.216 1.00 15.53 320 PHE A O 1
ATOM 2761 N N . ARG A 1 340 ? 96.801 36.690 67.878 1.00 17.24 321 ARG A N 1
ATOM 2762 C CA . ARG A 1 340 ? 96.555 37.958 68.522 1.00 16.96 321 ARG A CA 1
ATOM 2763 C C . ARG A 1 340 ? 95.112 37.898 68.998 1.00 17.93 321 ARG A C 1
ATOM 2764 O O . ARG A 1 340 ? 94.161 37.768 68.220 1.00 17.31 321 ARG A O 1
ATOM 2772 N N . PHE A 1 341 ? 94.955 37.937 70.305 1.00 18.04 322 PHE A N 1
ATOM 2773 C CA . PHE A 1 341 ? 93.629 37.946 70.907 1.00 18.20 322 PHE A CA 1
ATOM 2774 C C . PHE A 1 341 ? 92.975 39.308 70.944 1.00 19.08 322 PHE A C 1
ATOM 2775 O O . PHE A 1 341 ? 93.478 40.292 71.579 1.00 19.42 322 PHE A O 1
ATOM 2783 N N . ASP A 1 342 ? 91.795 39.386 70.306 1.00 17.67 323 ASP A N 1
ATOM 2784 C CA . ASP A 1 342 ? 90.936 40.580 70.425 1.00 18.57 323 ASP A CA 1
ATOM 2785 C C . ASP A 1 342 ? 90.356 40.695 71.824 1.00 16.98 323 ASP A C 1
ATOM 2786 O O . ASP A 1 342 ? 89.937 39.662 72.352 1.00 19.99 323 ASP A O 1
ATOM 2791 N N . MET A 1 343 ? 90.370 41.924 72.420 1.00 18.30 324 MET A N 1
ATOM 2792 C CA . MET A 1 343 ? 89.700 42.176 73.746 1.00 19.52 324 MET A CA 1
ATOM 2793 C C . MET A 1 343 ? 90.112 41.068 74.705 1.00 18.84 324 MET A C 1
ATOM 2794 O O . MET A 1 343 ? 89.284 40.355 75.341 1.00 20.80 324 MET A O 1
ATOM 2799 N N . MET A 1 344 ? 91.416 40.837 74.749 1.00 19.12 325 MET A N 1
ATOM 2800 C CA . MET A 1 344 ? 91.891 39.712 75.498 1.00 20.01 325 MET A CA 1
ATOM 2801 C C . MET A 1 344 ? 91.623 39.937 77.019 1.00 18.63 325 MET A C 1
ATOM 2802 O O . MET A 1 344 ? 91.440 38.978 77.722 1.00 18.79 325 MET A O 1
ATOM 2807 N N . GLY A 1 345 ? 91.527 41.189 77.455 1.00 19.87 326 GLY A N 1
ATOM 2808 C CA . GLY A 1 345 ? 91.185 41.505 78.855 1.00 21.68 326 GLY A CA 1
ATOM 2809 C C . GLY A 1 345 ? 89.789 41.068 79.253 1.00 22.50 326 GLY A C 1
ATOM 2810 O O . GLY A 1 345 ? 89.442 41.156 80.421 1.00 21.83 326 GLY A O 1
ATOM 2811 N N . ASP A 1 346 ? 88.962 40.597 78.281 1.00 21.71 327 ASP A N 1
ATOM 2812 C CA . ASP A 1 346 ? 87.616 40.102 78.595 1.00 21.75 327 ASP A CA 1
ATOM 2813 C C . ASP A 1 346 ? 87.704 38.656 79.126 1.00 21.90 327 ASP A C 1
ATOM 2814 O O . ASP A 1 346 ? 86.748 38.170 79.714 1.00 21.24 327 ASP A O 1
ATOM 2819 N N . HIS A 1 347 ? 88.822 37.962 78.857 1.00 21.50 328 HIS A N 1
ATOM 2820 C CA . HIS A 1 347 ? 88.984 36.565 79.237 1.00 22.40 328 HIS A CA 1
ATOM 2821 C C . HIS A 1 347 ? 89.701 36.435 80.586 1.00 22.41 328 HIS A C 1
ATOM 2822 O O . HIS A 1 347 ? 90.506 37.310 80.964 1.00 22.79 328 HIS A O 1
ATOM 2829 N N . ASP A 1 348 ? 89.382 35.339 81.264 1.00 22.71 329 ASP A N 1
ATOM 2830 C CA . ASP A 1 348 ? 90.155 34.886 82.445 1.00 23.23 329 ASP A CA 1
ATOM 2831 C C . ASP A 1 348 ? 91.575 34.588 81.982 1.00 21.80 329 ASP A C 1
ATOM 2832 O O . ASP A 1 348 ? 91.783 33.967 80.926 1.00 21.34 329 ASP A O 1
ATOM 2837 N N . ALA A 1 349 ? 92.558 34.998 82.769 1.00 21.91 330 ALA A N 1
ATOM 2838 C CA . ALA A 1 349 ? 93.915 34.540 82.543 1.00 22.77 330 ALA A CA 1
ATOM 2839 C C . ALA A 1 349 ? 94.143 32.998 82.367 1.00 22.29 330 ALA A C 1
ATOM 2840 O O . ALA A 1 349 ? 94.976 32.575 81.545 1.00 22.54 330 ALA A O 1
ATOM 2842 N N . ALA A 1 350 ? 93.467 32.152 83.150 1.00 21.54 331 ALA A N 1
ATOM 2843 C CA . ALA A 1 350 ? 93.708 30.697 83.080 1.00 23.49 331 ALA A CA 1
ATOM 2844 C C . ALA A 1 350 ? 93.495 30.110 81.642 1.00 22.77 331 ALA A C 1
ATOM 2845 O O . ALA A 1 350 ? 94.287 29.315 81.138 1.00 21.31 331 ALA A O 1
ATOM 2847 N N . SER A 1 351 ? 92.391 30.487 80.999 1.00 22.80 332 SER A N 1
ATOM 2848 C CA . SER A 1 351 ? 92.114 30.110 79.590 1.00 22.86 332 SER A CA 1
ATOM 2849 C C . SER A 1 351 ? 93.223 30.496 78.599 1.00 21.11 332 SER A C 1
ATOM 2850 O O . SER A 1 351 ? 93.641 29.652 77.752 1.00 22.76 332 SER A O 1
ATOM 2853 N N . ILE A 1 352 ? 93.647 31.733 78.706 1.00 20.13 333 ILE A N 1
ATOM 2854 C CA . ILE A 1 352 ? 94.653 32.336 77.769 1.00 21.93 333 ILE A CA 1
ATOM 2855 C C . ILE A 1 352 ? 96.020 31.639 78.042 1.00 22.39 333 ILE A C 1
ATOM 2856 O O . ILE A 1 352 ? 96.660 31.116 77.145 1.00 21.65 333 ILE A O 1
ATOM 2861 N N . GLU A 1 353 ? 96.370 31.493 79.310 1.00 21.77 334 GLU A N 1
ATOM 2862 C CA . GLU A 1 353 ? 97.571 30.709 79.613 1.00 22.78 334 GLU A CA 1
ATOM 2863 C C . GLU A 1 353 ? 97.516 29.273 79.164 1.00 22.85 334 GLU A C 1
ATOM 2864 O O . GLU A 1 353 ? 98.494 28.724 78.680 1.00 22.97 334 GLU A O 1
ATOM 2870 N N . GLU A 1 354 ? 96.375 28.634 79.284 1.00 22.59 335 GLU A N 1
ATOM 2871 C CA . GLU A 1 354 ? 96.248 27.257 78.794 1.00 24.56 335 GLU A CA 1
ATOM 2872 C C . GLU A 1 354 ? 96.281 27.128 77.245 1.00 23.40 335 GLU A C 1
ATOM 2873 O O . GLU A 1 354 ? 96.809 26.158 76.697 1.00 22.39 335 GLU A O 1
ATOM 2879 N N . ALA A 1 355 ? 95.683 28.096 76.566 1.00 23.32 336 ALA A N 1
ATOM 2880 C CA . ALA A 1 355 ? 95.779 28.172 75.093 1.00 22.49 336 ALA A CA 1
ATOM 2881 C C . ALA A 1 355 ? 97.246 28.291 74.672 1.00 22.90 336 ALA A C 1
ATOM 2882 O O . ALA A 1 355 ? 97.690 27.575 73.794 1.00 21.96 336 ALA A O 1
ATOM 2884 N N . TYR A 1 356 ? 97.989 29.176 75.322 1.00 22.67 337 TYR A N 1
ATOM 2885 C CA . TYR A 1 356 ? 99.406 29.314 75.041 1.00 22.76 337 TYR A CA 1
ATOM 2886 C C . TYR A 1 356 ? 100.145 28.030 75.189 1.00 23.60 337 TYR A C 1
ATOM 2887 O O . TYR A 1 356 ? 100.848 27.598 74.283 1.00 23.69 337 TYR A O 1
ATOM 2896 N N . LYS A 1 357 ? 99.949 27.361 76.324 1.00 24.79 338 LYS A N 1
ATOM 2897 C CA . LYS A 1 357 ? 100.636 26.091 76.550 1.00 25.13 338 LYS A CA 1
ATOM 2898 C C . LYS A 1 357 ? 100.285 25.059 75.460 1.00 23.51 338 LYS A C 1
ATOM 2899 O O . LYS A 1 357 ? 101.165 24.317 74.965 1.00 23.26 338 LYS A O 1
ATOM 2905 N N . ALA A 1 358 ? 98.989 24.914 75.185 1.00 21.23 339 ALA A N 1
ATOM 2906 C CA . ALA A 1 358 ? 98.509 23.972 74.156 1.00 21.96 339 ALA A CA 1
ATOM 2907 C C . ALA A 1 358 ? 99.113 24.251 72.786 1.00 22.06 339 ALA A C 1
ATOM 2908 O O . ALA A 1 358 ? 99.604 23.346 72.085 1.00 23.51 339 ALA A O 1
ATOM 2910 N N . ALA A 1 359 ? 99.085 25.500 72.392 1.00 22.90 340 ALA A N 1
ATOM 2911 C CA . ALA A 1 359 ? 99.672 25.913 71.110 1.00 22.81 340 ALA A CA 1
ATOM 2912 C C . ALA A 1 359 ? 101.185 25.617 71.038 1.00 24.07 340 ALA A C 1
ATOM 2913 O O . ALA A 1 359 ? 101.685 25.105 70.013 1.00 23.48 340 ALA A O 1
ATOM 2915 N N . ARG A 1 360 ? 101.913 25.975 72.079 1.00 23.74 341 ARG A N 1
ATOM 2916 C CA . ARG A 1 360 ? 103.373 25.724 72.135 1.00 25.89 341 ARG A CA 1
ATOM 2917 C C . ARG A 1 360 ? 103.719 24.238 72.091 1.00 24.54 341 ARG A C 1
ATOM 2918 O O . ARG A 1 360 ? 104.759 23.842 71.605 1.00 26.60 341 ARG A O 1
ATOM 2926 N N . ALA A 1 361 ? 102.873 23.410 72.672 1.00 25.88 342 ALA A N 1
ATOM 2927 C CA . ALA A 1 361 ? 103.128 21.976 72.672 1.00 24.76 342 ALA A CA 1
ATOM 2928 C C . ALA A 1 361 ? 103.100 21.469 71.222 1.00 26.10 342 ALA A C 1
ATOM 2929 O O . ALA A 1 361 ? 103.689 20.432 70.893 1.00 25.78 342 ALA A O 1
ATOM 2931 N N . LEU A 1 362 ? 102.362 22.169 70.359 1.00 23.71 343 LEU A N 1
ATOM 2932 C CA . LEU A 1 362 ? 102.308 21.797 68.945 1.00 23.43 343 LEU A CA 1
ATOM 2933 C C . LEU A 1 362 ? 103.453 22.510 68.197 1.00 22.80 343 LEU A C 1
ATOM 2934 O O . LEU A 1 362 ? 104.194 21.894 67.423 1.00 23.13 343 LEU A O 1
ATOM 2939 N N . ASN A 1 363 ? 103.608 23.797 68.460 1.00 23.13 344 ASN A N 1
ATOM 2940 C CA . ASN A 1 363 ? 104.612 24.624 67.763 1.00 23.29 344 ASN A CA 1
ATOM 2941 C C . ASN A 1 363 ? 105.414 25.376 68.825 1.00 23.33 344 ASN A C 1
ATOM 2942 O O . ASN A 1 363 ? 104.965 26.367 69.363 1.00 22.18 344 ASN A O 1
ATOM 2947 N N . PRO A 1 364 ? 106.592 24.850 69.176 1.00 24.26 345 PRO A N 1
ATOM 2948 C CA . PRO A 1 364 ? 107.343 25.349 70.329 1.00 24.86 345 PRO A CA 1
ATOM 2949 C C . PRO A 1 364 ? 107.901 26.752 70.098 1.00 24.35 345 PRO A C 1
ATOM 2950 O O . PRO A 1 364 ? 108.415 27.338 71.034 1.00 26.40 345 PRO A O 1
ATOM 2954 N N . ASN A 1 365 ? 107.809 27.288 68.875 1.00 22.50 346 ASN A N 1
ATOM 2955 C CA . ASN A 1 365 ? 108.210 28.659 68.606 1.00 21.87 346 ASN A CA 1
ATOM 2956 C C . ASN A 1 365 ? 107.055 29.697 68.397 1.00 20.66 346 ASN A C 1
ATOM 2957 O O . ASN A 1 365 ? 107.330 30.859 68.043 1.00 19.67 346 ASN A O 1
ATOM 2962 N N . LEU A 1 366 ? 105.823 29.257 68.658 1.00 18.29 347 LEU A N 1
ATOM 2963 C CA . LEU A 1 366 ? 104.617 30.068 68.501 1.00 19.58 347 LEU A CA 1
ATOM 2964 C C . LEU A 1 366 ? 104.628 31.247 69.517 1.00 20.52 347 LEU A C 1
ATOM 2965 O O . LEU A 1 366 ? 105.142 31.104 70.673 1.00 22.20 347 LEU A O 1
ATOM 2970 N N . ILE A 1 367 ? 104.111 32.401 69.088 1.00 20.25 348 ILE A N 1
ATOM 2971 C CA . ILE A 1 367 ? 104.048 33.538 70.011 1.00 19.68 348 ILE A CA 1
ATOM 2972 C C . ILE A 1 367 ? 102.598 34.018 70.079 1.00 20.87 348 ILE A C 1
ATOM 2973 O O . ILE A 1 367 ? 101.749 33.680 69.197 1.00 19.70 348 ILE A O 1
ATOM 2978 N N . MET A 1 368 ? 102.288 34.774 71.149 1.00 19.58 349 MET A N 1
ATOM 2979 C CA . MET A 1 368 ? 100.934 35.350 71.249 1.00 19.16 349 MET A CA 1
ATOM 2980 C C . MET A 1 368 ? 100.990 36.738 71.745 1.00 19.05 349 MET A C 1
ATOM 2981 O O . MET A 1 368 ? 101.914 37.111 72.462 1.00 19.73 349 MET A O 1
ATOM 2986 N N . LEU A 1 369 ? 99.953 37.499 71.417 1.00 20.08 350 LEU A N 1
ATOM 2987 C CA . LEU A 1 369 ? 99.775 38.834 71.911 1.00 17.87 350 LEU A CA 1
ATOM 2988 C C . LEU A 1 369 ? 98.308 39.143 71.938 1.00 18.21 350 LEU A C 1
ATOM 2989 O O . LEU A 1 369 ? 97.514 38.358 71.453 1.00 16.48 350 LEU A O 1
ATOM 2994 N N . GLY A 1 370 ? 97.941 40.256 72.571 1.00 19.94 351 GLY A N 1
ATOM 2995 C CA . GLY A 1 370 ? 96.530 40.600 72.661 1.00 19.76 351 GLY A CA 1
ATOM 2996 C C . GLY A 1 370 ? 96.274 42.009 73.105 1.00 19.36 351 GLY A C 1
ATOM 2997 O O . GLY A 1 370 ? 97.131 42.678 73.699 1.00 18.83 351 GLY A O 1
ATOM 2998 N N . GLU A 1 371 ? 95.041 42.461 72.855 1.00 20.49 352 GLU A N 1
ATOM 2999 C CA . GLU A 1 371 ? 94.526 43.697 73.415 1.00 21.17 352 GLU A CA 1
ATOM 3000 C C . GLU A 1 371 ? 94.300 43.479 74.934 1.00 21.63 352 GLU A C 1
ATOM 3001 O O . GLU A 1 371 ? 93.363 42.814 75.322 1.00 22.95 352 GLU A O 1
ATOM 3007 N N . GLY A 1 372 ? 95.191 44.017 75.773 1.00 21.70 353 GLY A N 1
ATOM 3008 C CA . GLY A 1 372 ? 95.065 43.756 77.198 1.00 22.27 353 GLY A CA 1
ATOM 3009 C C . GLY A 1 372 ? 94.336 44.864 77.976 1.00 23.14 353 GLY A C 1
ATOM 3010 O O . GLY A 1 372 ? 94.739 45.197 79.125 1.00 23.34 353 GLY A O 1
ATOM 3011 N N . TRP A 1 373 ? 93.354 45.505 77.366 1.00 21.59 354 TRP A N 1
ATOM 3012 C CA . TRP A 1 373 ? 92.657 46.592 78.061 1.00 21.72 354 TRP A CA 1
ATOM 3013 C C . TRP A 1 373 ? 91.937 46.010 79.280 1.00 20.67 354 TRP A C 1
ATOM 3014 O O . TRP A 1 373 ? 91.545 44.823 79.291 1.00 19.56 354 TRP A O 1
ATOM 3025 N N . ARG A 1 374 ? 91.759 46.821 80.333 1.00 20.90 355 ARG A N 1
ATOM 3026 C CA . ARG A 1 374 ? 91.074 46.287 81.541 1.00 22.47 355 ARG A CA 1
ATOM 3027 C C . ARG A 1 374 ? 89.516 46.230 81.338 1.00 23.18 355 ARG A C 1
ATOM 3028 O O . ARG A 1 374 ? 88.796 47.139 81.748 1.00 23.22 355 ARG A O 1
ATOM 3036 N N . THR A 1 375 ? 88.977 45.169 80.700 1.00 23.16 356 THR A N 1
ATOM 3037 C CA . THR A 1 375 ? 87.597 45.267 80.203 1.00 22.72 356 THR A CA 1
ATOM 3038 C C . THR A 1 375 ? 86.755 44.169 80.796 1.00 21.92 356 THR A C 1
ATOM 3039 O O . THR A 1 375 ? 85.630 43.937 80.374 1.00 23.13 356 THR A O 1
ATOM 3043 N N . TYR A 1 376 ? 87.328 43.387 81.706 1.00 23.36 357 TYR A N 1
ATOM 3044 C CA . TYR A 1 376 ? 86.677 42.141 82.122 1.00 23.81 357 TYR A CA 1
ATOM 3045 C C . TYR A 1 376 ? 85.231 42.372 82.629 1.00 24.19 357 TYR A C 1
ATOM 3046 O O . TYR A 1 376 ? 84.996 43.243 83.470 1.00 24.29 357 TYR A O 1
ATOM 3055 N N . ALA A 1 377 ? 84.272 41.586 82.129 1.00 23.68 358 ALA A N 1
ATOM 3056 C CA . ALA A 1 377 ? 82.918 41.618 82.623 1.00 24.63 358 ALA A CA 1
ATOM 3057 C C . ALA A 1 377 ? 82.660 40.309 83.391 1.00 25.50 358 ALA A C 1
ATOM 3058 O O . ALA A 1 377 ? 82.202 40.346 84.531 1.00 24.86 358 ALA A O 1
ATOM 3060 N N . GLY A 1 378 ? 82.976 39.159 82.788 1.00 24.58 359 GLY A N 1
ATOM 3061 C CA . GLY A 1 378 ? 82.688 37.873 83.427 1.00 25.00 359 GLY A CA 1
ATOM 3062 C C . GLY A 1 378 ? 81.206 37.601 83.811 1.00 25.12 359 GLY A C 1
ATOM 3063 O O . GLY A 1 378 ? 80.292 38.298 83.382 1.00 23.74 359 GLY A O 1
ATOM 3064 N N . ASP A 1 379 ? 81.012 36.567 84.607 1.00 25.01 360 ASP A N 1
ATOM 3065 C CA . ASP A 1 379 ? 79.741 36.258 85.250 1.00 26.08 360 ASP A CA 1
ATOM 3066 C C . ASP A 1 379 ? 79.485 37.211 86.430 1.00 27.77 360 ASP A C 1
ATOM 3067 O O . ASP A 1 379 ? 80.421 37.663 87.129 1.00 28.43 360 ASP A O 1
ATOM 3072 N N . GLU A 1 380 ? 78.223 37.604 86.627 1.00 28.12 361 GLU A N 1
ATOM 3073 C CA . GLU A 1 380 ? 77.874 38.435 87.769 1.00 27.72 361 GLU A CA 1
ATOM 3074 C C . GLU A 1 380 ? 78.396 37.822 89.105 1.00 28.00 361 GLU A C 1
ATOM 3075 O O . GLU A 1 380 ? 78.219 36.614 89.331 1.00 27.78 361 GLU A O 1
ATOM 3081 N N . AS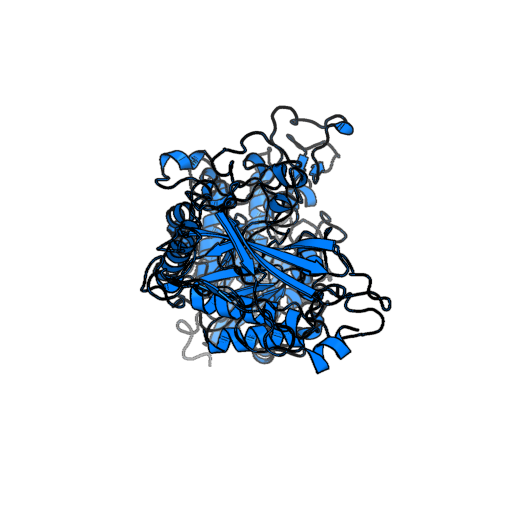N A 1 381 ? 79.021 38.631 89.959 1.00 30.06 362 ASN A N 1
ATOM 3082 C CA . ASN A 1 381 ? 79.454 38.167 91.323 1.00 33.18 362 ASN A CA 1
ATOM 3083 C C . ASN A 1 381 ? 80.458 37.030 91.287 1.00 33.36 362 ASN A C 1
ATOM 3084 O O . ASN A 1 381 ? 80.545 36.239 92.240 1.00 33.20 362 ASN A O 1
ATOM 3089 N N . MET A 1 382 ? 81.186 36.909 90.151 1.00 34.59 363 MET A N 1
ATOM 3090 C CA . MET A 1 382 ? 82.225 35.886 90.038 1.00 33.72 363 MET A CA 1
ATOM 3091 C C . MET A 1 382 ? 83.545 36.552 89.579 1.00 34.20 363 MET A C 1
ATOM 3092 O O . MET A 1 382 ? 84.038 36.270 88.479 1.00 33.63 363 MET A O 1
ATOM 3097 N N . PRO A 1 383 ? 84.117 37.432 90.435 1.00 33.60 364 PRO A N 1
ATOM 3098 C CA . PRO A 1 383 ? 85.397 38.078 90.065 1.00 32.62 364 PRO A CA 1
ATOM 3099 C C . PRO A 1 383 ? 86.479 37.005 89.761 1.00 30.96 364 PRO A C 1
ATOM 3100 O O . PRO A 1 383 ? 86.412 35.892 90.271 1.00 30.79 364 PRO A O 1
ATOM 3104 N N . THR A 1 384 ? 87.365 37.312 88.808 1.00 30.44 365 THR A N 1
ATOM 3105 C CA . THR A 1 384 ? 88.282 36.349 88.201 1.00 28.92 365 THR A CA 1
ATOM 3106 C C . THR A 1 384 ? 89.506 37.143 87.698 1.00 28.38 365 THR A C 1
ATOM 3107 O O . THR A 1 384 ? 89.359 38.273 87.228 1.00 26.37 365 THR A O 1
ATOM 3111 N N . LYS A 1 385 ? 90.699 36.550 87.768 1.00 25.58 366 LYS A N 1
ATOM 3112 C CA . LYS A 1 385 ? 91.894 37.217 87.249 1.00 25.11 366 LYS A CA 1
ATOM 3113 C C . LYS A 1 385 ? 91.820 37.221 85.697 1.00 21.78 366 LYS A C 1
ATOM 3114 O O . LYS A 1 385 ? 91.730 36.179 85.073 1.00 21.34 366 LYS A O 1
ATOM 3120 N N . ALA A 1 386 ? 91.902 38.403 85.120 1.00 22.59 367 ALA A N 1
ATOM 3121 C CA . ALA A 1 386 ? 91.802 38.589 83.662 1.00 21.52 367 ALA A CA 1
ATOM 3122 C C . ALA A 1 386 ? 93.148 38.720 82.920 1.00 22.30 367 ALA A C 1
ATOM 3123 O O . ALA A 1 386 ? 94.197 39.091 83.501 1.00 20.88 367 ALA A O 1
ATOM 3125 N N . ALA A 1 387 ? 93.106 38.416 81.611 1.00 21.94 368 ALA A N 1
ATOM 3126 C CA . ALA A 1 387 ? 94.338 38.342 80.776 1.00 23.22 368 ALA A CA 1
ATOM 3127 C C . ALA A 1 387 ? 94.500 39.697 80.250 1.00 22.92 368 ALA A C 1
ATOM 3128 O O . ALA A 1 387 ? 94.370 39.945 79.019 1.00 25.59 368 ALA A O 1
ATOM 3130 N N . ASP A 1 388 ? 94.689 40.642 81.166 1.00 22.29 369 ASP A N 1
ATOM 3131 C CA . ASP A 1 388 ? 94.832 42.026 80.778 1.00 22.11 369 ASP A CA 1
ATOM 3132 C C . ASP A 1 388 ? 96.264 42.580 81.093 1.00 22.05 369 ASP A C 1
ATOM 3133 O O . ASP A 1 388 ? 97.158 41.805 81.346 1.00 22.60 369 ASP A O 1
ATOM 3138 N N . GLN A 1 389 ? 96.513 43.867 80.918 1.00 21.42 370 GLN A N 1
ATOM 3139 C CA . GLN A 1 389 ? 97.858 44.424 81.154 1.00 22.49 370 GLN A CA 1
ATOM 3140 C C . GLN A 1 389 ? 98.404 44.095 82.585 1.00 24.47 370 GLN A C 1
ATOM 3141 O O . GLN A 1 389 ? 99.609 44.045 82.762 1.00 21.28 370 GLN A O 1
ATOM 3147 N N . ASP A 1 390 ? 97.507 43.924 83.573 1.00 24.65 371 ASP A N 1
ATOM 3148 C CA . ASP A 1 390 ? 97.970 43.652 84.957 1.00 25.65 371 ASP A CA 1
ATOM 3149 C C . ASP A 1 390 ? 98.371 42.211 85.139 1.00 25.73 371 ASP A C 1
ATOM 3150 O O . ASP A 1 390 ? 98.938 41.881 86.170 1.00 27.39 371 ASP A O 1
ATOM 3155 N N . TRP A 1 391 ? 98.066 41.340 84.147 1.00 23.11 372 TRP A N 1
ATOM 3156 C CA . TRP A 1 391 ? 98.522 39.956 84.115 1.00 24.32 372 TRP A CA 1
ATOM 3157 C C . TRP A 1 391 ? 99.993 39.868 83.734 1.00 22.99 372 TRP A C 1
ATOM 3158 O O . TRP A 1 391 ? 100.626 38.839 83.984 1.00 24.47 372 TRP A O 1
ATOM 3169 N N . MET A 1 392 ? 100.535 40.933 83.155 1.00 21.76 373 MET A N 1
ATOM 3170 C CA . MET A 1 392 ? 101.923 40.868 82.624 1.00 23.04 373 MET A CA 1
ATOM 3171 C C . MET A 1 392 ? 102.966 40.625 83.714 1.00 23.80 373 MET A C 1
ATOM 3172 O O . MET A 1 392 ? 103.993 39.995 83.455 1.00 22.76 373 MET A O 1
ATOM 3177 N N . LYS A 1 393 ? 102.668 41.031 84.957 1.00 24.52 374 LYS A N 1
ATOM 3178 C CA . LYS A 1 393 ? 103.675 40.817 86.053 1.00 25.70 374 LYS A CA 1
ATOM 3179 C C . LYS A 1 393 ? 103.601 39.380 86.554 1.00 26.12 374 LYS A C 1
ATOM 3180 O O . LYS A 1 393 ? 104.403 38.944 87.384 1.00 27.01 374 LYS A O 1
ATOM 3186 N N . HIS A 1 394 ? 102.660 38.598 86.024 1.00 24.87 375 HIS A N 1
ATOM 3187 C CA . HIS A 1 394 ? 102.453 37.235 86.511 1.00 27.01 375 HIS A CA 1
ATOM 3188 C C . HIS A 1 394 ? 102.725 36.199 85.464 1.00 25.05 375 HIS A C 1
ATOM 3189 O O . HIS A 1 394 ? 102.603 34.976 85.726 1.00 25.47 375 HIS A O 1
ATOM 3196 N N . THR A 1 395 ? 103.090 36.631 84.254 1.00 24.27 376 THR A N 1
ATOM 3197 C CA . THR A 1 395 ? 103.331 35.638 83.214 1.00 22.94 376 THR A CA 1
ATOM 3198 C C . THR A 1 395 ? 104.404 36.109 82.232 1.00 21.47 376 THR A C 1
ATOM 3199 O O . THR A 1 395 ? 104.511 37.260 81.984 1.00 21.37 376 THR A O 1
ATOM 3203 N N . ASP A 1 396 ? 105.094 35.182 81.574 1.00 23.25 377 ASP A N 1
ATOM 3204 C CA . ASP A 1 396 ? 106.039 35.570 80.458 1.00 24.83 377 ASP A CA 1
ATOM 3205 C C . ASP A 1 396 ? 105.699 34.763 79.200 1.00 24.75 377 ASP A C 1
ATOM 3206 O O . ASP A 1 396 ? 106.532 33.998 78.675 1.00 23.98 377 ASP A O 1
ATOM 3211 N N . THR A 1 397 ? 104.454 34.901 78.753 1.00 25.18 378 THR A N 1
ATOM 3212 C CA . THR A 1 397 ? 103.913 34.071 77.687 1.00 24.73 378 THR A CA 1
ATOM 3213 C C . THR A 1 397 ? 103.320 35.048 76.614 1.00 24.60 378 THR A C 1
ATOM 3214 O O . THR A 1 397 ? 104.012 35.439 75.620 1.00 23.47 378 THR A O 1
ATOM 3218 N N . VAL A 1 398 ? 102.089 35.477 76.859 1.00 23.32 379 VAL A N 1
ATOM 3219 C CA . VAL A 1 398 ? 101.339 36.366 75.943 1.00 22.37 379 VAL A CA 1
ATOM 3220 C C . VAL A 1 398 ? 101.650 37.849 76.218 1.00 24.11 379 VAL A C 1
ATOM 3221 O O . VAL A 1 398 ? 101.543 38.285 77.362 1.00 25.06 379 VAL A O 1
ATOM 3225 N N . ALA A 1 399 ? 102.077 38.627 75.199 1.00 20.57 380 ALA A N 1
ATOM 3226 C CA . ALA A 1 399 ? 102.365 40.047 75.351 1.00 20.11 380 ALA A CA 1
ATOM 3227 C C . ALA A 1 399 ? 101.076 40.899 75.195 1.00 19.55 380 ALA A C 1
ATOM 3228 O O . ALA A 1 399 ? 100.077 40.378 74.672 1.00 19.09 380 ALA A O 1
ATOM 3230 N N . VAL A 1 400 ? 101.133 42.182 75.570 1.00 19.50 381 VAL A N 1
ATOM 3231 C CA . VAL A 1 400 ? 100.024 43.154 75.384 1.00 19.71 381 VAL A CA 1
ATOM 3232 C C . VAL A 1 400 ? 100.468 44.391 74.657 1.00 20.89 381 VAL A C 1
ATOM 3233 O O . VAL A 1 400 ? 101.625 44.793 74.783 1.00 22.35 381 VAL A O 1
ATOM 3237 N N . PHE A 1 401 ? 99.546 45.021 73.921 1.00 20.67 382 PHE A N 1
ATOM 3238 C CA . PHE A 1 401 ? 99.818 46.255 73.264 1.00 19.62 382 PHE A CA 1
ATOM 3239 C C . PHE A 1 401 ? 100.085 47.289 74.336 1.00 20.68 382 PHE A C 1
ATOM 3240 O O . PHE A 1 401 ? 99.377 47.281 75.362 1.00 18.41 382 PHE A O 1
ATOM 3248 N N . SER A 1 402 ? 101.037 48.156 74.043 1.00 19.75 383 SER A N 1
ATOM 3249 C CA . SER A 1 402 ? 101.339 49.316 74.964 1.00 20.57 383 SER A CA 1
ATOM 3250 C C . SER A 1 402 ? 100.715 50.610 74.531 1.00 19.23 383 SER A C 1
ATOM 3251 O O . SER A 1 402 ? 101.233 51.320 73.653 1.00 20.80 383 SER A O 1
ATOM 3254 N N . ASP A 1 403 ? 99.542 50.916 75.118 1.00 18.71 384 ASP A N 1
ATOM 3255 C CA . ASP A 1 403 ? 98.915 52.190 74.856 1.00 19.82 384 ASP A CA 1
ATOM 3256 C C . ASP A 1 403 ? 99.735 53.366 75.432 1.00 18.63 384 ASP A C 1
ATOM 3257 O O . ASP A 1 403 ? 99.618 54.490 74.978 1.00 18.08 384 ASP A O 1
ATOM 3262 N N . ASP A 1 404 ? 100.627 53.082 76.362 1.00 20.48 385 ASP A N 1
ATOM 3263 C CA . ASP A 1 404 ? 101.415 54.201 76.976 1.00 22.04 385 ASP A CA 1
ATOM 3264 C C . ASP A 1 404 ? 102.388 54.795 75.944 1.00 21.07 385 ASP A C 1
ATOM 3265 O O . ASP A 1 404 ? 102.521 56.030 75.760 1.00 22.41 385 ASP A O 1
ATOM 3270 N N . ILE A 1 405 ? 103.039 53.917 75.182 1.00 21.52 386 ILE A N 1
ATOM 3271 C CA . ILE A 1 405 ? 103.928 54.455 74.187 1.00 20.35 386 ILE A CA 1
ATOM 3272 C C . ILE A 1 405 ? 103.159 55.089 73.040 1.00 19.80 386 ILE A C 1
ATOM 3273 O O . ILE A 1 405 ? 103.510 56.137 72.576 1.00 20.11 386 ILE A O 1
ATOM 3278 N N . ARG A 1 406 ? 102.097 54.431 72.556 1.00 18.71 387 ARG A N 1
ATOM 3279 C CA . ARG A 1 406 ? 101.297 55.056 71.503 1.00 19.46 387 ARG A CA 1
ATOM 3280 C C . ARG A 1 406 ? 100.773 56.473 71.902 1.00 19.50 387 ARG A C 1
ATOM 3281 O O . ARG A 1 406 ? 100.925 57.469 71.129 1.00 19.74 387 ARG A O 1
ATOM 3289 N N . ASN A 1 407 ? 100.128 56.552 73.078 1.00 18.00 388 ASN A N 1
ATOM 3290 C CA . ASN A 1 407 ? 99.593 57.859 73.519 1.00 22.32 388 ASN A CA 1
ATOM 3291 C C . ASN A 1 407 ? 100.676 58.932 73.631 1.00 20.75 388 ASN A C 1
ATOM 3292 O O . ASN A 1 407 ? 100.524 60.080 73.151 1.00 21.05 388 ASN A O 1
ATOM 3297 N N . ASN A 1 408 ? 101.749 58.560 74.318 1.00 21.60 389 ASN A N 1
ATOM 3298 C CA . ASN A 1 408 ? 102.835 59.515 74.556 1.00 22.05 389 ASN A CA 1
ATOM 3299 C C . ASN A 1 408 ? 103.500 59.955 73.251 1.00 22.53 389 ASN A C 1
ATOM 3300 O O . ASN A 1 408 ? 103.888 61.106 73.124 1.00 24.28 389 ASN A O 1
ATOM 3305 N N . LEU A 1 409 ? 103.659 59.059 72.245 1.00 21.53 390 LEU A N 1
ATOM 3306 C CA . LEU A 1 409 ? 104.224 59.553 70.959 1.00 21.72 390 LEU A CA 1
ATOM 3307 C C . LEU A 1 409 ? 103.267 60.307 70.014 1.00 22.09 390 LEU A C 1
ATOM 3308 O O . LEU A 1 409 ? 103.649 61.283 69.385 1.00 21.61 390 LEU A O 1
ATOM 3313 N N . LYS A 1 410 ? 102.023 59.834 69.873 1.00 23.34 391 LYS A N 1
ATOM 3314 C CA . LYS A 1 410 ? 101.170 60.435 68.854 1.00 24.28 391 LYS A CA 1
ATOM 3315 C C . LYS A 1 410 ? 99.671 60.414 69.197 1.00 25.91 391 LYS A C 1
ATOM 3316 O O . LYS A 1 410 ? 98.843 60.443 68.270 1.00 24.91 391 LYS A O 1
ATOM 3322 N N . SER A 1 411 ? 99.347 60.396 70.509 1.00 25.96 392 SER A N 1
ATOM 3323 C CA . SER A 1 411 ? 97.952 60.381 71.078 1.00 25.65 392 SER A CA 1
ATOM 3324 C C . SER A 1 411 ? 97.221 59.054 70.927 1.00 25.88 392 SER A C 1
ATOM 3325 O O . SER A 1 411 ? 97.585 58.181 70.095 1.00 24.70 392 SER A O 1
ATOM 3328 N N . GLY A 1 412 ? 96.205 58.885 71.753 1.00 24.28 393 GLY A N 1
ATOM 3329 C CA . GLY A 1 412 ? 95.313 57.752 71.709 1.00 25.17 393 GLY A CA 1
ATOM 3330 C C . GLY A 1 412 ? 94.222 58.061 72.707 1.00 26.27 393 GLY A C 1
ATOM 3331 O O . GLY A 1 412 ? 94.217 59.186 73.296 1.00 25.27 393 GLY A O 1
ATOM 3332 N N . TYR A 1 413 ? 93.291 57.103 72.868 1.00 26.28 394 TYR A N 1
ATOM 3333 C CA . TYR A 1 413 ? 92.131 57.260 73.709 1.00 26.74 394 TYR A CA 1
ATOM 3334 C C . TYR A 1 413 ? 92.603 57.670 75.163 1.00 27.44 394 TYR A C 1
ATOM 3335 O O . TYR A 1 413 ? 93.562 57.093 75.701 1.00 25.90 394 TYR A O 1
ATOM 3344 N N . PRO A 1 414 ? 91.950 58.664 75.786 1.00 28.39 395 PRO A N 1
ATOM 3345 C CA . PRO A 1 414 ? 90.897 59.535 75.283 1.00 29.61 395 PRO A CA 1
ATOM 3346 C C . PRO A 1 414 ? 91.721 60.692 74.724 1.00 30.18 395 PRO A C 1
ATOM 3347 O O . PRO A 1 414 ? 92.925 60.566 74.606 1.00 34.69 395 PRO A O 1
ATOM 3351 N N . ASN A 1 415 ? 91.284 61.810 74.279 1.00 31.81 396 ASN A N 1
ATOM 3352 C CA . ASN A 1 415 ? 92.505 62.609 73.737 1.00 29.04 396 ASN A CA 1
ATOM 3353 C C . ASN A 1 415 ? 93.150 62.295 72.382 1.00 26.60 396 ASN A C 1
ATOM 3354 O O . ASN A 1 415 ? 94.219 62.794 72.111 1.00 23.08 396 ASN A O 1
ATOM 3359 N N . GLU A 1 416 ? 92.503 61.511 71.529 1.00 25.54 397 GLU A N 1
ATOM 3360 C CA . GLU A 1 416 ? 92.981 61.379 70.158 1.00 25.26 397 GLU A CA 1
ATOM 3361 C C . GLU A 1 416 ? 93.180 62.717 69.475 1.00 23.85 397 GLU A C 1
ATOM 3362 O O . GLU A 1 416 ? 92.289 63.545 69.525 1.00 25.13 397 GLU A O 1
ATOM 3368 N N . GLY A 1 417 ? 94.298 62.896 68.790 1.00 23.65 398 GLY A N 1
ATOM 3369 C CA . GLY A 1 417 ? 94.551 64.105 68.029 1.00 25.67 398 GLY A CA 1
ATOM 3370 C C . GLY A 1 417 ? 95.198 65.248 68.857 1.00 27.43 398 GLY A C 1
ATOM 3371 O O . GLY A 1 417 ? 95.524 66.304 68.314 1.00 27.03 398 GLY A O 1
ATOM 3372 N N . GLN A 1 418 ? 95.405 65.020 70.156 1.00 28.38 399 GLN A N 1
ATOM 3373 C CA . GLN A 1 418 ? 96.159 66.026 70.932 1.00 30.38 399 GLN A CA 1
ATOM 3374 C C . GLN A 1 418 ? 97.625 65.934 70.673 1.00 29.35 399 GLN A C 1
ATOM 3375 O O . GLN A 1 418 ? 98.180 64.852 70.707 1.00 29.73 399 GLN A O 1
ATOM 3381 N N . PRO A 1 419 ? 98.266 67.082 70.459 1.00 28.13 400 PRO A N 1
ATOM 3382 C CA . PRO A 1 419 ? 99.713 67.039 70.252 1.00 27.44 400 PRO A CA 1
ATOM 3383 C C . PRO A 1 419 ? 100.433 66.175 71.301 1.00 25.97 400 PRO A C 1
ATOM 3384 O O . PRO A 1 419 ? 100.168 66.281 72.489 1.00 25.33 400 PRO A O 1
ATOM 3388 N N . ALA A 1 420 ? 101.415 65.378 70.851 1.00 23.12 401 ALA A N 1
ATOM 3389 C CA . ALA A 1 420 ? 102.190 64.522 71.715 1.00 23.09 401 ALA A CA 1
ATOM 3390 C C . ALA A 1 420 ? 103.610 64.528 71.168 1.00 21.97 401 ALA A C 1
ATOM 3391 O O . ALA A 1 420 ? 103.936 65.376 70.348 1.00 23.68 401 ALA A O 1
ATOM 3393 N N . PHE A 1 421 ? 104.454 63.600 71.600 1.00 24.74 402 PHE A N 1
ATOM 3394 C CA . PHE A 1 421 ? 105.921 63.726 71.430 1.00 25.14 402 PHE A CA 1
ATOM 3395 C C . PHE A 1 421 ? 106.414 63.945 70.005 1.00 26.13 402 PHE A C 1
ATOM 3396 O O . PHE A 1 421 ? 107.388 64.676 69.797 1.00 25.59 402 PHE A O 1
ATOM 3404 N N . ILE A 1 422 ? 105.801 63.267 69.011 1.00 24.32 403 ILE A N 1
ATOM 3405 C CA . ILE A 1 422 ? 106.262 63.485 67.635 1.00 23.16 403 ILE A CA 1
ATOM 3406 C C . ILE A 1 422 ? 105.376 64.433 66.880 1.00 23.07 403 ILE A C 1
ATOM 3407 O O . ILE A 1 422 ? 105.570 64.670 65.678 1.00 24.15 403 ILE A O 1
ATOM 3412 N N . THR A 1 423 ? 104.379 64.967 67.564 1.00 24.34 404 THR A N 1
ATOM 3413 C CA . THR A 1 423 ? 103.379 65.817 66.958 1.00 24.72 404 THR A CA 1
ATOM 3414 C C . THR A 1 423 ? 103.306 67.221 67.634 1.00 26.28 404 THR A C 1
ATOM 3415 O O . THR A 1 423 ? 102.257 67.831 67.657 1.00 26.57 404 THR A O 1
ATOM 3419 N N . GLY A 1 424 ? 104.413 67.699 68.191 1.00 28.15 405 GLY A N 1
ATOM 3420 C CA . GLY A 1 424 ? 104.486 69.112 68.693 1.00 28.80 405 GLY A CA 1
ATOM 3421 C C . GLY A 1 424 ? 104.089 69.259 70.156 1.00 29.52 405 GLY A C 1
ATOM 3422 O O . GLY A 1 424 ? 104.044 70.383 70.700 1.00 30.62 405 GLY A O 1
ATOM 3423 N N . GLY A 1 425 ? 103.810 68.161 70.823 1.00 28.91 406 GLY A N 1
ATOM 3424 C CA . GLY A 1 425 ? 103.380 68.208 72.236 1.00 28.59 406 GLY A CA 1
ATOM 3425 C C . GLY A 1 425 ? 104.413 67.644 73.187 1.00 29.67 406 GLY A C 1
ATOM 3426 O O . GLY A 1 425 ? 104.613 66.447 73.207 1.00 30.18 406 GLY A O 1
ATOM 3427 N N . LYS A 1 426 ? 105.067 68.513 73.991 1.00 29.59 407 LYS A N 1
ATOM 3428 C CA . LYS A 1 426 ? 106.128 68.125 74.946 1.00 28.55 407 LYS A CA 1
ATOM 3429 C C . LYS A 1 426 ? 105.622 67.108 75.897 1.00 27.92 407 LYS A C 1
ATOM 3430 O O . LYS A 1 426 ? 104.488 67.216 76.357 1.00 26.76 407 LYS A O 1
ATOM 3436 N N . ARG A 1 427 ? 106.443 66.091 76.168 1.00 26.42 408 ARG A N 1
ATOM 3437 C CA . ARG A 1 427 ? 106.133 65.052 77.104 1.00 28.35 408 ARG A CA 1
ATOM 3438 C C . ARG A 1 427 ? 107.288 64.824 78.084 1.00 27.72 408 ARG A C 1
ATOM 3439 O O . ARG A 1 427 ? 108.438 65.064 77.766 1.00 29.67 408 ARG A O 1
ATOM 3447 N N . ASP A 1 428 ? 106.939 64.345 79.271 1.00 28.08 409 ASP A N 1
ATOM 3448 C CA . ASP A 1 428 ? 107.880 64.005 80.309 1.00 27.89 409 ASP A CA 1
ATOM 3449 C C . ASP A 1 428 ? 108.968 63.111 79.723 1.00 28.74 409 ASP A C 1
ATOM 3450 O O . ASP A 1 428 ? 108.671 61.962 79.319 1.00 27.81 409 ASP A O 1
ATOM 3455 N N . VAL A 1 429 ? 110.211 63.608 79.722 1.00 26.72 410 VAL A N 1
ATOM 3456 C CA . VAL A 1 429 ? 111.358 62.853 79.130 1.00 26.28 410 VAL A CA 1
ATOM 3457 C C . VAL A 1 429 ? 111.614 61.503 79.794 1.00 26.27 410 VAL A C 1
ATOM 3458 O O . VAL A 1 429 ? 111.950 60.528 79.102 1.00 24.08 410 VAL A O 1
ATOM 3462 N N . ASN A 1 430 ? 111.484 61.402 81.130 1.00 24.93 411 ASN A N 1
ATOM 3463 C CA . ASN A 1 430 ? 111.569 60.093 81.747 1.00 25.51 411 ASN A CA 1
ATOM 3464 C C . ASN A 1 430 ? 110.422 59.172 81.312 1.00 25.03 411 ASN A C 1
ATOM 3465 O O . ASN A 1 430 ? 110.618 57.962 81.182 1.00 25.63 411 ASN A O 1
ATOM 3470 N N . THR A 1 431 ? 109.214 59.694 81.201 1.00 25.08 412 THR A N 1
ATOM 3471 C CA . THR A 1 431 ? 108.086 58.835 80.679 1.00 25.33 412 THR A CA 1
ATOM 3472 C C . THR A 1 431 ? 108.394 58.265 79.255 1.00 25.78 412 THR A C 1
ATOM 3473 O O . THR A 1 431 ? 108.182 57.061 78.996 1.00 25.76 412 THR A O 1
ATOM 3477 N N . ILE A 1 432 ? 108.933 59.105 78.388 1.00 25.84 413 ILE A N 1
ATOM 3478 C CA . ILE A 1 432 ? 109.352 58.662 77.021 1.00 25.79 413 ILE A CA 1
ATOM 3479 C C . ILE A 1 432 ? 110.430 57.619 77.118 1.00 26.30 413 ILE A C 1
ATOM 3480 O O . ILE A 1 432 ? 110.280 56.512 76.528 1.00 24.15 413 ILE A O 1
ATOM 3485 N N . PHE A 1 433 ? 111.488 57.895 77.922 1.00 25.46 414 PHE A N 1
ATOM 3486 C CA . PHE A 1 433 ? 112.557 56.900 78.132 1.00 25.43 414 PHE A CA 1
ATOM 3487 C C . PHE A 1 433 ? 112.076 55.554 78.635 1.00 25.74 414 PHE A C 1
ATOM 3488 O O . PHE A 1 433 ? 112.434 54.474 78.064 1.00 25.67 414 PHE A O 1
ATOM 3496 N N . LYS A 1 434 ? 111.276 55.562 79.714 1.00 23.23 415 LYS A N 1
ATOM 3497 C CA . LYS A 1 434 ? 110.784 54.335 80.263 1.00 22.33 415 LYS A CA 1
ATOM 3498 C C . LYS A 1 434 ? 110.022 53.577 79.169 1.00 21.53 415 LYS A C 1
ATOM 3499 O O . LYS A 1 434 ? 110.112 52.369 79.142 1.00 23.19 415 LYS A O 1
ATOM 3505 N N . ASN A 1 435 ? 109.265 54.290 78.338 1.00 21.57 416 ASN A N 1
ATOM 3506 C CA . ASN A 1 435 ? 108.476 53.557 77.325 1.00 24.61 416 ASN A CA 1
ATOM 3507 C C . ASN A 1 435 ? 109.411 52.889 76.320 1.00 23.74 416 ASN A C 1
ATOM 3508 O O . ASN A 1 435 ? 109.209 51.750 75.948 1.00 24.11 416 ASN A O 1
ATOM 3513 N N . LEU A 1 436 ? 110.509 53.569 76.009 1.00 25.10 417 LEU A N 1
ATOM 3514 C CA . LEU A 1 436 ? 111.401 53.070 74.974 1.00 23.69 417 LEU A CA 1
ATOM 3515 C C . LEU A 1 436 ? 112.207 51.909 75.449 1.00 24.28 417 LEU A C 1
ATOM 3516 O O . LEU A 1 436 ? 112.755 51.149 74.604 1.00 25.40 417 LEU A O 1
ATOM 3521 N N . ILE A 1 437 ? 112.275 51.714 76.779 1.00 23.03 418 ILE A N 1
ATOM 3522 C CA . ILE A 1 437 ? 112.935 50.567 77.358 1.00 22.70 418 ILE A CA 1
ATOM 3523 C C . ILE A 1 437 ? 111.920 49.491 77.793 1.00 22.86 418 ILE A C 1
ATOM 3524 O O . ILE A 1 437 ? 112.238 48.586 78.541 1.00 21.30 418 ILE A O 1
ATOM 3529 N N . ALA A 1 438 ? 110.692 49.556 77.237 1.00 23.35 419 ALA A N 1
ATOM 3530 C CA . ALA A 1 438 ? 109.670 48.524 77.483 1.00 22.66 419 ALA A CA 1
ATOM 3531 C C . ALA A 1 438 ? 109.258 48.450 78.974 1.00 22.85 419 ALA A C 1
ATOM 3532 O O . ALA A 1 438 ? 109.031 47.370 79.562 1.00 22.08 419 ALA A O 1
ATOM 3534 N N . GLN A 1 439 ? 109.201 49.662 79.548 1.00 24.10 420 GLN A N 1
ATOM 3535 C CA . GLN A 1 439 ? 108.736 49.877 80.943 1.00 24.30 420 GLN A CA 1
ATOM 3536 C C . GLN A 1 439 ? 107.585 50.875 80.965 1.00 23.44 420 GLN A C 1
ATOM 3537 O O . GLN A 1 439 ? 107.716 51.978 81.506 1.00 23.05 420 GLN A O 1
ATOM 3543 N N . PRO A 1 440 ? 106.437 50.528 80.310 1.00 23.26 421 PRO A N 1
ATOM 3544 C CA . PRO A 1 440 ? 105.402 51.526 80.273 1.00 22.90 421 PRO A CA 1
ATOM 3545 C C . PRO A 1 440 ? 104.937 51.945 81.683 1.00 22.26 421 PRO A C 1
ATOM 3546 O O . PRO A 1 440 ? 105.037 51.202 82.636 1.00 23.41 421 PRO A O 1
ATOM 3550 N N . THR A 1 441 ? 104.395 53.136 81.782 1.00 25.40 422 THR A N 1
ATOM 3551 C CA . THR A 1 441 ? 104.036 53.671 83.109 1.00 26.94 422 THR A CA 1
ATOM 3552 C C . THR A 1 441 ? 102.653 53.241 83.641 1.00 28.13 422 THR A C 1
ATOM 3553 O O . THR A 1 441 ? 102.312 53.580 84.824 1.00 27.26 422 THR A O 1
ATOM 3557 N N . ASN A 1 442 ? 101.862 52.505 82.834 1.00 25.76 423 ASN A N 1
ATOM 3558 C CA . ASN A 1 442 ? 100.439 52.246 83.192 1.00 26.46 423 ASN A CA 1
ATOM 3559 C C . ASN A 1 442 ? 100.218 50.783 83.491 1.00 26.26 423 ASN A C 1
ATOM 3560 O O . ASN A 1 442 ? 99.113 50.368 83.807 1.00 26.83 423 ASN A O 1
ATOM 3565 N N . PHE A 1 443 ? 101.286 49.977 83.396 1.00 25.11 424 PHE A N 1
ATOM 3566 C CA . PHE A 1 443 ? 101.243 48.641 83.892 1.00 24.63 424 PHE A CA 1
ATOM 3567 C C . PHE A 1 443 ? 102.674 48.195 84.088 1.00 23.83 424 PHE A C 1
ATOM 3568 O O . PHE A 1 443 ? 103.603 48.825 83.559 1.00 25.22 424 PHE A O 1
ATOM 3576 N N . GLU A 1 444 ? 102.811 47.161 84.877 1.00 21.28 425 GLU A N 1
ATOM 3577 C CA . GLU A 1 444 ? 104.123 46.612 85.193 1.00 23.86 425 GLU A CA 1
ATOM 3578 C C . GLU A 1 444 ? 104.539 45.488 84.201 1.00 23.15 425 GLU A C 1
ATOM 3579 O O . GLU A 1 444 ? 103.991 44.414 84.193 1.00 24.73 425 GLU A O 1
ATOM 3585 N N . ALA A 1 445 ? 105.534 45.793 83.391 1.00 25.07 426 ALA A N 1
ATOM 3586 C CA . ALA A 1 445 ? 106.155 44.841 82.459 1.00 25.41 426 ALA A CA 1
ATOM 3587 C C . ALA A 1 445 ? 107.464 44.413 83.127 1.00 25.24 426 ALA A C 1
ATOM 3588 O O . ALA A 1 445 ? 108.430 45.188 83.143 1.00 25.41 426 ALA A O 1
ATOM 3590 N N . ASP A 1 446 ? 107.476 43.242 83.695 1.00 25.35 427 ASP A N 1
ATOM 3591 C CA . ASP A 1 446 ? 108.684 42.738 84.354 1.00 27.19 427 ASP A CA 1
ATOM 3592 C C . ASP A 1 446 ? 109.601 41.956 83.341 1.00 27.36 427 ASP A C 1
ATOM 3593 O O . ASP A 1 446 ? 110.595 41.370 83.748 1.00 25.69 427 ASP A O 1
ATOM 3598 N N . SER A 1 447 ? 109.219 41.987 82.052 1.00 26.83 428 SER A N 1
ATOM 3599 C CA . SER A 1 447 ? 109.998 41.412 80.918 1.00 25.85 428 SER A CA 1
ATOM 3600 C C . SER A 1 447 ? 109.765 42.334 79.696 1.00 25.78 428 SER A C 1
ATOM 3601 O O . SER A 1 447 ? 108.605 42.791 79.501 1.00 25.78 428 SER A O 1
ATOM 3604 N N . PRO A 1 448 ? 110.838 42.701 78.932 1.00 24.69 429 PRO A N 1
ATOM 3605 C CA . PRO A 1 448 ? 110.606 43.594 77.774 1.00 23.14 429 PRO A CA 1
ATOM 3606 C C . PRO A 1 448 ? 109.692 42.835 76.791 1.00 23.26 429 PRO A C 1
ATOM 3607 O O . PRO A 1 448 ? 108.904 43.469 76.122 1.00 22.27 429 PRO A O 1
ATOM 3611 N N . GLY A 1 449 ? 109.727 41.497 76.809 1.00 21.72 430 GLY A N 1
ATOM 3612 C CA . GLY A 1 449 ? 108.880 40.645 75.906 1.00 23.47 430 GLY A CA 1
ATOM 3613 C C . GLY A 1 449 ? 107.383 40.709 76.195 1.00 23.82 430 GLY A C 1
ATOM 3614 O O . GLY A 1 449 ? 106.578 40.243 75.381 1.00 23.76 430 GLY A O 1
ATOM 3615 N N . ASP A 1 450 ? 106.993 41.198 77.392 1.00 20.60 431 ASP A N 1
ATOM 3616 C CA . ASP A 1 450 ? 105.557 41.456 77.714 1.00 20.39 431 ASP A CA 1
ATOM 3617 C C . ASP A 1 450 ? 104.902 42.565 76.882 1.00 19.28 431 ASP A C 1
ATOM 3618 O O . ASP A 1 450 ? 103.703 42.717 76.963 1.00 20.42 431 ASP A O 1
ATOM 3623 N N . VAL A 1 451 ? 105.692 43.383 76.192 1.00 17.94 432 VAL A N 1
ATOM 3624 C CA . VAL A 1 451 ? 105.290 44.680 75.687 1.00 19.46 432 VAL A CA 1
ATOM 3625 C C . VAL A 1 451 ? 105.303 44.671 74.146 1.00 21.25 432 VAL A C 1
ATOM 3626 O O . VAL A 1 451 ? 106.406 44.528 73.510 1.00 22.03 432 VAL A O 1
ATOM 3630 N N . ILE A 1 452 ? 104.120 44.917 73.561 1.00 18.36 433 ILE A N 1
ATOM 3631 C CA . ILE A 1 452 ? 104.103 45.115 72.125 1.00 19.24 433 ILE A CA 1
ATOM 3632 C C . ILE A 1 452 ? 104.114 46.602 71.892 1.00 17.85 433 ILE A C 1
ATOM 3633 O O . ILE A 1 452 ? 103.196 47.317 72.320 1.00 20.36 433 ILE A O 1
ATOM 3638 N N . GLN A 1 453 ? 105.163 47.098 71.237 1.00 18.49 434 GLN A N 1
ATOM 3639 C CA . GLN A 1 453 ? 105.388 48.502 71.106 1.00 17.64 434 GLN A CA 1
ATOM 3640 C C . GLN A 1 453 ? 104.752 48.934 69.785 1.00 19.99 434 GLN A C 1
ATOM 3641 O O . GLN A 1 453 ? 105.082 48.356 68.773 1.00 20.61 434 GLN A O 1
ATOM 3647 N N . TYR A 1 454 ? 103.838 49.925 69.787 1.00 19.01 435 TYR A N 1
ATOM 3648 C CA . TYR A 1 454 ? 103.286 50.380 68.517 1.00 20.75 435 TYR A CA 1
ATOM 3649 C C . TYR A 1 454 ? 102.803 51.837 68.622 1.00 19.32 435 TYR A C 1
ATOM 3650 O O . TYR A 1 454 ? 102.613 52.328 69.745 1.00 19.61 435 TYR A O 1
ATOM 3659 N N . ILE A 1 455 ? 102.492 52.454 67.473 1.00 19.28 436 ILE A N 1
ATOM 3660 C CA . ILE A 1 455 ? 101.916 53.810 67.358 1.00 19.08 436 ILE A CA 1
ATOM 3661 C C . ILE A 1 455 ? 100.718 53.855 66.394 1.00 19.77 436 ILE A C 1
ATOM 3662 O O . ILE A 1 455 ? 100.070 54.871 66.270 1.00 20.33 436 ILE A O 1
ATOM 3667 N N . ALA A 1 456 ? 100.442 52.745 65.684 1.00 20.49 437 ALA A N 1
ATOM 3668 C CA . ALA A 1 456 ? 99.305 52.706 64.762 1.00 18.70 437 ALA A CA 1
ATOM 3669 C C . ALA A 1 456 ? 98.881 51.263 64.570 1.00 17.87 437 ALA A C 1
ATOM 3670 O O . ALA A 1 456 ? 99.661 50.317 64.806 1.00 18.21 437 ALA A O 1
ATOM 3672 N N . ALA A 1 457 ? 97.602 51.102 64.201 1.00 18.46 438 ALA A N 1
ATOM 3673 C CA . ALA A 1 457 ? 97.061 49.749 63.977 1.00 18.46 438 ALA A CA 1
ATOM 3674 C C . ALA A 1 457 ? 95.839 49.944 63.059 1.00 18.62 438 ALA A C 1
ATOM 3675 O O . ALA A 1 457 ? 95.574 51.083 62.605 1.00 19.91 438 ALA A O 1
ATOM 3677 N N . HIS A 1 458 ? 95.058 48.877 62.857 1.00 18.03 439 HIS A N 1
ATOM 3678 C CA . HIS A 1 458 ? 93.924 48.990 61.967 1.00 19.01 439 HIS A CA 1
ATOM 3679 C C . HIS A 1 458 ? 92.889 49.953 62.554 1.00 19.17 439 HIS A C 1
ATOM 3680 O O . HIS A 1 458 ? 92.213 50.619 61.803 1.00 21.93 439 HIS A O 1
ATOM 3687 N N . ASP A 1 459 ? 92.664 49.935 63.869 1.00 20.19 440 ASP A N 1
ATOM 3688 C CA . ASP A 1 459 ? 91.758 50.866 64.481 1.00 22.24 440 ASP A CA 1
ATOM 3689 C C . ASP A 1 459 ? 92.376 52.261 64.695 1.00 21.15 440 ASP A C 1
ATOM 3690 O O . ASP A 1 459 ? 93.608 52.419 64.854 1.00 21.52 440 ASP A O 1
ATOM 3695 N N . ASN A 1 460 ? 91.499 53.274 64.707 1.00 20.03 441 ASN A N 1
ATOM 3696 C CA . ASN A 1 460 ? 91.961 54.704 64.818 1.00 20.52 441 ASN A CA 1
ATOM 3697 C C . ASN A 1 460 ? 92.630 55.237 63.561 1.00 21.86 441 ASN A C 1
ATOM 3698 O O . ASN A 1 460 ? 92.869 54.485 62.587 1.00 23.02 441 ASN A O 1
ATOM 3703 N N . LEU A 1 461 ? 93.001 56.524 63.541 1.00 21.07 442 LEU A N 1
ATOM 3704 C CA . LEU A 1 461 ? 93.515 57.096 62.317 1.00 20.38 442 LEU A CA 1
ATOM 3705 C C . LEU A 1 461 ? 94.910 56.477 62.115 1.00 20.99 442 LEU A C 1
ATOM 3706 O O . LEU A 1 461 ? 95.582 56.123 63.093 1.00 18.53 442 LEU A O 1
ATOM 3711 N N . THR A 1 462 ? 95.297 56.343 60.854 1.00 20.78 443 THR A N 1
ATOM 3712 C CA . THR A 1 462 ? 96.572 55.819 60.474 1.00 19.82 443 THR A CA 1
ATOM 3713 C C . THR A 1 462 ? 97.665 56.786 60.951 1.00 20.41 443 THR A C 1
ATOM 3714 O O . THR A 1 462 ? 97.380 57.939 61.262 1.00 21.29 443 THR A O 1
ATOM 3718 N N . LEU A 1 463 ? 98.910 56.304 61.045 1.00 20.33 444 LEU A N 1
ATOM 3719 C CA . LEU A 1 463 ? 100.005 57.152 61.578 1.00 20.34 444 LEU A CA 1
ATOM 3720 C C . LEU A 1 463 ? 100.040 58.469 60.769 1.00 20.91 444 LEU A C 1
ATOM 3721 O O . LEU A 1 463 ? 100.086 59.551 61.344 1.00 22.51 444 LEU A O 1
ATOM 3726 N N . PHE A 1 464 ? 100.069 58.386 59.448 1.00 21.06 445 PHE A N 1
ATOM 3727 C CA . PHE A 1 464 ? 100.011 59.593 58.562 1.00 21.07 445 PHE A CA 1
ATOM 3728 C C . PHE A 1 464 ? 98.864 60.520 58.889 1.00 21.45 445 PHE A C 1
ATOM 3729 O O . PHE A 1 464 ? 99.085 61.732 59.104 1.00 21.40 445 PHE A O 1
ATOM 3737 N N . ASP A 1 465 ? 97.656 59.988 59.015 1.00 21.15 446 ASP A N 1
ATOM 3738 C CA . ASP A 1 465 ? 96.495 60.842 59.236 1.00 21.58 446 ASP A CA 1
ATOM 3739 C C . ASP A 1 465 ? 96.489 61.439 60.648 1.00 22.17 446 ASP A C 1
ATOM 3740 O O . ASP A 1 465 ? 96.028 62.564 60.825 1.00 23.08 446 ASP A O 1
ATOM 3745 N N . ILE A 1 466 ? 96.899 60.679 61.657 1.00 21.24 447 ILE A N 1
ATOM 3746 C CA . ILE A 1 466 ? 96.890 61.180 63.044 1.00 21.84 447 ILE A CA 1
ATOM 3747 C C . ILE A 1 466 ? 97.978 62.235 63.205 1.00 24.27 447 ILE A C 1
ATOM 3748 O O . ILE A 1 466 ? 97.788 63.213 63.958 1.00 24.61 447 ILE A O 1
ATOM 3753 N N . ILE A 1 467 ? 99.102 62.065 62.519 1.00 24.12 448 ILE A N 1
ATOM 3754 C CA . ILE A 1 467 ? 100.092 63.171 62.518 1.00 25.90 448 ILE A CA 1
ATOM 3755 C C . ILE A 1 467 ? 99.518 64.431 61.855 1.00 26.48 448 ILE A C 1
ATOM 3756 O O . ILE A 1 467 ? 99.601 65.579 62.417 1.00 26.52 448 ILE A O 1
ATOM 3761 N N . ALA A 1 468 ? 98.944 64.273 60.669 1.00 26.03 449 ALA A N 1
ATOM 3762 C CA . ALA A 1 468 ? 98.381 65.447 60.008 1.00 25.14 449 ALA A CA 1
ATOM 3763 C C . ALA A 1 468 ? 97.335 66.137 60.916 1.00 25.66 449 ALA A C 1
ATOM 3764 O O . ALA A 1 468 ? 97.354 67.355 61.008 1.00 25.28 449 ALA A O 1
ATOM 3766 N N . GLN A 1 469 ? 96.407 65.401 61.534 1.00 23.53 450 GLN A N 1
ATOM 3767 C CA . GLN A 1 469 ? 95.377 66.030 62.387 1.00 24.44 450 GLN A CA 1
ATOM 3768 C C . GLN A 1 469 ? 96.027 66.786 63.576 1.00 24.38 450 GLN A C 1
ATOM 3769 O O . GLN A 1 469 ? 95.655 67.931 63.881 1.00 25.31 450 GLN A O 1
ATOM 3775 N N . SER A 1 470 ? 96.952 66.100 64.245 1.00 24.50 451 SER A N 1
ATOM 3776 C CA . SER A 1 470 ? 97.584 66.541 65.471 1.00 24.98 451 SER A CA 1
ATOM 3777 C C . SER A 1 470 ? 98.362 67.856 65.315 1.00 27.39 451 SER A C 1
ATOM 3778 O O . SER A 1 470 ? 98.220 68.796 66.151 1.00 27.33 451 SER A O 1
ATOM 3781 N N . ILE A 1 471 ? 99.214 67.924 64.291 1.00 27.23 452 ILE A N 1
ATOM 3782 C CA . ILE A 1 471 ? 100.018 69.120 64.016 1.00 27.04 452 ILE A CA 1
ATOM 3783 C C . ILE A 1 471 ? 99.209 70.111 63.231 1.00 28.99 452 ILE A C 1
ATOM 3784 O O . ILE A 1 471 ? 99.678 71.243 63.017 1.00 30.13 452 ILE A O 1
ATOM 3789 N N . LYS A 1 472 ? 98.009 69.710 62.778 1.00 28.48 453 LYS A N 1
ATOM 3790 C CA . LYS A 1 472 ? 97.096 70.608 62.085 1.00 29.94 453 LYS A CA 1
ATOM 3791 C C . LYS A 1 472 ? 97.614 71.204 60.793 1.00 31.06 453 LYS A C 1
ATOM 3792 O O . LYS A 1 472 ? 97.364 72.392 60.497 1.00 31.81 453 LYS A O 1
ATOM 3798 N N . LYS A 1 473 ? 98.283 70.385 59.971 1.00 30.57 454 LYS A N 1
ATOM 3799 C CA . LYS A 1 473 ? 98.821 70.907 58.728 1.00 29.11 454 LYS A CA 1
ATOM 3800 C C . LYS A 1 473 ? 98.341 70.122 57.533 1.00 30.04 454 LYS A C 1
ATOM 3801 O O . LYS A 1 473 ? 98.421 68.885 57.569 1.00 28.46 454 LYS A O 1
ATOM 3807 N N . ASP A 1 474 ? 97.818 70.799 56.510 1.00 29.49 455 ASP A N 1
ATOM 3808 C CA . ASP A 1 474 ? 97.149 70.091 55.386 1.00 30.44 455 ASP A CA 1
ATOM 3809 C C . ASP A 1 474 ? 98.193 69.438 54.427 1.00 31.30 455 ASP A C 1
ATOM 3810 O O . ASP A 1 474 ? 99.046 70.140 53.828 1.00 31.29 455 ASP A O 1
ATOM 3815 N N . PRO A 1 475 ? 98.134 68.077 54.268 1.00 31.16 456 PRO A N 1
ATOM 3816 C CA . PRO A 1 475 ? 99.049 67.324 53.431 1.00 30.50 456 PRO A CA 1
ATOM 3817 C C . PRO A 1 475 ? 98.955 67.682 51.927 1.00 31.21 456 PRO A C 1
ATOM 3818 O O . PRO A 1 475 ? 99.826 67.277 51.151 1.00 32.07 456 PRO A O 1
ATOM 3822 N N . SER A 1 476 ? 97.931 68.425 51.517 1.00 30.63 457 SER A N 1
ATOM 3823 C CA . SER A 1 476 ? 97.827 68.831 50.117 1.00 32.69 457 SER A CA 1
ATOM 3824 C C . SER A 1 476 ? 98.817 69.924 49.767 1.00 33.38 457 SER A C 1
ATOM 3825 O O . SER A 1 476 ? 99.002 70.233 48.582 1.00 32.62 457 SER A O 1
ATOM 3828 N N . LYS A 1 477 ? 99.446 70.510 50.793 1.00 34.53 458 LYS A N 1
ATOM 3829 C CA . LYS A 1 477 ? 100.593 71.415 50.611 1.00 35.48 458 LYS A CA 1
ATOM 3830 C C . LYS A 1 477 ? 101.860 70.598 50.683 1.00 36.06 458 LYS A C 1
ATOM 3831 O O . LYS A 1 477 ? 102.153 69.959 51.730 1.00 34.92 458 LYS A O 1
ATOM 3837 N N . ALA A 1 478 ? 102.640 70.650 49.604 1.00 34.88 459 ALA A N 1
ATOM 3838 C CA . ALA A 1 478 ? 103.889 69.886 49.529 1.00 35.53 459 ALA A CA 1
ATOM 3839 C C . ALA A 1 478 ? 104.833 69.956 50.771 1.00 34.50 459 ALA A C 1
ATOM 3840 O O . ALA A 1 478 ? 105.495 68.952 51.176 1.00 34.25 459 ALA A O 1
ATOM 3842 N N . GLU A 1 479 ? 104.939 71.147 51.347 1.00 34.02 460 GLU A N 1
ATOM 3843 C CA . GLU A 1 479 ? 105.846 71.337 52.495 1.00 33.74 460 GLU A CA 1
ATOM 3844 C C . GLU A 1 479 ? 105.267 70.640 53.719 1.00 30.91 460 GLU A C 1
ATOM 3845 O O . GLU A 1 479 ? 106.020 70.110 54.520 1.00 30.42 460 GLU A O 1
ATOM 3851 N N . ASN A 1 480 ? 103.931 70.642 53.856 1.00 29.29 461 ASN A N 1
ATOM 3852 C CA . ASN A 1 480 ? 103.276 69.926 54.963 1.00 28.15 461 ASN A CA 1
ATOM 3853 C C . ASN A 1 480 ? 103.387 68.374 54.788 1.00 28.46 461 ASN A C 1
ATOM 3854 O O . ASN A 1 480 ? 103.598 67.634 55.773 1.00 25.76 461 ASN A O 1
ATOM 3859 N N . TYR A 1 481 ? 103.256 67.908 53.543 1.00 28.17 462 TYR A N 1
ATOM 3860 C CA . TYR A 1 481 ? 103.441 66.443 53.202 1.00 27.90 462 TYR A CA 1
ATOM 3861 C C . TYR A 1 481 ? 104.821 65.986 53.624 1.00 27.89 462 TYR A C 1
ATOM 3862 O O . TYR A 1 481 ? 104.983 64.927 54.261 1.00 26.05 462 TYR A O 1
ATOM 3871 N N . ALA A 1 482 ? 105.816 66.797 53.295 1.00 26.29 463 ALA A N 1
ATOM 3872 C CA . ALA A 1 482 ? 107.197 66.485 53.655 1.00 26.66 463 ALA A CA 1
ATOM 3873 C C . ALA A 1 482 ? 107.347 66.469 55.174 1.00 27.12 463 ALA A C 1
ATOM 3874 O O . ALA A 1 482 ? 108.144 65.691 55.721 1.00 25.62 463 ALA A O 1
ATOM 3876 N N . GLU A 1 483 ? 106.625 67.378 55.865 1.00 26.49 464 GLU A N 1
ATOM 3877 C CA . GLU A 1 483 ? 106.883 67.540 57.291 1.00 26.45 464 GLU A CA 1
ATOM 3878 C C . GLU A 1 483 ? 106.258 66.312 57.992 1.00 25.01 464 GLU A C 1
ATOM 3879 O O . GLU A 1 483 ? 106.819 65.776 58.958 1.00 22.82 464 GLU A O 1
ATOM 3885 N N . ILE A 1 484 ? 105.086 65.919 57.486 1.00 23.90 465 ILE A N 1
ATOM 3886 C CA . ILE A 1 484 ? 104.340 64.800 58.059 1.00 22.85 465 ILE A CA 1
ATOM 3887 C C . ILE A 1 484 ? 105.222 63.545 57.966 1.00 23.12 465 ILE A C 1
ATOM 3888 O O . ILE A 1 484 ? 105.359 62.793 58.933 1.00 22.60 465 ILE A O 1
ATOM 3893 N N . HIS A 1 485 ? 105.886 63.394 56.823 1.00 24.04 466 HIS A N 1
ATOM 3894 C CA . HIS A 1 485 ? 106.771 62.296 56.589 1.00 24.50 466 HIS A CA 1
ATOM 3895 C C . HIS A 1 485 ? 108.005 62.336 57.450 1.00 25.24 466 HIS A C 1
ATOM 3896 O O . HIS A 1 485 ? 108.411 61.302 57.940 1.00 25.71 466 HIS A O 1
ATOM 3903 N N . ARG A 1 486 ? 108.624 63.506 57.629 1.00 24.80 467 ARG A N 1
ATOM 3904 C CA . ARG A 1 486 ? 109.652 63.579 58.651 1.00 23.98 467 ARG A CA 1
ATOM 3905 C C . ARG A 1 486 ? 109.192 63.032 60.015 1.00 22.35 467 ARG A C 1
ATOM 3906 O O . ARG A 1 486 ? 109.924 62.279 60.653 1.00 22.67 467 ARG A O 1
ATOM 3914 N N . ARG A 1 487 ? 108.012 63.434 60.452 1.00 23.70 468 ARG A N 1
ATOM 3915 C CA . ARG A 1 487 ? 107.500 63.028 61.775 1.00 23.55 468 ARG A CA 1
ATOM 3916 C C . ARG A 1 487 ? 107.143 61.528 61.838 1.00 22.86 468 ARG A C 1
ATOM 3917 O O . ARG A 1 487 ? 107.385 60.851 62.814 1.00 21.84 468 ARG A O 1
ATOM 3925 N N . LEU A 1 488 ? 106.634 61.018 60.726 1.00 23.19 469 LEU A N 1
ATOM 3926 C CA . LEU A 1 488 ? 106.300 59.593 60.649 1.00 21.73 469 LEU A CA 1
ATOM 3927 C C . LEU A 1 488 ? 107.596 58.778 60.723 1.00 21.34 469 LEU A C 1
ATOM 3928 O O . LEU A 1 488 ? 107.637 57.794 61.428 1.00 21.32 469 LEU A O 1
ATOM 3933 N N . ARG A 1 489 ? 108.642 59.179 60.000 1.00 21.28 470 ARG A N 1
ATOM 3934 C CA . ARG A 1 489 ? 109.937 58.448 60.085 1.00 23.05 470 ARG A CA 1
ATOM 3935 C C . ARG A 1 489 ? 110.508 58.509 61.493 1.00 23.46 470 ARG A C 1
ATOM 3936 O O . ARG A 1 489 ? 111.022 57.527 61.986 1.00 22.13 470 ARG A O 1
ATOM 3944 N N . LEU A 1 490 ? 110.434 59.675 62.139 1.00 24.93 471 LEU A N 1
ATOM 3945 C CA . LEU A 1 490 ? 110.915 59.768 63.497 1.00 25.35 471 LEU A CA 1
ATOM 3946 C C . LEU A 1 490 ? 110.131 58.828 64.382 1.00 23.84 471 LEU A C 1
ATOM 3947 O O . LEU A 1 490 ? 110.717 58.121 65.196 1.00 24.66 471 LEU A O 1
ATOM 3952 N N . GLY A 1 491 ? 108.796 58.828 64.295 1.00 24.46 472 GLY A N 1
ATOM 3953 C CA . GLY A 1 491 ? 108.021 57.868 65.135 1.00 22.57 472 GLY A CA 1
ATOM 3954 C C . GLY A 1 491 ? 108.401 56.388 64.905 1.00 22.96 472 GLY A C 1
ATOM 3955 O O . GLY A 1 491 ? 108.549 55.610 65.848 1.00 23.54 472 GLY A O 1
ATOM 3956 N N . ASN A 1 492 ? 108.484 55.994 63.624 1.00 21.91 473 ASN A N 1
ATOM 3957 C CA . ASN A 1 492 ? 108.919 54.653 63.242 1.00 20.54 473 ASN A CA 1
ATOM 3958 C C . ASN A 1 492 ? 110.284 54.279 63.755 1.00 19.78 473 ASN A C 1
ATOM 3959 O O . ASN A 1 492 ? 110.495 53.178 64.246 1.00 20.12 473 ASN A O 1
ATOM 3964 N N . LEU A 1 493 ? 111.234 55.189 63.689 1.00 19.29 474 LEU A N 1
ATOM 3965 C CA . LEU A 1 493 ? 112.569 54.930 64.270 1.00 20.94 474 LEU A CA 1
ATOM 3966 C C . LEU A 1 493 ? 112.473 54.746 65.756 1.00 20.38 474 LEU A C 1
ATOM 3967 O O . LEU A 1 493 ? 113.072 53.822 66.291 1.00 21.12 474 LEU A O 1
ATOM 3972 N N . MET A 1 494 ? 111.681 55.591 66.474 1.00 21.28 475 MET A N 1
ATOM 3973 C CA . MET A 1 494 ? 111.478 55.318 67.926 1.00 20.41 475 MET A CA 1
ATOM 3974 C C . MET A 1 494 ? 110.961 53.962 68.257 1.00 20.15 475 MET A C 1
ATOM 3975 O O . MET A 1 494 ? 111.471 53.323 69.182 1.00 20.42 475 MET A O 1
ATOM 3980 N N . VAL A 1 495 ? 109.976 53.475 67.490 1.00 18.88 476 VAL A N 1
ATOM 3981 C CA . VAL A 1 495 ? 109.440 52.161 67.759 1.00 19.47 476 VAL A CA 1
ATOM 3982 C C . VAL A 1 495 ? 110.430 51.063 67.383 1.00 19.01 476 VAL A C 1
ATOM 3983 O O . VAL A 1 495 ? 110.616 50.144 68.146 1.00 18.55 476 VAL A O 1
ATOM 3987 N N . LEU A 1 496 ? 111.041 51.185 66.204 1.00 19.45 477 LEU A N 1
ATOM 3988 C CA . LEU A 1 496 ? 111.938 50.110 65.693 1.00 19.96 477 LEU A CA 1
ATOM 3989 C C . LEU A 1 496 ? 113.280 49.958 66.458 1.00 21.10 477 LEU A C 1
ATOM 3990 O O . LEU A 1 496 ? 113.962 48.947 66.365 1.00 21.08 477 LEU A O 1
ATOM 3995 N N . THR A 1 497 ? 113.679 50.979 67.200 1.00 22.40 478 THR A N 1
ATOM 3996 C CA . THR A 1 497 ? 114.799 50.861 68.150 1.00 23.25 478 THR A CA 1
ATOM 3997 C C . THR A 1 497 ? 114.437 50.706 69.644 1.00 23.80 478 THR A C 1
ATOM 3998 O O . THR A 1 497 ? 115.329 50.514 70.503 1.00 23.09 478 THR A O 1
ATOM 4002 N N . ALA A 1 498 ? 113.134 50.715 69.957 1.00 22.30 479 ALA A N 1
ATOM 4003 C CA . ALA A 1 498 ? 112.668 50.432 71.294 1.00 22.29 479 ALA A CA 1
ATOM 4004 C C . ALA A 1 498 ? 112.832 48.990 71.721 1.00 22.87 479 ALA A C 1
ATOM 4005 O O . ALA A 1 498 ? 112.668 48.020 70.921 1.00 22.18 479 ALA A O 1
ATOM 4007 N N . GLN A 1 499 ? 113.090 48.826 73.025 1.00 20.52 480 GLN A N 1
ATOM 4008 C CA . GLN A 1 499 ? 113.034 47.544 73.610 1.00 20.95 480 GLN A CA 1
ATOM 4009 C C . GLN A 1 499 ? 111.596 46.975 73.483 1.00 21.20 480 GLN A C 1
ATOM 4010 O O . GLN A 1 499 ? 110.633 47.743 73.257 1.00 23.81 480 GLN A O 1
ATOM 4016 N N . GLY A 1 500 ? 111.480 45.664 73.606 1.00 20.15 481 GLY A N 1
ATOM 4017 C CA . GLY A 1 500 ? 110.166 44.985 73.494 1.00 22.84 481 GLY A CA 1
ATOM 4018 C C . GLY A 1 500 ? 109.976 44.415 72.084 1.00 22.66 481 GLY A C 1
ATOM 4019 O O . GLY A 1 500 ? 110.971 44.165 71.352 1.00 21.14 481 GLY A O 1
ATOM 4020 N N . THR A 1 501 ? 108.711 44.240 71.691 1.00 22.32 482 THR A N 1
ATOM 4021 C CA . THR A 1 501 ? 108.394 43.674 70.339 1.00 19.36 482 THR A CA 1
ATOM 4022 C C . THR A 1 501 ? 107.686 44.713 69.516 1.00 19.06 482 THR A C 1
ATOM 4023 O O . THR A 1 501 ? 106.539 45.073 69.837 1.00 18.58 482 THR A O 1
ATOM 4027 N N . PRO A 1 502 ? 108.317 45.213 68.399 1.00 18.67 483 PRO A N 1
ATOM 4028 C CA . PRO A 1 502 ? 107.677 46.246 67.633 1.00 18.37 483 PRO A CA 1
ATOM 4029 C C . PRO A 1 502 ? 106.573 45.639 66.753 1.00 19.18 483 PRO A C 1
ATOM 4030 O O . PRO A 1 502 ? 106.675 44.471 66.332 1.00 18.10 483 PRO A O 1
ATOM 4034 N N . PHE A 1 503 ? 105.567 46.455 66.499 1.00 18.88 484 PHE A N 1
ATOM 4035 C CA . PHE A 1 503 ? 104.353 46.096 65.756 1.00 20.02 484 PHE A CA 1
ATOM 4036 C C . PHE A 1 503 ? 104.160 47.238 64.766 1.00 19.95 484 PHE A C 1
ATOM 4037 O O . PHE A 1 503 ? 104.234 48.405 65.136 1.00 19.96 484 PHE A O 1
ATOM 4045 N N . ILE A 1 504 ? 103.914 46.876 63.492 1.00 19.59 485 ILE A N 1
ATOM 4046 C CA . ILE A 1 504 ? 103.789 47.843 62.373 1.00 20.10 485 ILE A CA 1
ATOM 4047 C C . ILE A 1 504 ? 102.384 47.653 61.707 1.00 19.75 485 ILE A C 1
ATOM 4048 O O . ILE A 1 504 ? 102.028 46.550 61.306 1.00 18.14 485 ILE A O 1
ATOM 4053 N N . HIS A 1 505 ? 101.565 48.697 61.688 1.00 19.68 486 HIS A N 1
ATOM 4054 C CA . HIS A 1 505 ? 100.303 48.631 60.978 1.00 19.26 486 HIS A CA 1
ATOM 4055 C C . HIS A 1 505 ? 100.610 48.573 59.462 1.00 19.86 486 HIS A C 1
ATOM 4056 O O . HIS A 1 505 ? 101.424 49.327 58.964 1.00 17.64 486 HIS A O 1
ATOM 4063 N N . SER A 1 506 ? 99.945 47.680 58.718 1.00 19.63 487 SER A N 1
ATOM 4064 C CA . SER A 1 506 ? 100.237 47.630 57.273 1.00 17.95 487 SER A CA 1
ATOM 4065 C C . SER A 1 506 ? 100.014 49.028 56.693 1.00 16.94 487 SER A C 1
ATOM 4066 O O . SER A 1 506 ? 98.911 49.620 56.785 1.00 17.88 487 SER A O 1
ATOM 4069 N N . GLY A 1 507 ? 101.060 49.565 56.097 1.00 16.15 488 GLY A N 1
ATOM 4070 C CA . GLY A 1 507 ? 100.902 50.903 55.452 1.00 16.73 488 GLY A CA 1
ATOM 4071 C C . GLY A 1 507 ? 101.610 52.015 56.216 1.00 18.98 488 GLY A C 1
ATOM 4072 O O . GLY A 1 507 ? 101.926 53.087 55.644 1.00 18.39 488 GLY A O 1
ATOM 4073 N N . GLN A 1 508 ? 101.877 51.759 57.494 1.00 18.28 489 GLN A N 1
ATOM 4074 C CA . GLN A 1 508 ? 102.630 52.677 58.347 1.00 18.09 489 GLN A CA 1
ATOM 4075 C C . GLN A 1 508 ? 104.015 52.931 57.781 1.00 19.85 489 GLN A C 1
ATOM 4076 O O . GLN A 1 508 ? 104.618 54.001 58.020 1.00 18.91 489 GLN A O 1
ATOM 4082 N N . GLU A 1 509 ? 104.543 51.951 57.067 1.00 18.48 490 GLU A N 1
ATOM 4083 C CA . GLU A 1 509 ? 105.883 52.111 56.478 1.00 20.57 490 GLU A CA 1
ATOM 4084 C C . GLU A 1 509 ? 105.913 53.189 55.372 1.00 21.35 490 GLU A C 1
ATOM 4085 O O . GLU A 1 509 ? 106.942 53.881 55.202 1.00 23.26 490 GLU A O 1
ATOM 4091 N N . TYR A 1 510 ? 104.779 53.357 54.660 1.00 19.43 491 TYR A N 1
ATOM 4092 C CA . TYR A 1 510 ? 104.729 54.314 53.544 1.00 20.57 491 TYR A CA 1
ATOM 4093 C C . TYR A 1 510 ? 103.906 55.588 53.800 1.00 20.30 491 TYR A C 1
ATOM 4094 O O . TYR A 1 510 ? 103.928 56.502 52.954 1.00 21.80 491 TYR A O 1
ATOM 4103 N N . GLY A 1 511 ? 103.100 55.596 54.877 1.00 18.47 492 GLY A N 1
ATOM 4104 C CA . GLY A 1 511 ? 102.222 56.729 55.172 1.00 19.72 492 GLY A CA 1
ATOM 4105 C C . GLY A 1 511 ? 100.859 56.535 54.521 1.00 20.26 492 GLY A C 1
ATOM 4106 O O . GLY A 1 511 ? 100.290 57.456 53.876 1.00 21.13 492 GLY A O 1
ATOM 4107 N N . ARG A 1 512 ? 100.296 55.349 54.714 1.00 18.21 493 ARG A N 1
ATOM 4108 C CA . ARG A 1 512 ? 98.927 55.067 54.309 1.00 19.13 493 ARG A CA 1
ATOM 4109 C C . ARG A 1 512 ? 97.962 56.118 54.907 1.00 19.84 493 ARG A C 1
ATOM 4110 O O . ARG A 1 512 ? 98.109 56.518 56.099 1.00 21.34 493 ARG A O 1
ATOM 4118 N N . THR A 1 513 ? 96.918 56.425 54.149 1.00 20.66 494 THR A N 1
ATOM 4119 C CA . THR A 1 513 ? 95.860 57.369 54.550 1.00 20.61 494 THR A CA 1
ATOM 4120 C C . THR A 1 513 ? 94.474 56.748 54.394 1.00 20.59 494 THR A C 1
ATOM 4121 O O . THR A 1 513 ? 94.258 55.813 53.583 1.00 21.10 494 THR A O 1
ATOM 4125 N N . LYS A 1 514 ? 93.539 57.169 55.227 1.00 19.12 495 LYS A N 1
ATOM 4126 C CA . LYS A 1 514 ? 92.130 56.814 55.048 1.00 20.01 495 LYS A CA 1
ATOM 4127 C C . LYS A 1 514 ? 91.263 58.081 54.781 1.00 20.97 495 LYS A C 1
ATOM 4128 O O . LYS A 1 514 ? 90.103 58.178 55.162 1.00 22.28 495 LYS A O 1
ATOM 4134 N N . GLN A 1 515 ? 91.873 59.071 54.173 1.00 22.78 496 GLN A N 1
ATOM 4135 C CA . GLN A 1 515 ? 91.167 60.270 53.785 1.00 21.78 496 GLN A CA 1
ATOM 4136 C C . GLN A 1 515 ? 89.998 59.919 52.858 1.00 22.69 496 GLN A C 1
ATOM 4137 O O . GLN A 1 515 ? 90.126 59.084 51.954 1.00 22.38 496 GLN A O 1
ATOM 4143 N N . PHE A 1 516 ? 88.854 60.531 53.095 1.00 23.28 497 PHE A N 1
ATOM 4144 C CA . PHE A 1 516 ? 87.650 60.291 52.357 1.00 23.54 497 PHE A CA 1
ATOM 4145 C C . PHE A 1 516 ? 87.670 61.259 51.180 1.00 23.90 497 PHE A C 1
ATOM 4146 O O . PHE A 1 516 ? 86.984 62.293 51.165 1.00 25.16 497 PHE A O 1
ATOM 4154 N N . ARG A 1 517 ? 88.414 60.862 50.149 1.00 25.84 498 ARG A N 1
ATOM 4155 C CA . ARG A 1 517 ? 88.606 61.669 48.916 1.00 25.72 498 ARG A CA 1
ATOM 4156 C C . ARG A 1 517 ? 87.472 61.470 47.881 1.00 25.66 498 ARG A C 1
ATOM 4157 O O . ARG A 1 517 ? 87.718 61.326 46.703 1.00 27.50 498 ARG A O 1
ATOM 4165 N N . ASN A 1 518 ? 86.235 61.425 48.348 1.00 26.47 499 ASN A N 1
ATOM 4166 C CA . ASN A 1 518 ? 85.086 61.361 47.469 1.00 26.52 499 ASN A CA 1
ATOM 4167 C C . ASN A 1 518 ? 84.945 62.750 46.758 1.00 27.27 499 ASN A C 1
ATOM 4168 O O . ASN A 1 518 ? 85.045 63.740 47.435 1.00 26.98 499 ASN A O 1
ATOM 4173 N N . PRO A 1 519 ? 84.749 62.795 45.410 1.00 28.06 500 PRO A N 1
ATOM 4174 C CA . PRO A 1 519 ? 84.701 64.154 44.750 1.00 28.40 500 PRO A CA 1
ATOM 4175 C C . PRO A 1 519 ? 83.664 65.116 45.381 1.00 28.75 500 PRO A C 1
ATOM 4176 O O . PRO A 1 519 ? 83.896 66.332 45.407 1.00 31.19 500 PRO A O 1
ATOM 4180 N N . ALA A 1 520 ? 82.559 64.578 45.882 1.00 28.46 501 ALA A N 1
ATOM 4181 C CA . ALA A 1 520 ? 81.502 65.358 46.555 1.00 29.75 501 ALA A CA 1
ATOM 4182 C C . ALA A 1 520 ? 81.878 65.848 47.947 1.00 28.75 501 ALA A C 1
ATOM 4183 O O . ALA A 1 520 ? 81.058 66.485 48.596 1.00 28.22 501 ALA A O 1
ATOM 4185 N N . TYR A 1 521 ? 83.079 65.526 48.414 1.00 28.01 502 TYR A N 1
ATOM 4186 C CA . TYR A 1 521 ? 83.439 65.818 49.807 1.00 27.67 502 TYR A CA 1
ATOM 4187 C C . TYR A 1 521 ? 84.745 66.606 49.860 1.00 28.32 502 TYR A C 1
ATOM 4188 O O . TYR A 1 521 ? 85.517 66.468 50.789 1.00 30.05 502 TYR A O 1
ATOM 4197 N N . ARG A 1 522 ? 84.985 67.447 48.866 1.00 28.18 503 ARG A N 1
ATOM 4198 C CA . ARG A 1 522 ? 86.200 68.284 48.842 1.00 29.62 503 ARG A CA 1
ATOM 4199 C C . ARG A 1 522 ? 86.194 69.329 49.990 1.00 30.42 503 ARG A C 1
ATOM 4200 O O . ARG A 1 522 ? 87.263 69.739 50.482 1.00 30.06 503 ARG A O 1
ATOM 4208 N N . THR A 1 523 ? 84.991 69.744 50.379 1.00 29.32 504 THR A N 1
ATOM 4209 C CA . THR A 1 523 ? 84.811 70.767 51.417 1.00 30.57 504 THR A CA 1
ATOM 4210 C C . THR A 1 523 ? 83.744 70.222 52.377 1.00 31.20 504 THR A C 1
ATOM 4211 O O . THR A 1 523 ? 82.993 69.327 52.015 1.00 28.39 504 THR A O 1
ATOM 4215 N N . PRO A 1 524 ? 83.605 70.834 53.583 1.00 32.17 505 PRO A N 1
ATOM 4216 C CA . PRO A 1 524 ? 82.647 70.329 54.555 1.00 32.03 505 PRO A CA 1
ATOM 4217 C C . PRO A 1 524 ? 81.242 70.180 53.984 1.00 32.14 505 PRO A C 1
ATOM 4218 O O . PRO A 1 524 ? 80.810 70.971 53.142 1.00 31.34 505 PRO A O 1
ATOM 4222 N N . VAL A 1 525 ? 80.518 69.166 54.418 1.00 32.11 506 VAL A N 1
ATOM 4223 C CA . VAL A 1 525 ? 79.181 68.957 53.850 1.00 32.43 506 VAL A CA 1
ATOM 4224 C C . VAL A 1 525 ? 78.133 69.148 54.924 1.00 32.52 506 VAL A C 1
ATOM 4225 O O . VAL A 1 525 ? 78.447 69.375 56.069 1.00 32.35 506 VAL A O 1
ATOM 4229 N N . ALA A 1 526 ? 76.875 69.086 54.526 1.00 33.54 507 ALA A N 1
ATOM 4230 C CA . ALA A 1 526 ? 75.741 69.126 55.461 1.00 34.15 507 ALA A CA 1
ATOM 4231 C C . ALA A 1 526 ? 75.847 68.008 56.518 1.00 35.02 507 ALA A C 1
ATOM 4232 O O . ALA A 1 526 ? 76.302 66.880 56.213 1.00 32.45 507 ALA A O 1
ATOM 4234 N N . GLU A 1 527 ? 75.414 68.291 57.741 1.00 34.76 508 GLU A N 1
ATOM 4235 C CA . GLU A 1 527 ? 75.583 67.341 58.848 1.00 37.42 508 GLU A CA 1
ATOM 4236 C C . GLU A 1 527 ? 75.047 65.898 58.530 1.00 38.25 508 GLU A C 1
ATOM 4237 O O . GLU A 1 527 ? 75.677 64.887 58.920 1.00 37.85 508 GLU A O 1
ATOM 4243 N N . ASP A 1 528 ? 73.960 65.820 57.762 1.00 38.04 509 ASP A N 1
ATOM 4244 C CA . ASP A 1 528 ? 73.328 64.550 57.393 1.00 39.18 509 ASP A CA 1
ATOM 4245 C C . ASP A 1 528 ? 74.096 63.855 56.248 1.00 38.53 509 ASP A C 1
ATOM 4246 O O . ASP A 1 528 ? 73.778 62.723 55.875 1.00 39.57 509 ASP A O 1
ATOM 4251 N N . LYS A 1 529 ? 75.085 64.527 55.676 1.00 35.60 510 LYS A N 1
ATOM 4252 C CA . LYS A 1 529 ? 75.920 63.867 54.702 1.00 34.23 510 LYS A CA 1
ATOM 4253 C C . LYS A 1 529 ? 77.274 63.440 55.252 1.00 32.21 510 LYS A C 1
ATOM 4254 O O . LYS A 1 529 ? 78.041 62.841 54.486 1.00 31.78 510 LYS A O 1
ATOM 4260 N N . VAL A 1 530 ? 77.572 63.745 56.533 1.00 29.43 511 VAL A N 1
ATOM 4261 C CA . VAL A 1 530 ? 78.946 63.572 57.110 1.00 28.61 511 VAL A CA 1
ATOM 4262 C C . VAL A 1 530 ? 79.299 62.104 57.128 1.00 25.78 511 VAL A C 1
ATOM 4263 O O . VAL A 1 530 ? 78.454 61.327 57.592 1.00 26.27 511 VAL A O 1
ATOM 4267 N N . PRO A 1 531 ? 80.505 61.714 56.621 1.00 24.78 512 PRO A N 1
ATOM 4268 C CA . PRO A 1 531 ? 80.761 60.246 56.574 1.00 24.58 512 PRO A CA 1
ATOM 4269 C C . PRO A 1 531 ? 80.875 59.636 57.979 1.00 24.21 512 PRO A C 1
ATOM 4270 O O . PRO A 1 531 ? 81.414 60.236 58.872 1.00 24.55 512 PRO A O 1
ATOM 4274 N N . ASN A 1 532 ? 80.285 58.490 58.189 1.00 24.42 513 ASN A N 1
ATOM 4275 C CA . ASN A 1 532 ? 80.327 57.827 59.493 1.00 24.20 513 ASN A CA 1
ATOM 4276 C C . ASN A 1 532 ? 81.780 57.525 59.874 1.00 23.59 513 ASN A C 1
ATOM 4277 O O . ASN A 1 532 ? 82.655 57.305 59.006 1.00 22.23 513 ASN A O 1
ATOM 4282 N N . LYS A 1 533 ? 82.055 57.573 61.167 1.00 23.61 514 LYS A N 1
ATOM 4283 C CA . LYS A 1 533 ? 83.401 57.360 61.693 1.00 23.82 514 LYS A CA 1
ATOM 4284 C C . LYS A 1 533 ? 84.473 58.237 61.081 1.00 22.44 514 LYS A C 1
ATOM 4285 O O . LYS A 1 533 ? 85.539 57.737 60.740 1.00 23.60 514 LYS A O 1
ATOM 4291 N N . SER A 1 534 ? 84.210 59.540 60.961 1.00 22.04 515 SER A N 1
ATOM 4292 C CA . SER A 1 534 ? 85.161 60.466 60.404 1.00 22.08 515 SER A CA 1
ATOM 4293 C C . SER A 1 534 ? 85.482 61.547 61.477 1.00 22.34 515 SER A C 1
ATOM 4294 O O . SER A 1 534 ? 84.758 61.728 62.445 1.00 22.34 515 SER A O 1
ATOM 4297 N N . HIS A 1 535 ? 86.554 62.245 61.200 1.00 23.21 516 HIS A N 1
ATOM 4298 C CA . HIS A 1 535 ? 86.911 63.544 61.836 1.00 24.69 516 HIS A CA 1
ATOM 4299 C C . HIS A 1 535 ? 87.155 64.478 60.709 1.00 24.81 516 HIS A C 1
ATOM 4300 O O . HIS A 1 535 ? 87.562 64.036 59.578 1.00 24.19 516 HIS A O 1
ATOM 4307 N N . LEU A 1 536 ? 86.807 65.751 60.951 1.00 24.55 517 LEU A N 1
ATOM 4308 C CA . LEU A 1 536 ? 86.982 66.766 60.003 1.00 25.66 517 LEU A CA 1
ATOM 4309 C C . LEU A 1 536 ? 88.268 67.504 60.418 1.00 26.96 517 LEU A C 1
ATOM 4310 O O . LEU A 1 536 ? 88.338 68.048 61.514 1.00 27.77 517 LEU A O 1
ATOM 4315 N N . LEU A 1 537 ? 89.307 67.423 59.588 1.00 26.21 518 LEU A N 1
ATOM 4316 C CA . LEU A 1 537 ? 90.677 67.874 59.975 1.00 26.57 518 LEU A CA 1
ATOM 4317 C C . LEU A 1 537 ? 90.801 69.352 59.544 1.00 26.85 518 LEU A C 1
ATOM 4318 O O . LEU A 1 537 ? 90.361 69.707 58.461 1.00 24.71 518 LEU A O 1
ATOM 4323 N N . ARG A 1 538 ? 91.399 70.160 60.408 1.00 28.95 519 ARG A N 1
ATOM 4324 C CA . ARG A 1 538 ? 91.481 71.625 60.281 1.00 30.36 519 ARG A CA 1
ATOM 4325 C C . ARG A 1 538 ? 92.913 72.132 60.476 1.00 31.00 519 ARG A C 1
ATOM 4326 O O . ARG A 1 538 ? 93.641 71.562 61.265 1.00 29.08 519 ARG A O 1
ATOM 4334 N N . ASP A 1 539 ? 93.312 73.190 59.751 1.00 32.69 520 ASP A N 1
ATOM 4335 C CA . ASP A 1 539 ? 94.617 73.793 60.027 1.00 35.38 520 ASP A CA 1
ATOM 4336 C C . ASP A 1 539 ? 94.581 74.594 61.344 1.00 37.07 520 ASP A C 1
ATOM 4337 O O . ASP A 1 539 ? 93.572 74.593 62.071 1.00 36.64 520 ASP A O 1
ATOM 4342 N N . LYS A 1 540 ? 95.703 75.222 61.682 1.00 39.22 521 LYS A N 1
ATOM 4343 C CA . LYS A 1 540 ? 95.778 76.048 62.896 1.00 42.29 521 LYS A CA 1
ATOM 4344 C C . LYS A 1 540 ? 94.760 77.232 62.902 1.00 42.12 521 LYS A C 1
ATOM 4345 O O . LYS A 1 540 ? 94.266 77.618 63.965 1.00 42.68 521 LYS A O 1
ATOM 4351 N N . ASP A 1 541 ? 94.439 77.776 61.729 1.00 42.75 522 ASP A N 1
ATOM 4352 C CA . ASP A 1 541 ? 93.391 78.814 61.643 1.00 42.78 522 ASP A CA 1
ATOM 4353 C C . ASP A 1 541 ? 91.971 78.263 61.726 1.00 42.95 522 ASP A C 1
ATOM 4354 O O . ASP A 1 541 ? 91.010 79.032 61.902 1.00 43.58 522 ASP A O 1
ATOM 4359 N N . GLY A 1 542 ? 91.826 76.942 61.620 1.00 41.80 523 GLY A N 1
ATOM 4360 C CA . GLY A 1 542 ? 90.521 76.308 61.776 1.00 39.89 523 GLY A CA 1
ATOM 4361 C C . GLY A 1 542 ? 89.875 76.204 60.411 1.00 37.55 523 GLY A C 1
ATOM 4362 O O . GLY A 1 542 ? 88.687 75.947 60.305 1.00 37.57 523 GLY A O 1
ATOM 4363 N N . ASN A 1 543 ? 90.660 76.411 59.360 1.00 36.74 524 ASN A N 1
ATOM 4364 C CA . ASN A 1 543 ? 90.176 76.138 57.984 1.00 36.27 524 ASN A CA 1
ATOM 4365 C C . ASN A 1 543 ? 90.172 74.604 57.721 1.00 34.50 524 ASN A C 1
ATOM 4366 O O . ASN A 1 543 ? 91.153 73.943 58.064 1.00 33.39 524 ASN A O 1
ATOM 4371 N N . PRO A 1 544 ? 89.085 74.070 57.102 1.00 34.78 525 PRO A N 1
ATOM 4372 C CA . PRO A 1 544 ? 89.089 72.633 56.720 1.00 33.51 525 PRO A CA 1
ATOM 4373 C C . PRO A 1 544 ? 90.263 72.329 55.819 1.00 32.05 525 PRO A C 1
ATOM 4374 O O . PRO A 1 544 ? 90.606 73.117 54.923 1.00 31.33 525 PRO A O 1
ATOM 4378 N N . PHE A 1 545 ? 90.857 71.167 56.004 1.00 31.12 526 PHE A N 1
ATOM 4379 C CA . PHE A 1 545 ? 91.762 70.625 54.957 1.00 28.85 526 PHE A CA 1
ATOM 4380 C C . PHE A 1 545 ? 90.995 70.484 53.639 1.00 27.86 526 PHE A C 1
ATOM 4381 O O . PHE A 1 545 ? 89.774 70.339 53.628 1.00 26.70 526 PHE A O 1
ATOM 4389 N N . ASP A 1 546 ? 91.710 70.477 52.524 1.00 27.59 527 ASP A N 1
ATOM 4390 C CA . ASP A 1 546 ? 91.123 69.950 51.297 1.00 28.64 527 ASP A CA 1
ATOM 4391 C C . ASP A 1 546 ? 90.724 68.457 51.536 1.00 28.17 527 ASP A C 1
ATOM 4392 O O . ASP A 1 546 ? 91.575 67.695 52.092 1.00 27.64 527 ASP A O 1
ATOM 4397 N N . TYR A 1 547 ? 89.488 68.083 51.129 1.00 25.85 528 TYR A N 1
ATOM 4398 C CA . TYR A 1 547 ? 88.848 66.775 51.465 1.00 26.16 528 TYR A CA 1
ATOM 4399 C C . TYR A 1 547 ? 89.018 66.527 52.990 1.00 25.62 528 TYR A C 1
ATOM 4400 O O . TYR A 1 547 ? 89.810 65.665 53.466 1.00 24.39 528 TYR A O 1
ATOM 4409 N N . PRO A 1 548 ? 88.348 67.371 53.783 1.00 24.18 529 PRO A N 1
ATOM 4410 C CA . PRO A 1 548 ? 88.643 67.385 55.233 1.00 24.48 529 PRO A CA 1
ATOM 4411 C C . PRO A 1 548 ? 88.251 66.113 56.001 1.00 24.83 529 PRO A C 1
ATOM 4412 O O . PRO A 1 548 ? 88.636 65.984 57.162 1.00 24.46 529 PRO A O 1
ATOM 4416 N N . TYR A 1 549 ? 87.454 65.197 55.413 1.00 25.66 530 TYR A N 1
ATOM 4417 C CA . TYR A 1 549 ? 86.982 64.010 56.214 1.00 24.83 530 TYR A CA 1
ATOM 4418 C C . TYR A 1 549 ? 87.941 62.854 56.135 1.00 24.33 530 TYR A C 1
ATOM 4419 O O . TYR A 1 549 ? 88.338 62.432 55.016 1.00 25.53 530 TYR A O 1
ATOM 4428 N N . PHE A 1 550 ? 88.355 62.361 57.313 1.00 23.36 531 PHE A N 1
ATOM 4429 C CA . PHE A 1 550 ? 89.294 61.217 57.404 1.00 22.21 531 PHE A CA 1
ATOM 4430 C C . PHE A 1 550 ? 88.641 60.153 58.229 1.00 22.00 531 PHE A C 1
ATOM 4431 O O . PHE A 1 550 ? 88.048 60.398 59.297 1.00 21.66 531 PHE A O 1
ATOM 4439 N N . ILE A 1 551 ? 88.757 58.903 57.780 1.00 20.41 532 ILE A N 1
ATOM 4440 C CA . ILE A 1 551 ? 88.063 57.855 58.507 1.00 19.91 532 ILE A CA 1
ATOM 4441 C C . ILE A 1 551 ? 88.932 57.324 59.614 1.00 19.69 532 ILE A C 1
ATOM 4442 O O . ILE A 1 551 ? 90.089 56.907 59.398 1.00 21.09 532 ILE A O 1
ATOM 4447 N N . HIS A 1 552 ? 88.362 57.262 60.813 1.00 20.81 533 HIS A N 1
ATOM 4448 C CA . HIS A 1 552 ? 89.168 56.822 61.971 1.00 20.99 533 HIS A CA 1
ATOM 4449 C C . HIS A 1 552 ? 88.778 55.446 62.374 1.00 21.59 533 HIS A C 1
ATOM 4450 O O . HIS A 1 552 ? 89.506 54.789 63.138 1.00 20.72 533 HIS A O 1
ATOM 4457 N N . ASP A 1 553 ? 87.648 54.939 61.862 1.00 20.88 534 ASP A N 1
ATOM 4458 C CA . ASP A 1 553 ? 87.274 53.556 62.205 1.00 22.33 534 ASP A CA 1
ATOM 4459 C C . ASP A 1 553 ? 86.698 52.996 60.884 1.00 20.88 534 ASP A C 1
ATOM 4460 O O . ASP A 1 553 ? 85.504 53.173 60.611 1.00 20.21 534 ASP A O 1
ATOM 4465 N N . SER A 1 554 ? 87.561 52.305 60.114 1.00 20.38 535 SER A N 1
ATOM 4466 C CA . SER A 1 554 ? 87.213 51.833 58.765 1.00 19.95 535 SER A CA 1
ATOM 4467 C C . SER A 1 554 ? 86.664 50.393 58.703 1.00 20.09 535 SER A C 1
ATOM 4468 O O . SER A 1 554 ? 86.644 49.788 57.610 1.00 20.74 535 SER A O 1
ATOM 4471 N N . TYR A 1 555 ? 86.103 49.912 59.828 1.00 18.84 536 TYR A N 1
ATOM 4472 C CA . TYR A 1 555 ? 85.567 48.547 59.940 1.00 17.72 536 TYR A CA 1
ATOM 4473 C C . TYR A 1 555 ? 84.446 48.226 58.913 1.00 18.72 536 TYR A C 1
ATOM 4474 O O . TYR A 1 555 ? 84.198 47.014 58.581 1.00 20.88 536 TYR A O 1
ATOM 4483 N N . ASP A 1 556 ? 83.796 49.272 58.430 1.00 18.19 537 ASP A N 1
ATOM 4484 C CA . ASP A 1 556 ? 82.584 49.166 57.616 1.00 20.39 537 ASP A CA 1
ATOM 4485 C C . ASP A 1 556 ? 82.748 50.147 56.444 1.00 19.21 537 ASP A C 1
ATOM 4486 O O . ASP A 1 556 ? 81.764 50.794 55.961 1.00 20.44 537 ASP A O 1
ATOM 4491 N N . SER A 1 557 ? 83.984 50.239 55.939 1.00 19.06 538 SER A N 1
ATOM 4492 C CA . SER A 1 557 ? 84.296 51.161 54.840 1.00 19.42 538 SER A CA 1
ATOM 4493 C C . SER A 1 557 ? 84.707 50.457 53.554 1.00 20.05 538 SER A C 1
ATOM 4494 O O . SER A 1 557 ? 85.256 49.342 53.632 1.00 20.73 538 SER A O 1
ATOM 4497 N N . SER A 1 558 ? 84.547 51.126 52.394 1.00 18.93 539 SER A N 1
ATOM 4498 C CA . SER A 1 558 ? 84.765 50.447 51.089 1.00 19.02 539 SER A CA 1
ATOM 4499 C C . SER A 1 558 ? 86.276 50.341 50.778 1.00 19.95 539 SER A C 1
ATOM 4500 O O . SER A 1 558 ? 87.146 50.836 51.553 1.00 20.00 539 SER A O 1
ATOM 4503 N N . ASP A 1 559 ? 86.622 49.681 49.679 1.00 19.47 540 ASP A N 1
ATOM 4504 C CA . ASP A 1 559 ? 88.023 49.503 49.272 1.00 18.05 540 ASP A CA 1
ATOM 4505 C C . ASP A 1 559 ? 88.616 50.868 48.963 1.00 17.65 540 ASP A C 1
ATOM 4506 O O . ASP A 1 559 ? 89.814 51.074 49.069 1.00 16.92 540 ASP A O 1
ATOM 4511 N N . ALA A 1 560 ? 87.797 51.834 48.518 1.00 16.75 541 ALA A N 1
ATOM 4512 C CA . ALA A 1 560 ? 88.374 53.166 48.178 1.00 17.80 541 ALA A CA 1
ATOM 4513 C C . ALA A 1 560 ? 89.025 53.736 49.423 1.00 17.64 541 ALA A C 1
ATOM 4514 O O . ALA A 1 560 ? 90.033 54.435 49.356 1.00 21.12 541 ALA A O 1
ATOM 4516 N N . VAL A 1 561 ? 88.482 53.396 50.557 1.00 19.27 542 VAL A N 1
ATOM 4517 C CA . VAL A 1 561 ? 89.039 53.863 51.891 1.00 18.27 542 VAL A CA 1
ATOM 4518 C C . VAL A 1 561 ? 90.140 52.898 52.384 1.00 18.90 542 VAL A C 1
ATOM 4519 O O . VAL A 1 561 ? 91.292 53.330 52.724 1.00 16.43 542 VAL A O 1
ATOM 4523 N N . ASN A 1 562 ? 89.827 51.595 52.297 1.00 18.69 543 ASN A N 1
ATOM 4524 C CA . ASN A 1 562 ? 90.684 50.542 52.895 1.00 19.30 543 ASN A CA 1
ATOM 4525 C C . ASN A 1 562 ? 91.783 49.924 52.058 1.00 19.89 543 ASN A C 1
ATOM 4526 O O . ASN A 1 562 ? 92.574 49.159 52.599 1.00 20.15 543 ASN A O 1
ATOM 4531 N N . LYS A 1 563 ? 91.912 50.233 50.766 1.00 19.49 544 LYS A N 1
ATOM 4532 C CA . LYS A 1 563 ? 92.987 49.587 50.042 1.00 19.36 544 LYS A CA 1
ATOM 4533 C C . LYS A 1 563 ? 94.359 49.986 50.517 1.00 20.00 544 LYS A C 1
ATOM 4534 O O . LYS A 1 563 ? 94.601 51.148 50.825 1.00 19.43 544 LYS A O 1
ATOM 4540 N N . PHE A 1 564 ? 95.298 49.036 50.505 1.00 17.59 545 PHE A N 1
ATOM 4541 C CA . PHE A 1 564 ? 96.730 49.339 50.597 1.00 17.45 545 PHE A CA 1
ATOM 4542 C C . PHE A 1 564 ? 97.170 49.912 49.267 1.00 19.57 545 PHE A C 1
ATOM 4543 O O . PHE A 1 564 ? 96.866 49.310 48.182 1.00 18.31 545 PHE A O 1
ATOM 4551 N N . ASP A 1 565 ? 97.795 51.110 49.311 1.00 18.15 546 ASP A N 1
ATOM 4552 C CA . ASP A 1 565 ? 98.148 51.869 48.076 1.00 19.64 546 ASP A CA 1
ATOM 4553 C C . ASP A 1 565 ? 99.515 51.442 47.556 1.00 19.43 546 ASP A C 1
ATOM 4554 O O . ASP A 1 565 ? 100.580 51.879 48.058 1.00 20.93 546 ASP A O 1
ATOM 4559 N N . TRP A 1 566 ? 99.517 50.569 46.542 1.00 19.14 547 TRP A N 1
ATOM 4560 C CA . TRP A 1 566 ? 100.793 50.047 46.062 1.00 19.87 547 TRP A CA 1
ATOM 4561 C C . TRP A 1 566 ? 101.591 51.060 45.269 1.00 19.42 547 TRP A C 1
ATOM 4562 O O . TRP A 1 566 ? 102.797 50.980 45.200 1.00 20.28 547 TRP A O 1
ATOM 4573 N N . THR A 1 567 ? 100.918 51.982 44.617 1.00 21.77 548 THR A N 1
ATOM 4574 C CA . THR A 1 567 ? 101.668 53.029 43.899 1.00 22.79 548 THR A CA 1
ATOM 4575 C C . THR A 1 567 ? 102.501 53.924 44.894 1.00 23.31 548 THR A C 1
ATOM 4576 O O . THR A 1 567 ? 103.677 54.190 44.645 1.00 24.98 548 THR A O 1
ATOM 4580 N N . LYS A 1 568 ? 101.892 54.348 46.004 1.00 24.50 549 LYS A N 1
ATOM 4581 C CA . LYS A 1 568 ? 102.597 55.151 47.039 1.00 22.66 549 LYS A CA 1
ATOM 4582 C C . LYS A 1 568 ? 103.638 54.316 47.700 1.00 23.71 549 LYS A C 1
ATOM 4583 O O . LYS A 1 568 ? 104.693 54.831 48.045 1.00 24.22 549 LYS A O 1
ATOM 4589 N N . ALA A 1 569 ? 103.396 52.996 47.839 1.00 24.37 550 ALA A N 1
ATOM 4590 C CA . ALA A 1 569 ? 104.329 52.128 48.552 1.00 23.26 550 ALA A CA 1
ATOM 4591 C C . ALA A 1 569 ? 105.559 51.774 47.725 1.00 24.36 550 ALA A C 1
ATOM 4592 O O . ALA A 1 569 ? 106.603 51.461 48.305 1.00 24.21 550 ALA A O 1
ATOM 4594 N N . THR A 1 570 ? 105.465 51.835 46.373 1.00 24.95 551 THR A N 1
ATOM 4595 C CA . THR A 1 570 ? 106.565 51.225 45.597 1.00 25.02 551 THR A CA 1
ATOM 4596 C C . THR A 1 570 ? 107.085 52.083 44.421 1.00 25.90 551 THR A C 1
ATOM 4597 O O . THR A 1 570 ? 108.166 51.815 43.919 1.00 26.44 551 THR A O 1
ATOM 4601 N N . ASP A 1 571 ? 106.291 53.046 43.966 1.00 25.74 552 ASP A N 1
ATOM 4602 C CA . ASP A 1 571 ? 106.655 53.826 42.779 1.00 26.69 552 ASP A CA 1
ATOM 4603 C C . ASP A 1 571 ? 107.314 55.112 43.253 1.00 26.53 552 ASP A C 1
ATOM 4604 O O . ASP A 1 571 ? 106.625 56.098 43.555 1.00 28.15 552 ASP A O 1
ATOM 4609 N N . GLY A 1 572 ? 108.628 55.059 43.400 1.00 28.17 553 GLY A N 1
ATOM 4610 C CA . GLY A 1 572 ? 109.412 56.179 43.893 1.00 30.26 553 GLY A CA 1
ATOM 4611 C C . GLY A 1 572 ? 109.520 57.379 42.966 1.00 32.37 553 GLY A C 1
ATOM 4612 O O . GLY A 1 572 ? 109.931 58.445 43.398 1.00 32.85 553 GLY A O 1
ATOM 4613 N N . LYS A 1 573 ? 109.196 57.216 41.688 1.00 33.54 554 LYS A N 1
ATOM 4614 C CA . LYS A 1 573 ? 109.094 58.394 40.793 1.00 34.71 554 LYS A CA 1
ATOM 4615 C C . LYS A 1 573 ? 107.844 59.193 41.068 1.00 33.66 554 LYS A C 1
ATOM 4616 O O . LYS A 1 573 ? 107.898 60.414 41.222 1.00 33.79 554 LYS A O 1
ATOM 4622 N N . ALA A 1 574 ? 106.712 58.501 41.162 1.00 33.28 555 ALA A N 1
ATOM 4623 C CA . ALA A 1 574 ? 105.439 59.155 41.390 1.00 30.98 555 ALA A CA 1
ATOM 4624 C C . ALA A 1 574 ? 105.302 59.637 42.859 1.00 30.98 555 ALA A C 1
ATOM 4625 O O . ALA A 1 574 ? 104.638 60.647 43.114 1.00 27.34 555 ALA A O 1
ATOM 4627 N N . TYR A 1 575 ? 105.904 58.904 43.805 1.00 29.17 556 TYR A N 1
ATOM 4628 C CA . TYR A 1 575 ? 105.725 59.232 45.238 1.00 29.26 556 TYR A CA 1
ATOM 4629 C C . TYR A 1 575 ? 107.053 59.117 45.959 1.00 29.28 556 TYR A C 1
ATOM 4630 O O . TYR A 1 575 ? 107.232 58.246 46.840 1.00 27.11 556 TYR A O 1
ATOM 4639 N N . PRO A 1 576 ? 107.997 60.038 45.637 1.00 28.64 557 PRO A N 1
ATOM 4640 C CA . PRO A 1 576 ? 109.292 59.843 46.255 1.00 27.64 557 PRO A CA 1
ATOM 4641 C C . PRO A 1 576 ? 109.289 59.915 47.790 1.00 26.36 557 PRO A C 1
ATOM 4642 O O . PRO A 1 576 ? 110.120 59.278 48.417 1.00 27.86 557 PRO A O 1
ATOM 4646 N N . GLU A 1 577 ? 108.398 60.677 48.391 1.00 25.60 558 GLU A N 1
ATOM 4647 C CA . GLU A 1 577 ? 108.406 60.795 49.845 1.00 26.97 558 GLU A CA 1
ATOM 4648 C C . GLU A 1 577 ? 107.927 59.470 50.520 1.00 25.57 558 GLU A C 1
ATOM 4649 O O . GLU A 1 577 ? 108.510 58.973 51.495 1.00 25.05 558 GLU A O 1
ATOM 4655 N N . ASN A 1 578 ? 106.854 58.915 49.977 1.00 23.90 559 ASN A N 1
ATOM 4656 C CA . ASN A 1 578 ? 106.304 57.660 50.507 1.00 22.11 559 ASN A CA 1
ATOM 4657 C C . ASN A 1 578 ? 107.285 56.545 50.383 1.00 21.83 559 ASN A C 1
ATOM 4658 O O . ASN A 1 578 ? 107.409 55.768 51.310 1.00 24.19 559 ASN A O 1
ATOM 4663 N N . VAL A 1 579 ? 107.996 56.450 49.242 1.00 22.73 560 VAL A N 1
ATOM 4664 C CA . VAL A 1 579 ? 108.928 55.365 49.027 1.00 21.30 560 VAL A CA 1
ATOM 4665 C C . VAL A 1 579 ? 110.154 55.623 49.905 1.00 22.97 560 VAL A C 1
ATOM 4666 O O . VAL A 1 579 ? 110.797 54.683 50.393 1.00 22.51 560 VAL A O 1
ATOM 4670 N N . LYS A 1 580 ? 110.508 56.892 50.120 1.00 23.18 561 LYS A N 1
ATOM 4671 C CA . LYS A 1 580 ? 111.624 57.159 51.003 1.00 24.67 561 LYS A CA 1
ATOM 4672 C C . LYS A 1 580 ? 111.310 56.709 52.445 1.00 24.57 561 LYS A C 1
ATOM 4673 O O . LYS A 1 580 ? 112.169 56.131 53.164 1.00 25.84 561 LYS A O 1
ATOM 4679 N N . SER A 1 581 ? 110.078 56.961 52.872 1.00 25.17 562 SER A N 1
ATOM 4680 C CA . SER A 1 581 ? 109.670 56.452 54.177 1.00 24.24 562 SER A CA 1
ATOM 4681 C C . SER A 1 581 ? 109.672 54.894 54.198 1.00 22.53 562 SER A C 1
ATOM 4682 O O . SER A 1 581 ? 110.071 54.291 55.182 1.00 21.93 562 SER A O 1
ATOM 4685 N N . ARG A 1 582 ? 109.236 54.241 53.100 1.00 22.18 563 ARG A N 1
ATOM 4686 C CA . ARG A 1 582 ? 109.174 52.770 53.079 1.00 20.80 563 ARG A CA 1
ATOM 4687 C C . ARG A 1 582 ? 110.555 52.183 53.271 1.00 21.09 563 ARG A C 1
ATOM 4688 O O . ARG A 1 582 ? 110.820 51.236 54.104 1.00 20.77 563 ARG A O 1
ATOM 4696 N N . ASP A 1 583 ? 111.480 52.794 52.526 1.00 22.98 564 ASP A N 1
ATOM 4697 C CA . ASP A 1 583 ? 112.862 52.397 52.543 1.00 23.55 564 ASP A CA 1
ATOM 4698 C C . ASP A 1 583 ? 113.499 52.772 53.869 1.00 21.89 564 ASP A C 1
ATOM 4699 O O . ASP A 1 583 ? 114.323 52.025 54.351 1.00 23.25 564 ASP A O 1
ATOM 4704 N N . TYR A 1 584 ? 113.053 53.862 54.493 1.00 22.55 565 TYR A N 1
ATOM 4705 C CA . TYR A 1 584 ? 113.485 54.165 55.869 1.00 20.47 565 TYR A CA 1
ATOM 4706 C C . TYR A 1 584 ? 113.043 53.051 56.809 1.00 20.20 565 TYR A C 1
ATOM 4707 O O . TYR A 1 584 ? 113.852 52.549 57.591 1.00 20.84 565 TYR A O 1
ATOM 4716 N N . MET A 1 585 ? 111.786 52.590 56.691 1.00 21.27 566 MET A N 1
ATOM 4717 C CA . MET A 1 585 ? 111.314 51.448 57.549 1.00 21.48 566 MET A CA 1
ATOM 4718 C C . MET A 1 585 ? 112.082 50.108 57.273 1.00 20.55 566 MET A C 1
ATOM 4719 O O . MET A 1 585 ? 112.570 49.421 58.187 1.00 19.96 566 MET A O 1
ATOM 4724 N N . LYS A 1 586 ? 112.230 49.739 56.000 1.00 20.92 567 LYS A N 1
ATOM 4725 C CA . LYS A 1 586 ? 113.096 48.577 55.647 1.00 19.72 567 LYS A CA 1
ATOM 4726 C C . LYS A 1 586 ? 114.501 48.654 56.327 1.00 20.70 567 LYS A C 1
ATOM 4727 O O . LYS A 1 586 ? 115.021 47.644 56.855 1.00 22.81 567 LYS A O 1
ATOM 4733 N N . GLY A 1 587 ? 115.121 49.832 56.286 1.00 21.47 568 GLY A N 1
ATOM 4734 C CA . GLY A 1 587 ? 116.456 49.983 56.884 1.00 20.84 568 GLY A CA 1
ATOM 4735 C C . GLY A 1 587 ? 116.441 49.929 58.391 1.00 19.67 568 GLY A C 1
ATOM 4736 O O . GLY A 1 587 ? 117.372 49.396 59.018 1.00 20.68 568 GLY A O 1
ATOM 4737 N N . LEU A 1 588 ? 115.387 50.490 59.003 1.00 20.88 569 LEU A N 1
ATOM 4738 C CA . LEU A 1 588 ? 115.225 50.434 60.461 1.00 21.21 569 LEU A CA 1
ATOM 4739 C C . LEU A 1 588 ? 115.079 48.999 60.895 1.00 22.89 569 LEU A C 1
ATOM 4740 O O . LEU A 1 588 ? 115.613 48.562 61.933 1.00 19.19 569 LEU A O 1
ATOM 4745 N N . ILE A 1 589 ? 114.306 48.223 60.095 1.00 22.43 570 ILE A N 1
ATOM 4746 C CA . ILE A 1 589 ? 114.174 46.794 60.418 1.00 19.97 570 ILE A CA 1
ATOM 4747 C C . ILE A 1 589 ? 115.516 46.025 60.356 1.00 19.85 570 ILE A C 1
ATOM 4748 O O . ILE A 1 589 ? 115.893 45.256 61.274 1.00 18.95 570 ILE A O 1
ATOM 4753 N N . ALA A 1 590 ? 116.245 46.274 59.287 1.00 18.85 571 ALA A N 1
ATOM 4754 C CA . ALA A 1 590 ? 117.592 45.739 59.100 1.00 18.45 571 ALA A CA 1
ATOM 4755 C C . ALA A 1 590 ? 118.539 46.189 60.194 1.00 19.54 571 ALA A C 1
ATOM 4756 O O . ALA A 1 590 ? 119.381 45.407 60.665 1.00 19.65 571 ALA A O 1
ATOM 4758 N N . LEU A 1 591 ? 118.431 47.449 60.583 1.00 20.31 572 LEU A N 1
ATOM 4759 C CA . LEU A 1 591 ? 119.192 47.941 61.787 1.00 22.39 572 LEU A CA 1
ATOM 4760 C C . LEU A 1 591 ? 118.864 47.092 63.044 1.00 22.49 572 LEU A C 1
ATOM 4761 O O . LEU A 1 591 ? 119.753 46.587 63.709 1.00 21.06 572 LEU A O 1
ATOM 4766 N N . ARG A 1 592 ? 117.579 46.906 63.353 1.00 22.31 573 ARG A N 1
ATOM 4767 C CA . ARG A 1 592 ? 117.214 46.153 64.578 1.00 23.31 573 ARG A CA 1
ATOM 4768 C C . ARG A 1 592 ? 117.725 44.717 64.553 1.00 23.94 573 ARG A C 1
ATOM 4769 O O . ARG A 1 592 ? 118.164 44.160 65.563 1.00 24.49 573 ARG A O 1
ATOM 4777 N N . GLN A 1 593 ? 117.725 44.123 63.352 1.00 23.73 574 GLN A N 1
ATOM 4778 C CA . GLN A 1 593 ? 118.109 42.721 63.204 1.00 24.59 574 GLN A CA 1
ATOM 4779 C C . GLN A 1 593 ? 119.611 42.501 63.202 1.00 25.16 574 GLN A C 1
ATOM 4780 O O . GLN A 1 593 ? 120.061 41.340 63.313 1.00 26.31 574 GLN A O 1
ATOM 4786 N N . SER A 1 594 ? 120.373 43.592 63.095 1.00 25.51 575 SER A N 1
ATOM 4787 C CA . SER A 1 594 ? 121.829 43.501 62.969 1.00 26.18 575 SER A CA 1
ATOM 4788 C C . SER A 1 594 ? 122.525 43.338 64.327 1.00 27.47 575 SER A C 1
ATOM 4789 O O . SER A 1 594 ? 123.754 43.091 64.400 1.00 25.31 575 SER A O 1
ATOM 4792 N N . THR A 1 595 ? 121.760 43.505 65.415 1.00 26.62 576 THR A N 1
ATOM 4793 C CA . THR A 1 595 ? 122.371 43.556 66.734 1.00 27.12 576 THR A CA 1
ATOM 4794 C C . THR A 1 595 ? 121.304 43.262 67.803 1.00 27.99 576 THR A C 1
ATOM 4795 O O . THR A 1 595 ? 120.132 43.598 67.637 1.00 28.52 576 THR A O 1
ATOM 4799 N N . ASP A 1 596 ? 121.668 42.633 68.898 1.00 26.90 577 ASP A N 1
ATOM 4800 C CA . ASP A 1 596 ? 120.563 42.535 69.878 1.00 28.11 577 ASP A CA 1
ATOM 4801 C C . ASP A 1 596 ? 120.542 43.633 70.898 1.00 27.15 577 ASP A C 1
ATOM 4802 O O . ASP A 1 596 ? 119.875 43.488 71.935 1.00 30.23 577 ASP A O 1
ATOM 4807 N N . ALA A 1 597 ? 121.263 44.705 70.611 1.00 25.41 578 ALA A N 1
ATOM 4808 C CA . ALA A 1 597 ? 121.246 45.907 71.428 1.00 24.68 578 ALA A CA 1
ATOM 4809 C C . ALA A 1 597 ? 119.803 46.407 71.597 1.00 25.59 578 ALA A C 1
ATOM 4810 O O . ALA A 1 597 ? 119.424 46.842 72.698 1.00 24.08 578 ALA A O 1
ATOM 4812 N N . PHE A 1 598 ? 119.007 46.367 70.523 1.00 23.55 579 PHE A N 1
ATOM 4813 C CA . PHE A 1 598 ? 117.607 46.876 70.582 1.00 23.65 579 PHE A CA 1
ATOM 4814 C C . PHE A 1 598 ? 116.562 45.872 71.094 1.00 22.01 579 PHE A C 1
ATOM 4815 O O . PHE A 1 598 ? 115.361 46.185 71.248 1.00 21.46 579 PHE A O 1
ATOM 4823 N N . ARG A 1 599 ? 117.033 44.680 71.388 1.00 22.98 580 ARG A N 1
ATOM 4824 C CA . ARG A 1 599 ? 116.150 43.597 71.753 1.00 23.96 580 ARG A CA 1
ATOM 4825 C C . ARG A 1 599 ? 116.715 42.735 72.873 1.00 25.04 580 ARG A C 1
ATOM 4826 O O . ARG A 1 599 ? 116.694 41.491 72.835 1.00 26.23 580 ARG A O 1
ATOM 4834 N N . LEU A 1 600 ? 117.118 43.423 73.949 1.00 24.10 581 LEU A N 1
ATOM 4835 C CA . LEU A 1 600 ? 117.591 42.736 75.140 1.00 25.22 581 LEU A CA 1
ATOM 4836 C C . LEU A 1 600 ? 116.444 41.847 75.670 1.00 25.39 581 LEU A C 1
ATOM 4837 O O . LEU A 1 600 ? 115.200 42.119 75.373 1.00 24.56 581 LEU A O 1
ATOM 4842 N N . LYS A 1 601 ? 116.850 40.775 76.339 1.00 22.34 582 LYS A N 1
ATOM 4843 C CA . LYS A 1 601 ? 115.953 39.699 76.717 1.00 25.58 582 LYS A CA 1
ATOM 4844 C C . LYS A 1 601 ? 115.494 39.640 78.166 1.00 26.47 582 LYS A C 1
ATOM 4845 O O . LYS A 1 601 ? 114.767 38.682 78.573 1.00 27.89 582 LYS A O 1
ATOM 4851 N N . SER A 1 602 ? 115.923 40.623 78.946 1.00 27.21 583 SER A N 1
ATOM 4852 C CA . SER A 1 602 ? 115.505 40.665 80.365 1.00 27.21 583 SER A CA 1
ATOM 4853 C C . SER A 1 602 ? 115.499 42.110 80.834 1.00 26.32 583 SER A C 1
ATOM 4854 O O . SER A 1 602 ? 116.190 42.943 80.294 1.00 26.29 583 SER A O 1
ATOM 4857 N N . LEU A 1 603 ? 114.668 42.417 81.838 1.00 26.46 584 LEU A N 1
ATOM 4858 C CA . LEU A 1 603 ? 114.620 43.690 82.535 1.00 25.83 584 LEU A CA 1
ATOM 4859 C C . LEU A 1 603 ? 116.004 44.057 83.137 1.00 24.20 584 LEU A C 1
ATOM 4860 O O . LEU A 1 603 ? 116.461 45.197 83.008 1.00 25.60 584 LEU A O 1
ATOM 4865 N N . GLN A 1 604 ? 116.651 43.082 83.765 1.00 26.39 585 GLN A N 1
ATOM 4866 C CA . GLN A 1 604 ? 117.930 43.339 84.461 1.00 28.37 585 GLN A CA 1
ATOM 4867 C C . GLN A 1 604 ? 118.976 43.754 83.410 1.00 27.43 585 GLN A C 1
ATOM 4868 O O . GLN A 1 604 ? 119.657 44.766 83.545 1.00 26.92 585 GLN A O 1
ATOM 4874 N N . ASP A 1 605 ? 119.020 43.020 82.304 1.00 27.63 586 ASP A N 1
ATOM 4875 C CA . ASP A 1 605 ? 119.915 43.397 81.244 1.00 27.00 586 ASP A CA 1
ATOM 4876 C C . ASP A 1 605 ? 119.638 44.793 80.680 1.00 27.19 586 ASP A C 1
ATOM 4877 O O . ASP A 1 605 ? 120.586 45.522 80.339 1.00 27.04 586 ASP A O 1
ATOM 4882 N N . ILE A 1 606 ? 118.364 45.244 80.635 1.00 25.43 587 ILE A N 1
ATOM 4883 C CA . ILE A 1 606 ? 118.058 46.575 80.118 1.00 25.84 587 ILE A CA 1
ATOM 4884 C C . ILE A 1 606 ? 118.514 47.618 81.155 1.00 26.86 587 ILE A C 1
ATOM 4885 O O . ILE A 1 606 ? 118.988 48.703 80.787 1.00 26.34 587 ILE A O 1
ATOM 4890 N N . LYS A 1 607 ? 118.287 47.318 82.445 1.00 29.10 588 LYS A N 1
ATOM 4891 C CA . LYS A 1 607 ? 118.715 48.239 83.525 1.00 31.33 588 LYS A CA 1
ATOM 4892 C C . LYS A 1 607 ? 120.224 48.490 83.453 1.00 30.76 588 LYS A C 1
ATOM 4893 O O . LYS A 1 607 ? 120.666 49.664 83.465 1.00 31.89 588 LYS A O 1
ATOM 4899 N N . ASP A 1 608 ? 120.995 47.404 83.327 1.00 30.86 589 ASP A N 1
ATOM 4900 C CA . ASP A 1 608 ? 122.470 47.448 83.196 1.00 30.74 589 ASP A CA 1
ATOM 4901 C C . ASP A 1 608 ? 122.944 48.188 81.947 1.00 30.91 589 ASP A C 1
ATOM 4902 O O . ASP A 1 608 ? 123.912 48.964 82.025 1.00 29.50 589 ASP A O 1
ATOM 4907 N N . ARG A 1 609 ? 122.243 48.006 80.796 1.00 28.70 590 ARG A N 1
ATOM 4908 C CA . ARG A 1 609 ? 122.813 48.419 79.512 1.00 27.95 590 ARG A CA 1
ATOM 4909 C C . ARG A 1 609 ? 122.324 49.692 78.863 1.00 26.82 590 ARG A C 1
ATOM 4910 O O . ARG A 1 609 ? 123.006 50.235 77.972 1.00 25.82 590 ARG A O 1
ATOM 4918 N N . VAL A 1 610 ? 121.153 50.186 79.280 1.00 26.16 591 VAL A N 1
ATOM 4919 C CA . VAL A 1 610 ? 120.526 51.351 78.605 1.00 25.95 591 VAL A CA 1
ATOM 4920 C C . VAL A 1 610 ? 120.517 52.574 79.504 1.00 28.11 591 VAL A C 1
ATOM 4921 O O . VAL A 1 610 ? 120.004 52.502 80.602 1.00 29.99 591 VAL A O 1
ATOM 4925 N N . HIS A 1 611 ? 121.064 53.698 79.056 1.00 29.66 592 HIS A N 1
ATOM 4926 C CA . HIS A 1 611 ? 121.180 54.880 79.916 1.00 30.85 592 HIS A CA 1
ATOM 4927 C C . HIS A 1 611 ? 120.764 56.104 79.221 1.00 29.95 592 HIS A C 1
ATOM 4928 O O . HIS A 1 611 ? 121.243 56.431 78.124 1.00 28.81 592 HIS A O 1
ATOM 4935 N N . LEU A 1 612 ? 119.912 56.840 79.911 1.00 28.80 593 LEU A N 1
ATOM 4936 C CA . LEU A 1 612 ? 119.502 58.135 79.449 1.00 29.52 593 LEU A CA 1
ATOM 4937 C C . LEU A 1 612 ? 120.652 59.225 79.338 1.00 30.50 593 LEU A C 1
ATOM 4938 O O . LEU A 1 612 ? 121.371 59.474 80.309 1.00 31.92 593 LEU A O 1
ATOM 4943 N N . ILE A 1 613 ? 120.792 59.875 78.189 1.00 30.19 594 ILE A N 1
ATOM 4944 C CA . ILE A 1 613 ? 121.740 60.936 78.037 1.00 32.49 594 ILE A CA 1
ATOM 4945 C C . ILE A 1 613 ? 121.058 62.320 78.188 1.00 34.82 594 ILE A C 1
ATOM 4946 O O . ILE A 1 613 ? 121.669 63.278 78.690 1.00 36.44 594 ILE A O 1
ATOM 4951 N N . THR A 1 614 ? 119.811 62.442 77.741 1.00 35.60 595 THR A N 1
ATOM 4952 C CA . THR A 1 614 ? 119.132 63.736 77.811 1.00 36.24 595 THR A CA 1
ATOM 4953 C C . THR A 1 614 ? 118.399 63.775 79.168 1.00 37.08 595 THR A C 1
ATOM 4954 O O . THR A 1 614 ? 117.217 63.450 79.239 1.00 37.24 595 THR A O 1
ATOM 4958 N N . VAL A 1 615 ? 119.116 64.139 80.235 1.00 37.84 596 VAL A N 1
ATOM 4959 C CA . VAL A 1 615 ? 118.541 64.232 81.593 1.00 37.84 596 VAL A CA 1
ATOM 4960 C C . VAL A 1 615 ? 117.645 65.474 81.617 1.00 36.44 596 VAL A C 1
ATOM 4961 O O . VAL A 1 615 ? 118.067 66.582 81.270 1.00 37.50 596 VAL A O 1
ATOM 4965 N N . PRO A 1 616 ? 116.379 65.272 81.954 1.00 36.16 597 PRO A N 1
ATOM 4966 C CA . PRO A 1 616 ? 115.390 66.372 81.880 1.00 36.58 597 PRO A CA 1
ATOM 4967 C C . PRO A 1 616 ? 115.749 67.479 82.889 1.00 34.97 597 PRO A C 1
ATOM 4968 O O . PRO A 1 616 ? 116.043 67.171 84.034 1.00 32.78 597 PRO A O 1
ATOM 4972 N N . GLY A 1 617 ? 115.733 68.729 82.428 1.00 35.46 598 GLY A N 1
ATOM 4973 C CA . GLY A 1 617 ? 116.079 69.891 83.250 1.00 36.34 598 GLY A CA 1
ATOM 4974 C C . GLY A 1 617 ? 117.503 70.421 83.028 1.00 37.69 598 GLY A C 1
ATOM 4975 O O . GLY A 1 617 ? 117.822 71.554 83.413 1.00 37.15 598 GLY A O 1
ATOM 4976 N N . GLN A 1 618 ? 118.352 69.608 82.400 1.00 37.79 599 GLN A N 1
ATOM 4977 C CA . GLN A 1 618 ? 119.762 69.965 82.213 1.00 38.14 599 GLN A CA 1
ATOM 4978 C C . GLN A 1 618 ? 120.098 70.143 80.751 1.00 39.26 599 GLN A C 1
ATOM 4979 O O . GLN A 1 618 ? 119.563 69.421 79.890 1.00 38.46 599 GLN A O 1
ATOM 4985 N N . ASN A 1 619 ? 120.949 71.146 80.501 1.00 38.36 600 ASN A N 1
ATOM 4986 C CA . ASN A 1 619 ? 121.579 71.384 79.235 1.00 39.59 600 ASN A CA 1
ATOM 4987 C C . ASN A 1 619 ? 120.587 71.659 78.081 1.00 39.82 600 ASN A C 1
ATOM 4988 O O . ASN A 1 619 ? 120.753 71.145 76.969 1.00 39.97 600 ASN A O 1
ATOM 4993 N N . GLY A 1 620 ? 119.562 72.469 78.349 1.00 38.94 601 GLY A N 1
ATOM 4994 C CA . GLY A 1 620 ? 118.570 72.761 77.327 1.00 39.11 601 GLY A CA 1
ATOM 4995 C C . GLY A 1 620 ? 117.435 71.719 77.164 1.00 38.77 601 GLY A C 1
ATOM 4996 O O . GLY A 1 620 ? 116.510 71.956 76.365 1.00 39.39 601 GLY A O 1
ATOM 4997 N N . VAL A 1 621 ? 117.508 70.585 77.877 1.00 37.30 602 VAL A N 1
ATOM 4998 C CA . VAL A 1 621 ? 116.368 69.644 77.938 1.00 36.89 602 VAL A CA 1
ATOM 4999 C C . VAL A 1 621 ? 115.391 69.933 79.094 1.00 38.46 602 VAL A C 1
ATOM 5000 O O . VAL A 1 621 ? 115.698 69.660 80.281 1.00 38.23 602 VAL A O 1
ATOM 5004 N N . GLU A 1 622 ? 114.188 70.392 78.746 1.00 38.49 603 GLU A N 1
ATOM 5005 C CA . GLU A 1 622 ? 113.142 70.617 79.751 1.00 38.35 603 GLU A CA 1
ATOM 5006 C C . GLU A 1 622 ? 112.601 69.314 80.356 1.00 37.97 603 GLU A C 1
ATOM 5007 O O . GLU A 1 622 ? 112.686 68.208 79.741 1.00 38.09 603 GLU A O 1
ATOM 5013 N N . LYS A 1 623 ? 112.043 69.435 81.559 1.00 35.53 604 LYS A N 1
ATOM 5014 C CA . LYS A 1 623 ? 111.362 68.326 82.194 1.00 34.52 604 LYS A CA 1
ATOM 5015 C C . LYS A 1 623 ? 110.399 67.585 81.213 1.00 33.18 604 LYS A C 1
ATOM 5016 O O . LYS A 1 623 ? 110.341 66.359 81.197 1.00 33.52 604 LYS A O 1
ATOM 5022 N N . GLU A 1 624 ? 109.651 68.356 80.443 1.00 32.45 605 GLU A N 1
ATOM 5023 C CA . GLU A 1 624 ? 108.828 67.857 79.324 1.00 31.28 605 GLU A CA 1
ATOM 5024 C C . GLU A 1 624 ? 109.299 68.535 78.071 1.00 30.54 605 GLU A C 1
ATOM 5025 O O . GLU A 1 624 ? 109.359 69.768 77.978 1.00 30.39 605 GLU A O 1
ATOM 5031 N N . ASP A 1 625 ? 109.638 67.716 77.070 1.00 29.31 606 ASP A N 1
ATOM 5032 C CA . ASP A 1 625 ? 110.267 68.227 75.888 1.00 27.62 606 ASP A CA 1
ATOM 5033 C C . ASP A 1 625 ? 109.931 67.317 74.668 1.00 27.01 606 ASP A C 1
ATOM 5034 O O . ASP A 1 625 ? 109.208 66.310 74.802 1.00 24.27 606 ASP A O 1
ATOM 5039 N N . VAL A 1 626 ? 110.487 67.686 73.502 1.00 26.93 607 VAL A N 1
ATOM 5040 C CA . VAL A 1 626 ? 110.220 66.925 72.270 1.00 26.56 607 VAL A CA 1
ATOM 5041 C C . VAL A 1 626 ? 111.560 66.383 71.719 1.00 27.86 607 VAL A C 1
ATOM 5042 O O . VAL A 1 626 ? 111.788 66.294 70.491 1.00 29.43 607 VAL A O 1
ATOM 5046 N N . VAL A 1 627 ? 112.486 66.149 72.644 1.00 27.44 608 VAL A N 1
ATOM 5047 C CA . VAL A 1 627 ? 113.792 65.541 72.349 1.00 26.98 608 VAL A CA 1
ATOM 5048 C C . VAL A 1 627 ? 114.037 64.429 73.305 1.00 25.56 608 VAL A C 1
ATOM 5049 O O . VAL A 1 627 ? 113.469 64.389 74.407 1.00 27.15 608 VAL A O 1
ATOM 5053 N N . ILE A 1 628 ? 114.845 63.464 72.890 1.00 26.63 609 ILE A N 1
ATOM 5054 C CA . ILE A 1 628 ? 115.354 62.448 73.801 1.00 27.27 609 ILE A CA 1
ATOM 5055 C C . ILE A 1 628 ? 116.613 61.844 73.186 1.00 26.96 609 ILE A C 1
ATOM 5056 O O . ILE A 1 628 ? 116.778 61.884 71.985 1.00 28.32 609 ILE A O 1
ATOM 5061 N N . GLY A 1 629 ? 117.467 61.298 74.036 1.00 27.61 610 GLY A N 1
ATOM 5062 C CA . GLY A 1 629 ? 118.781 60.780 73.698 1.00 26.34 610 GLY A CA 1
ATOM 5063 C C . GLY A 1 629 ? 119.217 59.771 74.727 1.00 26.30 610 GLY A C 1
ATOM 5064 O O . GLY A 1 629 ? 119.131 60.027 75.953 1.00 27.22 610 GLY A O 1
ATOM 5065 N N . TYR A 1 630 ? 119.637 58.584 74.283 1.00 24.28 611 TYR A N 1
ATOM 5066 C CA . TYR A 1 630 ? 120.033 57.557 75.206 1.00 23.46 611 TYR A CA 1
ATOM 5067 C C . TYR A 1 630 ? 121.047 56.604 74.623 1.00 24.70 611 TYR A C 1
ATOM 5068 O O . TYR A 1 630 ? 121.211 56.538 73.422 1.00 23.31 611 TYR A O 1
ATOM 5077 N N . GLN A 1 631 ? 121.691 55.835 75.479 1.00 25.40 612 GLN A N 1
ATOM 5078 C CA . GLN A 1 631 ? 122.765 54.948 74.987 1.00 26.20 612 GLN A CA 1
ATOM 5079 C C . GLN A 1 631 ? 122.459 53.527 75.292 1.00 25.42 612 GLN A C 1
ATOM 5080 O O . GLN A 1 631 ? 121.907 53.185 76.340 1.00 25.71 612 GLN A O 1
ATOM 5086 N N . ILE A 1 632 ? 122.887 52.624 74.409 1.00 25.31 613 ILE A N 1
ATOM 5087 C CA . ILE A 1 632 ? 122.861 51.212 74.807 1.00 23.99 613 ILE A CA 1
ATOM 5088 C C . ILE A 1 632 ? 124.239 50.577 74.715 1.00 25.04 613 ILE A C 1
ATOM 5089 O O . ILE A 1 632 ? 124.913 50.714 73.674 1.00 27.04 613 ILE A O 1
ATOM 5094 N N . THR A 1 633 ? 124.647 49.815 75.715 1.00 26.48 614 THR A N 1
ATOM 5095 C CA . THR A 1 633 ? 125.855 48.998 75.556 1.00 25.88 614 THR A CA 1
ATOM 5096 C C . THR A 1 633 ? 125.363 47.599 75.127 1.00 26.51 614 THR A C 1
ATOM 5097 O O . THR A 1 633 ? 124.808 46.875 75.977 1.00 25.84 614 THR A O 1
ATOM 5101 N N . ALA A 1 634 ? 125.597 47.219 73.846 1.00 25.64 615 ALA A N 1
ATOM 5102 C CA . ALA A 1 634 ? 125.171 45.907 73.252 1.00 26.95 615 ALA A CA 1
ATOM 5103 C C . ALA A 1 634 ? 125.877 44.804 73.978 1.00 27.24 615 ALA A C 1
ATOM 5104 O O . ALA A 1 634 ? 126.960 45.057 74.519 1.00 26.90 615 ALA A O 1
ATOM 5106 N N . PRO A 1 635 ? 125.325 43.568 73.960 1.00 28.11 616 PRO A N 1
ATOM 5107 C CA . PRO A 1 635 ? 125.991 42.424 74.561 1.00 27.96 616 PRO A CA 1
ATOM 5108 C C . PRO A 1 635 ? 127.401 42.105 74.044 1.00 28.08 616 PRO A C 1
ATOM 5109 O O . PRO A 1 635 ? 128.197 41.510 74.797 1.00 26.67 616 PRO A O 1
ATOM 5113 N N . ASN A 1 636 ? 127.702 42.487 72.802 1.00 26.80 617 ASN A N 1
ATOM 5114 C CA . ASN A 1 636 ? 129.077 42.251 72.333 1.00 27.32 617 ASN A CA 1
ATOM 5115 C C . ASN A 1 636 ? 129.993 43.387 72.716 1.00 25.27 617 ASN A C 1
ATOM 5116 O O . ASN A 1 636 ? 131.128 43.374 72.304 1.00 26.02 617 ASN A O 1
ATOM 5121 N N . GLY A 1 637 ? 129.474 44.405 73.425 1.00 24.84 618 GLY A N 1
ATOM 5122 C CA . GLY A 1 637 ? 130.314 45.519 73.864 1.00 23.72 618 GLY A CA 1
ATOM 5123 C C . GLY A 1 637 ? 130.306 46.755 72.983 1.00 22.00 618 GLY A C 1
ATOM 5124 O O . GLY A 1 637 ? 130.777 47.792 73.390 1.00 21.49 618 GLY A O 1
ATOM 5125 N N . ASP A 1 638 ? 129.690 46.679 71.787 1.00 22.61 619 ASP A N 1
ATOM 5126 C CA . ASP A 1 638 ? 129.492 47.866 70.966 1.00 22.11 619 ASP A CA 1
ATOM 5127 C C . ASP A 1 638 ? 128.484 48.790 71.619 1.00 23.85 619 ASP A C 1
ATOM 5128 O O . ASP A 1 638 ? 127.589 48.342 72.335 1.00 24.99 619 ASP A O 1
ATOM 5133 N N . ILE A 1 639 ? 128.604 50.065 71.305 1.00 24.66 620 ILE A N 1
ATOM 5134 C CA . ILE A 1 639 ? 127.790 51.132 71.889 1.00 27.32 620 ILE A CA 1
ATOM 5135 C C . ILE A 1 639 ? 126.923 51.750 70.852 1.00 26.54 620 ILE A C 1
ATOM 5136 O O . ILE A 1 639 ? 127.404 52.247 69.830 1.00 28.10 620 ILE A O 1
ATOM 5141 N N . TYR A 1 640 ? 125.614 51.647 71.080 1.00 24.88 621 TYR A N 1
ATOM 5142 C CA . TYR A 1 640 ? 124.692 52.324 70.231 1.00 24.48 621 TYR A CA 1
ATOM 5143 C C . TYR A 1 640 ? 124.091 53.541 70.930 1.00 25.28 621 TYR A C 1
ATOM 5144 O O . TYR A 1 640 ? 123.949 53.554 72.148 1.00 26.49 621 TYR A O 1
ATOM 5153 N N . ALA A 1 641 ? 123.694 54.525 70.159 1.00 24.65 622 ALA A N 1
ATOM 5154 C CA . ALA A 1 641 ? 122.991 55.657 70.763 1.00 27.13 622 ALA A CA 1
ATOM 5155 C C . ALA A 1 641 ? 121.861 56.081 69.841 1.00 26.81 622 ALA A C 1
ATOM 5156 O O . ALA A 1 641 ? 121.996 56.077 68.620 1.00 28.14 622 ALA A O 1
ATOM 5158 N N . VAL A 1 642 ? 120.733 56.437 70.433 1.00 25.74 623 VAL A N 1
ATOM 5159 C CA . VAL A 1 642 ? 119.572 56.936 69.681 1.00 25.16 623 VAL A CA 1
ATOM 5160 C C . VAL A 1 642 ? 119.344 58.363 70.154 1.00 26.12 623 VAL A C 1
ATOM 5161 O O . VAL A 1 642 ? 119.281 58.581 71.380 1.00 26.05 623 VAL A O 1
ATOM 5165 N N . PHE A 1 643 ? 119.245 59.303 69.205 1.00 26.19 624 PHE A N 1
ATOM 5166 C CA . PHE A 1 643 ? 118.931 60.672 69.494 1.00 27.38 624 PHE A CA 1
ATOM 5167 C C . PHE A 1 643 ? 117.766 61.071 68.604 1.00 27.16 624 PHE A C 1
ATOM 5168 O O . PHE A 1 643 ? 117.791 60.804 67.419 1.00 28.01 624 PHE A O 1
ATOM 5176 N N . VAL A 1 644 ? 116.733 61.690 69.202 1.00 26.51 625 VAL A N 1
ATOM 5177 C CA . VAL A 1 644 ? 115.553 62.145 68.471 1.00 25.88 625 VAL A CA 1
ATOM 5178 C C . VAL A 1 644 ? 115.311 63.608 68.757 1.00 27.01 625 VAL A C 1
ATOM 5179 O O . VAL A 1 644 ? 115.192 64.024 69.938 1.00 28.43 625 VAL A O 1
ATOM 5183 N N . ASN A 1 645 ? 115.291 64.395 67.716 1.00 27.24 626 ASN A N 1
ATOM 5184 C CA . ASN A 1 645 ? 114.894 65.780 67.846 1.00 28.35 626 ASN A CA 1
ATOM 5185 C C . ASN A 1 645 ? 113.569 65.996 67.131 1.00 27.81 626 ASN A C 1
ATOM 5186 O O . ASN A 1 645 ? 113.541 66.202 65.919 1.00 28.80 626 ASN A O 1
ATOM 5191 N N . ALA A 1 646 ? 112.467 65.930 67.886 1.00 27.83 627 ALA A N 1
ATOM 5192 C CA . ALA A 1 646 ? 111.134 66.202 67.336 1.00 28.62 627 ALA A CA 1
ATOM 5193 C C . ALA A 1 646 ? 110.652 67.677 67.457 1.00 29.75 627 ALA A C 1
ATOM 5194 O O . ALA A 1 646 ? 109.442 67.983 67.311 1.00 28.76 627 ALA A O 1
ATOM 5196 N N . ASP A 1 647 ? 111.612 68.578 67.716 1.00 30.16 628 ASP A N 1
ATOM 5197 C CA . ASP A 1 647 ? 111.339 69.990 67.731 1.00 31.26 628 ASP A CA 1
ATOM 5198 C C . ASP A 1 647 ? 111.414 70.521 66.335 1.00 32.63 628 ASP A C 1
ATOM 5199 O O . ASP A 1 647 ? 112.032 69.879 65.441 1.00 32.32 628 ASP A O 1
ATOM 5204 N N . GLU A 1 648 ? 110.775 71.681 66.146 1.00 32.07 629 GLU A N 1
ATOM 5205 C CA . GLU A 1 648 ? 110.727 72.411 64.892 1.00 34.86 629 GLU A CA 1
ATOM 5206 C C . GLU A 1 648 ? 111.931 73.340 64.733 1.00 35.12 629 GLU A C 1
ATOM 5207 O O . GLU A 1 648 ? 111.989 74.126 63.788 1.00 36.17 629 GLU A O 1
ATOM 5213 N N . LYS A 1 649 ? 112.915 73.196 65.615 1.00 35.03 630 LYS A N 1
ATOM 5214 C CA . LYS A 1 649 ? 114.177 73.909 65.438 1.00 34.80 630 LYS A CA 1
ATOM 5215 C C . LYS A 1 649 ? 115.280 72.887 65.661 1.00 34.48 630 LYS A C 1
ATOM 5216 O O . LYS A 1 649 ? 115.035 71.855 66.292 1.00 32.30 630 LYS A O 1
ATOM 5222 N N . ALA A 1 650 ? 116.482 73.209 65.181 1.00 33.29 631 ALA A N 1
ATOM 5223 C CA . ALA A 1 650 ? 117.679 72.494 65.559 1.00 33.65 631 ALA A CA 1
ATOM 5224 C C . ALA A 1 650 ? 117.847 72.384 67.118 1.00 33.51 631 ALA A C 1
ATOM 5225 O O . ALA A 1 650 ? 117.528 73.343 67.853 1.00 33.66 631 ALA A O 1
ATOM 5227 N N . ARG A 1 651 ? 118.255 71.217 67.620 1.00 31.55 632 ARG A N 1
ATOM 5228 C CA . ARG A 1 651 ? 118.524 71.016 69.045 1.00 32.37 632 ARG A CA 1
ATOM 5229 C C . ARG A 1 651 ? 119.884 70.360 69.340 1.00 33.77 632 ARG A C 1
ATOM 5230 O O . ARG A 1 651 ? 120.344 69.449 68.620 1.00 32.74 632 ARG A O 1
ATOM 5238 N N . GLU A 1 652 ? 120.521 70.812 70.426 1.00 33.22 633 GLU A N 1
ATOM 5239 C CA . GLU A 1 652 ? 121.795 70.245 70.847 1.00 34.88 633 GLU A CA 1
ATOM 5240 C C . GLU A 1 652 ? 121.660 69.240 71.953 1.00 35.80 633 GLU A C 1
ATOM 5241 O O . GLU A 1 652 ? 120.831 69.392 72.859 1.00 37.84 633 GLU A O 1
ATOM 5247 N N . PHE A 1 653 ? 122.449 68.185 71.863 1.00 37.00 634 PHE A N 1
ATOM 5248 C CA . PHE A 1 653 ? 122.456 67.098 72.844 1.00 38.06 634 PHE A CA 1
ATOM 5249 C C . PHE A 1 653 ? 123.844 67.092 73.438 1.00 41.05 634 PHE A C 1
ATOM 5250 O O . PHE A 1 653 ? 124.859 66.950 72.687 1.00 42.38 634 PHE A O 1
ATOM 5258 N N . ASN A 1 654 ? 123.900 67.212 74.762 1.00 41.82 635 ASN A N 1
ATOM 5259 C CA . ASN A 1 654 ? 125.134 67.386 75.459 1.00 43.47 635 ASN A CA 1
ATOM 5260 C C . ASN A 1 654 ? 125.773 66.072 75.790 1.00 42.96 635 ASN A C 1
ATOM 5261 O O . ASN A 1 654 ? 125.165 65.257 76.478 1.00 44.30 635 ASN A O 1
ATOM 5266 N N . LEU A 1 655 ? 126.997 65.863 75.302 1.00 42.13 636 LEU A N 1
ATOM 5267 C CA . LEU A 1 655 ? 127.758 64.635 75.584 1.00 41.42 636 LEU A CA 1
ATOM 5268 C C . LEU A 1 655 ? 128.715 64.784 76.768 1.00 40.74 636 LEU A C 1
ATOM 5269 O O . LEU A 1 655 ? 128.840 63.867 77.576 1.00 40.28 636 LEU A O 1
ATOM 5274 N N . GLY A 1 656 ? 129.383 65.938 76.850 1.00 41.90 637 GLY A N 1
ATOM 5275 C CA . GLY A 1 656 ? 130.457 66.179 77.824 1.00 42.25 637 GLY A CA 1
ATOM 5276 C C . GLY A 1 656 ? 131.509 65.086 77.822 1.00 43.20 637 GLY A C 1
ATOM 5277 O O . GLY A 1 656 ? 131.770 64.454 76.794 1.00 43.25 637 GLY A O 1
ATOM 5278 N N . THR A 1 657 ? 132.094 64.807 78.982 1.00 43.18 638 THR A N 1
ATOM 5279 C CA . THR A 1 657 ? 133.139 63.776 79.063 1.00 43.74 638 THR A CA 1
ATOM 5280 C C . THR A 1 657 ? 132.527 62.366 79.162 1.00 42.55 638 THR A C 1
ATOM 5281 O O . THR A 1 657 ? 133.125 61.386 78.660 1.00 42.42 638 THR A O 1
ATOM 5285 N N . ALA A 1 658 ? 131.317 62.275 79.728 1.00 40.85 639 ALA A N 1
ATOM 5286 C CA . ALA A 1 658 ? 130.670 60.975 79.971 1.00 40.04 639 ALA A CA 1
ATOM 5287 C C . ALA A 1 658 ? 130.320 60.235 78.682 1.00 39.12 639 ALA A C 1
ATOM 5288 O O . ALA A 1 658 ? 130.393 59.020 78.644 1.00 39.02 639 ALA A O 1
ATOM 5290 N N . PHE A 1 659 ? 130.018 60.994 77.637 1.00 37.30 640 PHE A N 1
ATOM 5291 C CA . PHE A 1 659 ? 129.544 60.467 76.354 1.00 37.65 640 PHE A CA 1
ATOM 5292 C C . PHE A 1 659 ? 130.404 60.883 75.151 1.00 37.32 640 PHE A C 1
ATOM 5293 O O . PHE A 1 659 ? 130.019 60.728 73.987 1.00 37.26 640 PHE A O 1
ATOM 5301 N N . ALA A 1 660 ? 131.616 61.323 75.459 1.00 37.23 641 ALA A N 1
ATOM 5302 C CA . ALA A 1 660 ? 132.559 61.833 74.456 1.00 37.58 641 ALA A CA 1
ATOM 5303 C C . ALA A 1 660 ? 132.841 60.787 73.385 1.00 36.71 641 ALA A C 1
ATOM 5304 O O . ALA A 1 660 ? 132.922 61.153 72.211 1.00 37.89 641 ALA A O 1
ATOM 5306 N N . HIS A 1 661 ? 132.939 59.514 73.804 1.00 37.07 642 HIS A N 1
ATOM 5307 C CA . HIS A 1 661 ? 133.094 58.317 72.935 1.00 36.67 642 HIS A CA 1
ATOM 5308 C C . HIS A 1 661 ? 132.093 58.182 71.744 1.00 36.51 642 HIS A C 1
ATOM 5309 O O . HIS A 1 661 ? 132.338 57.401 70.763 1.00 36.07 642 HIS A O 1
ATOM 5316 N N . LEU A 1 662 ? 130.996 58.930 71.804 1.00 34.53 643 LEU A N 1
ATOM 5317 C CA . LEU A 1 662 ? 130.047 58.884 70.709 1.00 36.24 643 LEU A CA 1
ATOM 5318 C C . LEU A 1 662 ? 130.508 59.735 69.552 1.00 37.39 643 LEU A C 1
ATOM 5319 O O . LEU A 1 662 ? 129.895 59.714 68.464 1.00 38.90 643 LEU A O 1
ATOM 5324 N N . ARG A 1 663 ? 131.567 60.513 69.746 1.00 38.37 644 ARG A N 1
ATOM 5325 C CA . ARG A 1 663 ? 131.994 61.419 68.652 1.00 39.36 644 ARG A CA 1
ATOM 5326 C C . ARG A 1 663 ? 132.601 60.716 67.439 1.00 40.27 644 ARG A C 1
ATOM 5327 O O . ARG A 1 663 ? 132.528 61.243 66.324 1.00 40.27 644 ARG A O 1
ATOM 5335 N N . ASN A 1 664 ? 133.203 59.555 67.659 1.00 41.26 645 ASN A N 1
ATOM 5336 C CA . ASN A 1 664 ? 133.807 58.820 66.533 1.00 43.47 645 ASN A CA 1
ATOM 5337 C C . ASN A 1 664 ? 132.980 57.609 66.081 1.00 42.71 645 ASN A C 1
ATOM 5338 O O . ASN A 1 664 ? 133.506 56.575 65.583 1.00 44.49 645 ASN A O 1
ATOM 5343 N N . ALA A 1 665 ? 131.671 57.761 66.253 1.00 39.61 646 ALA A N 1
ATOM 5344 C CA . ALA A 1 665 ? 130.750 56.734 65.875 1.00 37.20 646 ALA A CA 1
ATOM 5345 C C . ALA A 1 665 ? 130.397 56.827 64.384 1.00 34.39 646 ALA A C 1
ATOM 5346 O O . ALA A 1 665 ? 130.316 57.910 63.778 1.00 35.65 646 ALA A O 1
ATOM 5348 N N . GLU A 1 666 ? 130.112 55.672 63.818 1.00 33.12 647 GLU A N 1
ATOM 5349 C CA . GLU A 1 666 ? 129.392 55.567 62.543 1.00 31.77 647 GLU A CA 1
ATOM 5350 C C . GLU A 1 666 ? 127.960 55.961 62.771 1.00 29.93 647 GLU A C 1
ATOM 5351 O O . GLU A 1 666 ? 127.371 55.619 63.824 1.00 29.56 647 GLU A O 1
ATOM 5357 N N . VAL A 1 667 ? 127.396 56.655 61.788 1.00 28.46 648 VAL A N 1
ATOM 5358 C CA . VAL A 1 667 ? 126.000 57.041 61.813 1.00 27.94 648 VAL A CA 1
ATOM 5359 C C . VAL A 1 667 ? 125.216 55.968 60.998 1.00 28.62 648 VAL A C 1
ATOM 5360 O O . VAL A 1 667 ? 125.515 55.797 59.791 1.00 27.92 648 VAL A O 1
ATOM 5364 N N . LEU A 1 668 ? 124.275 55.268 61.666 1.00 27.51 649 LEU A N 1
ATOM 5365 C CA . LEU A 1 668 ? 123.442 54.184 61.085 1.00 27.25 649 LEU A CA 1
ATOM 5366 C C . LEU A 1 668 ? 122.090 54.669 60.505 1.00 27.74 649 LEU A C 1
ATOM 5367 O O . LEU A 1 668 ? 121.481 54.010 59.641 1.00 28.15 649 LEU A O 1
ATOM 5372 N N . ALA A 1 669 ? 121.637 55.853 60.943 1.00 28.01 650 ALA A N 1
ATOM 5373 C CA . ALA A 1 669 ? 120.404 56.505 60.453 1.00 27.64 650 ALA A CA 1
ATOM 5374 C C . ALA A 1 669 ? 120.569 57.969 60.587 1.00 28.67 650 ALA A C 1
ATOM 5375 O O . ALA A 1 669 ? 121.088 58.456 61.623 1.00 27.88 650 ALA A O 1
ATOM 5377 N N . ASP A 1 670 ? 120.008 58.685 59.632 1.00 29.97 651 ASP A N 1
ATOM 5378 C CA . ASP A 1 670 ? 120.044 60.121 59.630 1.00 29.46 651 ASP A CA 1
ATOM 5379 C C . ASP A 1 670 ? 118.707 60.601 59.083 1.00 29.41 651 ASP A C 1
ATOM 5380 O O . ASP A 1 670 ? 117.717 59.875 59.173 1.00 30.91 651 ASP A O 1
ATOM 5385 N N . GLU A 1 671 ? 118.633 61.809 58.558 1.00 29.09 652 GLU A N 1
ATOM 5386 C CA . GLU A 1 671 ? 117.370 62.329 58.112 1.00 30.17 652 GLU A CA 1
ATOM 5387 C C . GLU A 1 671 ? 116.817 61.687 56.799 1.00 30.51 652 GLU A C 1
ATOM 5388 O O . GLU A 1 671 ? 115.653 61.832 56.502 1.00 32.19 652 GLU A O 1
ATOM 5394 N N . ASN A 1 672 ? 117.650 60.957 56.064 1.00 30.03 653 ASN A N 1
ATOM 5395 C CA . ASN A 1 672 ? 117.249 60.359 54.789 1.00 29.00 653 ASN A CA 1
ATOM 5396 C C . ASN A 1 672 ? 117.128 58.822 54.791 1.00 29.20 653 ASN A C 1
ATOM 5397 O O . ASN A 1 672 ? 116.308 58.254 54.047 1.00 30.69 653 ASN A O 1
ATOM 5402 N N . GLN A 1 673 ? 117.954 58.151 55.589 1.00 28.51 654 GLN A N 1
ATOM 5403 C CA . GLN A 1 673 ? 118.091 56.693 55.494 1.00 27.63 654 GLN A CA 1
ATOM 5404 C C . GLN A 1 673 ? 118.453 56.067 56.814 1.00 28.35 654 GLN A C 1
ATOM 5405 O O . GLN A 1 673 ? 118.928 56.787 57.757 1.00 28.10 654 GLN A O 1
ATOM 5411 N N . ALA A 1 674 ? 118.281 54.738 56.873 1.00 26.21 655 ALA A N 1
ATOM 5412 C CA . ALA A 1 674 ? 118.595 53.946 58.034 1.00 25.13 655 ALA A CA 1
ATOM 5413 C C . ALA A 1 674 ? 119.098 52.613 57.572 1.00 24.10 655 ALA A C 1
ATOM 5414 O O . ALA A 1 674 ? 118.704 52.142 56.460 1.00 25.76 655 ALA A O 1
ATOM 5416 N N . GLY A 1 675 ? 119.936 51.974 58.371 1.00 22.41 656 GLY A N 1
ATOM 5417 C CA . GLY A 1 675 ? 120.346 50.612 58.107 1.00 23.80 656 GLY A CA 1
ATOM 5418 C C . GLY A 1 675 ? 121.502 50.224 58.960 1.00 26.20 656 GLY A C 1
ATOM 5419 O O . GLY A 1 675 ? 121.884 50.970 59.889 1.00 27.27 656 GLY A O 1
ATOM 5420 N N . PRO A 1 676 ? 122.076 49.043 58.688 1.00 25.45 657 PRO A N 1
ATOM 5421 C CA . PRO A 1 676 ? 123.135 48.542 59.532 1.00 27.89 657 PRO A CA 1
ATOM 5422 C C . PRO A 1 676 ? 124.566 48.972 59.129 1.00 29.01 657 PRO A C 1
ATOM 5423 O O . PRO A 1 676 ? 125.525 48.600 59.800 1.00 31.15 657 PRO A O 1
ATOM 5427 N N . VAL A 1 677 ? 124.715 49.669 58.015 1.00 29.57 658 VAL A N 1
ATOM 5428 C CA . VAL A 1 677 ? 126.062 50.038 57.533 1.00 31.77 658 VAL A CA 1
ATOM 5429 C C . VAL A 1 677 ? 126.220 51.551 57.767 1.00 31.72 658 VAL A C 1
ATOM 5430 O O . VAL A 1 677 ? 125.309 52.342 57.474 1.00 31.49 658 VAL A O 1
ATOM 5434 N N . GLY A 1 678 ? 127.396 51.952 58.257 1.00 32.20 659 GLY A N 1
ATOM 5435 C CA . GLY A 1 678 ? 127.698 53.363 58.426 1.00 30.21 659 GLY A CA 1
ATOM 5436 C C . GLY A 1 678 ? 127.391 54.185 57.191 1.00 30.64 659 GLY A C 1
ATOM 5437 O O . GLY A 1 678 ? 127.747 53.811 56.072 1.00 29.97 659 GLY A O 1
ATOM 5438 N N . ILE A 1 679 ? 126.720 55.329 57.384 1.00 29.68 660 ILE A N 1
ATOM 5439 C CA . ILE A 1 679 ? 126.353 56.224 56.273 1.00 29.64 660 ILE A CA 1
ATOM 5440 C C . ILE A 1 679 ? 127.570 57.101 55.895 1.00 31.97 660 ILE A C 1
ATOM 5441 O O . ILE A 1 679 ? 128.178 57.757 56.781 1.00 31.96 660 ILE A O 1
ATOM 5446 N N . ALA A 1 680 ? 127.943 57.104 54.609 1.00 32.58 661 ALA A N 1
ATOM 5447 C CA . ALA A 1 680 ? 129.214 57.745 54.175 1.00 33.80 661 ALA A CA 1
ATOM 5448 C C . ALA A 1 680 ? 129.226 59.231 54.542 1.00 34.63 661 ALA A C 1
ATOM 5449 O O . ALA A 1 680 ? 130.145 59.662 55.273 1.00 35.78 661 ALA A O 1
ATOM 5451 N N . ASN A 1 681 ? 128.225 59.998 54.066 1.00 34.42 662 ASN A N 1
ATOM 5452 C CA . ASN A 1 681 ? 128.092 61.427 54.386 1.00 35.16 662 ASN A CA 1
ATOM 5453 C C . ASN A 1 681 ? 126.761 61.778 55.107 1.00 34.88 662 ASN A C 1
ATOM 5454 O O . ASN A 1 681 ? 125.820 62.264 54.453 1.00 35.02 662 ASN A O 1
ATOM 5459 N N . PRO A 1 682 ? 126.704 61.548 56.430 1.00 34.22 663 PRO A N 1
ATOM 5460 C CA . PRO A 1 682 ? 125.442 61.675 57.201 1.00 34.91 663 PRO A CA 1
ATOM 5461 C C . PRO A 1 682 ? 124.832 63.076 57.199 1.00 35.49 663 PRO A C 1
ATOM 5462 O O . PRO A 1 682 ? 125.561 64.088 57.356 1.00 36.89 663 PRO A O 1
ATOM 5466 N N . LYS A 1 683 ? 123.517 63.154 56.994 1.00 35.43 664 LYS A N 1
ATOM 5467 C CA . LYS A 1 683 ? 122.811 64.439 56.821 1.00 35.82 664 LYS A CA 1
ATOM 5468 C C . LYS A 1 683 ? 121.886 64.725 58.010 1.00 36.29 664 LYS A C 1
ATOM 5469 O O . LYS A 1 683 ? 121.366 63.784 58.631 1.00 35.25 664 LYS A O 1
ATOM 5475 N N . GLY A 1 684 ? 121.664 66.014 58.300 1.00 36.50 665 GLY A N 1
ATOM 5476 C CA . GLY A 1 684 ? 120.996 66.434 59.528 1.00 35.69 665 GLY A CA 1
ATOM 5477 C C . GLY A 1 684 ? 121.760 66.371 60.858 1.00 36.63 665 GLY A C 1
ATOM 5478 O O . GLY A 1 684 ? 121.137 66.584 61.920 1.00 36.89 665 GLY A O 1
ATOM 5479 N N . LEU A 1 685 ? 123.063 66.073 60.852 1.00 36.26 666 LEU A N 1
ATOM 5480 C CA . LEU A 1 685 ? 123.860 66.034 62.096 1.00 37.11 666 LEU A CA 1
ATOM 5481 C C . LEU A 1 685 ? 124.962 67.043 62.052 1.00 37.87 666 LEU A C 1
ATOM 5482 O O . LEU A 1 685 ? 125.514 67.299 60.999 1.00 38.42 666 LEU A O 1
ATOM 5487 N N . GLU A 1 686 ? 125.330 67.581 63.201 1.00 39.15 667 GLU A N 1
ATOM 5488 C CA . GLU A 1 686 ? 126.486 68.481 63.254 1.00 41.17 667 GLU A CA 1
ATOM 5489 C C . GLU A 1 686 ? 127.178 68.268 64.582 1.00 41.12 667 GLU A C 1
ATOM 5490 O O . GLU A 1 686 ? 126.519 68.315 65.640 1.00 40.42 667 GLU A O 1
ATOM 5496 N N . TRP A 1 687 ? 128.484 67.968 64.542 1.00 41.74 668 TRP A N 1
ATOM 5497 C CA . TRP A 1 687 ? 129.241 67.832 65.786 1.00 42.19 668 TRP A CA 1
ATOM 5498 C C . TRP A 1 687 ? 129.606 69.207 66.326 1.00 42.63 668 TRP A C 1
ATOM 5499 O O . TRP A 1 687 ? 129.943 70.108 65.575 1.00 43.32 668 TRP A O 1
ATOM 5510 N N . THR A 1 688 ? 129.427 69.405 67.623 1.00 44.37 669 THR A N 1
ATOM 5511 C CA . THR A 1 688 ? 129.656 70.724 68.247 1.00 44.10 669 THR A CA 1
ATOM 5512 C C . THR A 1 688 ? 130.573 70.503 69.426 1.00 45.02 669 THR A C 1
ATOM 5513 O O . THR A 1 688 ? 130.886 69.367 69.778 1.00 44.42 669 THR A O 1
ATOM 5517 N N . GLU A 1 689 ? 130.947 71.599 70.071 1.00 44.98 670 GLU A N 1
ATOM 5518 C CA . GLU A 1 689 ? 131.752 71.575 71.292 1.00 45.44 670 GLU A CA 1
ATOM 5519 C C . GLU A 1 689 ? 131.076 70.834 72.475 1.00 44.14 670 GLU A C 1
ATOM 5520 O O . GLU A 1 689 ? 131.715 70.018 73.116 1.00 43.93 670 GLU A O 1
ATOM 5526 N N . LYS A 1 690 ? 129.795 71.096 72.765 1.00 43.26 671 LYS A N 1
ATOM 5527 C CA . LYS A 1 690 ? 129.118 70.374 73.873 1.00 41.33 671 LYS A CA 1
ATOM 5528 C C . LYS A 1 690 ? 128.700 68.924 73.544 1.00 40.48 671 LYS A C 1
ATOM 5529 O O . LYS A 1 690 ? 128.620 68.057 74.439 1.00 40.89 671 LYS A O 1
ATOM 5535 N N . GLY A 1 691 ? 128.457 68.652 72.261 1.00 39.48 672 GLY A N 1
ATOM 5536 C CA . GLY A 1 691 ? 128.085 67.314 71.841 1.00 38.01 672 GLY A CA 1
ATOM 5537 C C . GLY A 1 691 ? 127.638 67.247 70.406 1.00 37.22 672 GLY A C 1
ATOM 5538 O O . GLY A 1 691 ? 128.434 67.352 69.498 1.00 36.57 672 GLY A O 1
ATOM 5539 N N . LEU A 1 692 ? 126.337 67.044 70.216 1.00 36.21 673 LEU A N 1
ATOM 5540 C CA . LEU A 1 692 ? 125.766 66.773 68.911 1.00 36.37 673 LEU A CA 1
ATOM 5541 C C . LEU A 1 692 ? 124.497 67.597 68.655 1.00 35.10 673 LEU A C 1
ATOM 5542 O O . LEU A 1 692 ? 123.618 67.664 69.515 1.00 37.13 673 LEU A O 1
ATOM 5547 N N . LYS A 1 693 ? 124.426 68.245 67.500 1.00 34.65 674 LYS A N 1
ATOM 5548 C CA . LYS A 1 693 ? 123.251 68.985 67.067 1.00 34.29 674 LYS A CA 1
ATOM 5549 C C . LYS A 1 693 ? 122.484 68.319 65.901 1.00 33.43 674 LYS A C 1
ATOM 5550 O O . LYS A 1 693 ? 123.029 68.198 64.826 1.00 32.48 674 LYS A O 1
ATOM 5556 N N . LEU A 1 694 ? 121.213 67.972 66.131 1.00 31.56 675 LEU A N 1
ATOM 5557 C CA . LEU A 1 694 ? 120.281 67.517 65.073 1.00 30.64 675 LEU A CA 1
ATOM 5558 C C . LEU A 1 694 ? 119.419 68.596 64.535 1.00 29.17 675 LEU A C 1
ATOM 5559 O O . LEU A 1 694 ? 118.857 69.370 65.319 1.00 29.72 675 LEU A O 1
ATOM 5564 N N . ASN A 1 695 ? 119.278 68.664 63.214 1.00 28.59 676 ASN A N 1
ATOM 5565 C CA . ASN A 1 695 ? 118.253 69.493 62.572 1.00 29.34 676 ASN A CA 1
ATOM 5566 C C . ASN A 1 695 ? 116.847 69.236 63.103 1.00 27.79 676 ASN A C 1
ATOM 5567 O O . ASN A 1 695 ? 116.580 68.238 63.735 1.00 27.73 676 ASN A O 1
ATOM 5572 N N . ALA A 1 696 ? 115.979 70.195 62.903 1.00 28.39 677 ALA A N 1
ATOM 5573 C CA . ALA A 1 696 ? 114.592 70.089 63.275 1.00 28.05 677 ALA A CA 1
ATOM 5574 C C . ALA A 1 696 ? 114.042 68.733 62.725 1.00 27.85 677 ALA A C 1
ATOM 5575 O O . ALA A 1 696 ? 114.421 68.273 61.617 1.00 28.62 677 ALA A O 1
ATOM 5577 N N . LEU A 1 697 ? 113.150 68.125 63.466 1.00 28.27 678 LEU A N 1
ATOM 5578 C CA . LEU A 1 697 ? 112.451 66.877 62.995 1.00 27.25 678 LEU A CA 1
ATOM 5579 C C . LEU A 1 697 ? 113.414 65.839 62.410 1.00 25.74 678 LEU A C 1
ATOM 5580 O O . LEU A 1 697 ? 113.220 65.380 61.268 1.00 26.32 678 LEU A O 1
ATOM 5585 N N . THR A 1 698 ? 114.460 65.522 63.165 1.00 25.52 679 THR A N 1
ATOM 5586 C CA . THR A 1 698 ? 115.502 64.630 62.724 1.00 26.03 679 THR A CA 1
ATOM 5587 C C . THR A 1 698 ? 115.843 63.661 63.854 1.00 25.28 679 THR A C 1
ATOM 5588 O O . THR A 1 698 ? 115.881 64.048 65.019 1.00 25.91 679 THR A O 1
ATOM 5592 N N . ALA A 1 699 ? 116.072 62.383 63.512 1.00 23.49 680 ALA A N 1
ATOM 5593 C CA . ALA A 1 699 ? 116.522 61.412 64.441 1.00 24.99 680 ALA A CA 1
ATOM 5594 C C . ALA A 1 699 ? 117.808 60.744 63.912 1.00 25.54 680 ALA A C 1
ATOM 5595 O O . ALA A 1 699 ? 118.060 60.761 62.718 1.00 28.10 680 ALA A O 1
ATOM 5597 N N . THR A 1 700 ? 118.600 60.171 64.811 1.00 27.31 681 THR A N 1
ATOM 5598 C CA . THR A 1 700 ? 119.805 59.437 64.425 1.00 26.02 681 THR A CA 1
ATOM 5599 C C . THR A 1 700 ? 120.089 58.258 65.314 1.00 25.39 681 THR A C 1
ATOM 5600 O O . THR A 1 700 ? 119.607 58.137 66.473 1.00 24.96 681 THR A O 1
ATOM 5604 N N . VAL A 1 701 ? 120.837 57.319 64.768 1.00 23.89 682 VAL A N 1
ATOM 5605 C CA . VAL A 1 701 ? 121.321 56.206 65.521 1.00 24.58 682 VAL A CA 1
ATOM 5606 C C . VAL A 1 701 ? 122.818 56.129 65.225 1.00 26.11 682 VAL A C 1
ATOM 5607 O O . VAL A 1 701 ? 123.198 56.229 64.045 1.00 24.28 682 VAL A O 1
ATOM 5611 N N . LEU A 1 702 ? 123.627 55.980 66.293 1.00 24.68 683 LEU A N 1
ATOM 5612 C CA . LEU A 1 702 ? 125.070 55.904 66.222 1.00 26.60 683 LEU A CA 1
ATOM 5613 C C . LEU A 1 702 ? 125.557 54.556 66.639 1.00 26.68 683 LEU A C 1
ATOM 5614 O O . LEU A 1 702 ? 124.901 53.866 67.404 1.00 26.51 683 LEU A O 1
ATOM 5619 N N . ARG A 1 703 ? 126.733 54.171 66.150 1.00 26.47 684 ARG A N 1
ATOM 5620 C CA . ARG A 1 703 ? 127.377 52.959 66.611 1.00 27.72 684 ARG A CA 1
ATOM 5621 C C . ARG A 1 703 ? 128.852 53.199 66.802 1.00 27.94 684 ARG A C 1
ATOM 5622 O O . ARG A 1 703 ? 129.511 53.665 65.881 1.00 28.76 684 ARG A O 1
ATOM 5630 N N . VAL A 1 704 ? 129.369 52.850 67.985 1.00 27.96 685 VAL A N 1
ATOM 5631 C CA . VAL A 1 704 ? 130.822 52.688 68.170 1.00 29.01 685 VAL A CA 1
ATOM 5632 C C . VAL A 1 704 ? 131.212 51.223 68.200 1.00 28.15 685 VAL A C 1
ATOM 5633 O O . VAL A 1 704 ? 130.852 50.512 69.135 1.00 28.54 685 VAL A O 1
ATOM 5637 N N . SER A 1 705 ? 131.989 50.781 67.217 1.00 25.98 686 SER A N 1
ATOM 5638 C CA . SER A 1 705 ? 132.423 49.406 67.134 1.00 25.76 686 SER A CA 1
ATOM 5639 C C . SER A 1 705 ? 133.684 49.199 67.963 1.00 26.23 686 SER A C 1
ATOM 5640 O O . SER A 1 705 ? 134.714 49.719 67.582 1.00 27.82 686 SER A O 1
ATOM 5643 N N . GLN A 1 706 ? 133.649 48.378 69.009 1.00 26.06 687 GLN A N 1
ATOM 5644 C CA . GLN A 1 706 ? 134.845 48.087 69.797 1.00 26.73 687 GLN A CA 1
ATOM 5645 C C . GLN A 1 706 ? 135.987 47.463 68.935 1.00 27.19 687 GLN A C 1
ATOM 5646 O O . GLN A 1 706 ? 137.191 47.661 69.217 1.00 26.73 687 GLN A O 1
ATOM 5652 N N . ASN A 1 707 ? 135.664 46.735 67.872 1.00 25.73 688 ASN A N 1
ATOM 5653 C CA . ASN A 1 707 ? 136.814 46.234 67.054 1.00 26.95 688 ASN A CA 1
ATOM 5654 C C . ASN A 1 707 ? 137.713 47.239 66.308 1.00 28.37 688 ASN A C 1
ATOM 5655 O O . ASN A 1 707 ? 138.696 46.813 65.668 1.00 30.06 688 ASN A O 1
ATOM 5660 N N . GLY A 1 708 ? 137.378 48.535 66.334 1.00 28.86 689 GLY A N 1
ATOM 5661 C CA . GLY A 1 708 ? 138.229 49.567 65.771 1.00 29.68 689 GLY A CA 1
ATOM 5662 C C . GLY A 1 708 ? 138.925 50.412 66.838 1.00 31.12 689 GLY A C 1
ATOM 5663 O O . GLY A 1 708 ? 139.492 51.445 66.506 1.00 32.83 689 GLY A O 1
ATOM 5664 N N . THR A 1 709 ? 138.970 49.959 68.083 1.00 30.46 690 THR A N 1
ATOM 5665 C CA . THR A 1 709 ? 139.454 50.822 69.219 1.00 30.55 690 THR A CA 1
ATOM 5666 C C . THR A 1 709 ? 140.903 50.520 69.666 1.00 32.37 690 THR A C 1
ATOM 5667 O O . THR A 1 709 ? 141.480 49.486 69.274 1.00 30.74 690 THR A O 1
ATOM 5671 N N . SER A 1 710 ? 141.478 51.406 70.503 1.00 32.46 691 SER A N 1
ATOM 5672 C CA . SER A 1 710 ? 142.928 51.338 70.931 1.00 33.19 691 SER A CA 1
ATOM 5673 C C . SER A 1 710 ? 143.336 50.102 71.766 1.00 32.42 691 SER A C 1
ATOM 5674 O O . SER A 1 710 ? 142.544 49.578 72.581 1.00 30.80 691 SER A O 1
ATOM 5677 N N . HIS A 1 711 ? 144.574 49.639 71.559 1.00 32.35 692 HIS A N 1
ATOM 5678 C CA . HIS A 1 711 ? 145.135 48.567 72.382 1.00 32.59 692 HIS A CA 1
ATOM 5679 C C . HIS A 1 711 ? 145.694 49.115 73.736 1.00 33.31 692 HIS A C 1
ATOM 5680 O O . HIS A 1 711 ? 145.825 48.372 74.724 1.00 32.51 692 HIS A O 1
ATOM 5687 N N . GLU A 1 712 ? 145.981 50.417 73.795 1.00 34.51 693 GLU A N 1
ATOM 5688 C CA . GLU A 1 712 ? 146.753 51.002 74.921 1.00 36.07 693 GLU A CA 1
ATOM 5689 C C . GLU A 1 712 ? 145.901 51.737 75.979 1.00 38.27 693 GLU A C 1
ATOM 5690 O O . GLU A 1 712 ? 146.208 51.683 77.164 1.00 37.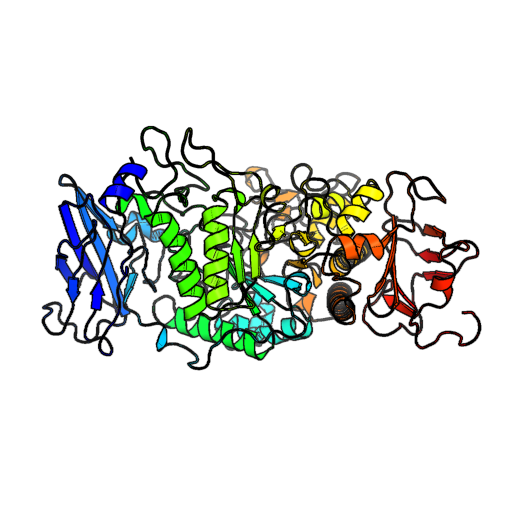04 693 GLU A O 1
ATOM 5696 N N . SER A 1 713 ? 144.844 52.420 75.529 1.00 40.92 694 SER A N 1
ATOM 5697 C CA . SER A 1 713 ? 143.958 53.181 76.432 1.00 44.25 694 SER A CA 1
ATOM 5698 C C . SER A 1 713 ? 143.025 52.237 77.224 1.00 46.18 694 SER A C 1
ATOM 5699 O O . SER A 1 713 ? 141.813 52.236 77.015 1.00 49.72 694 SER A O 1
ATOM 5702 N N . THR A 1 714 ? 143.567 51.397 78.091 1.00 47.71 695 THR A N 1
ATOM 5703 C CA . THR A 1 714 ? 142.747 50.316 78.644 1.00 48.81 695 THR A CA 1
ATOM 5704 C C . THR A 1 714 ? 143.364 49.760 79.940 1.00 48.96 695 THR A C 1
ATOM 5705 O O . THR A 1 714 ? 144.504 50.101 80.241 1.00 50.86 695 THR A O 1
#

Organism: Streptococcus pneumoniae serotype 4 (strain ATCC BAA-334 / TIGR4) (NCBI:txid170187)

CATH classification: 2.60.40.10 (+2 more: 3.20.20.80, 2.60.40.1180)

Sequence (714 aa):
SWRLKDETYSYDGKLGADDLKEEGKQVDLTLWSPSADKVSVVVYDKNDPDKVVGTVALEKGERGTWKKQTLDSTNKKLGITDFTGYYYQYQIERQQGKTVLALDPYAKSLAAWNSDDSKIDDAHKVAKAAFVDPAKLGPQDLTYGKIHHNFKTREDAVIYEAHVRDFTSDPAIAKDLTKPFGTFEAFIEKLDYLKDLGVTHIQLLPVLSYYFVNELKNHERLSDYASSNSNYNWGYDPQNYFSLTGMYSSDPKNPEKRIAEFKNLINEIHKRGMGAILDVVYNHTAKVDLFEDLEPNYYHFMDADGTPRTSFGGGRLGTTHHMTKRLLIDSIKYLVDTYKVDGFRFDMMGDHDAASIEEAYKAARALNPNLIMLGEGWRTYAGDENMPTKAADQDWMKHTDTVAVFSDDIRNNLKSGYPNEGQPAFITGGKRDVNTIFKNLIAQPTNFEADSPGDVIQYIAAHDNLTLFDIIAQSIKKDPSKAENYAEIHRRLRLGNLMVLTAQGTPFIHSGQEYGRTKQFRNPAYRTPVAEDKVPNKSHLLRDKDGNPFDYPYFIHDSYDSSDAVNKFDWTKATDGKAYPENVKSRDYMKGLIALRQSTDAFRLKSLQDIKDRVHLITVPGQNGVEKEDVVIGYQITAPNGDIYAVFVNADEKAREFNLGTAFAHLRNAEVLADENQAGPVGIANPKGLEWTEKGLKLNALTATVLRVSQNGTSHEST

Secondary structure (DSSP, 8-state):
-HHHHHHHH---S--EEEEETTTTEEEEEEE-TT-SEEEEEEE-SS-TTSEEEEEE-EE-GGGEEEEEE-TT-SSS-S--TT-EEEEEEEETTEEEEE--TT-SEE---BGGGTTS-GGGSSPPEE---GGGSS-TT------TT-SSGGG--EEEE-HHHHH--GGGTTT-SS-TTSHHHHHTTHHHHHHHT-SEEEESP-B-BSS-BGGGTTS---S--SSS-S---S-SBS-SSSBPSTTSS-TTSTTHHHHHHHHHHHHHHHTT-EEEEEE-TTB-S-HHHHHTTSTTTSB-B-TT-PBPEETTEEBB-TTSHHHHHHHHHHHHHHHHHH---EEEETTGGGSBHHHHHHHHHHHHHH-TT-EEEE---S----STT----BSSGGGGGG-SSSEEE-HHHHHHHH--SSSTT---TTTT--EEHHHHHHHHTT--TTS--SSGGGEEE-S--SSSS-HHHHHHHHHT--TTSHHHHHHHHHHHHHHHHHHHHSSSEEEEETTTTTT---B---GGGSS---GGGPPTTEEEEE-TT-PEEEEEEEES--TT--HHHH---HHHHH-TTT-HHHHHHHHHHHHHHHHHHT-GGGG-SSHHHHHHHEEESS-TTSTT--SEESEEEEEEE-TTS-EEEEEEE-SSS-EEEE-TTTTGGGGGPEEEE-SS-B-SS--SS-SSEEE-SSEEEEPTTEEEEEEE-GGGS-SS--

B-factor: mean 27.76, std 9.02, range [12.39, 114.65]

Nearest PDB structures (foldseek):
  2ya0-assembly1_A  TM=1.001E+00  e=0.000E+00  Streptococcus pneumoniae TIGR4
  2ya2-assembly1_A  TM=1.001E+00  e=0.000E+00  Streptococcus pneumoniae TIGR4
  2ya1-assembly1_A  TM=9.987E-01  e=0.000E+00  Streptococcus pneumoniae TIGR4
  3faw-assembly1_A  TM=9.903E-01  e=0.000E+00  Streptococcus agalactiae COH1
  3fax-assembly1_A  TM=9.891E-01  e=0.000E+00  Streptococcus agalactiae COH1

Solvent-accessible surface area: 26312 Å² total; per-residue (Å²): 104,25,144,120,38,13,107,69,74,22,32,113,29,103,21,1,6,37,24,96,98,163,3,90,51,0,25,0,4,2,4,0,22,48,11,87,126,2,15,0,7,0,2,19,92,130,64,46,95,108,79,39,17,71,39,67,11,112,152,32,138,101,13,6,14,53,39,53,4,36,96,100,27,197,28,77,8,126,65,0,32,8,25,3,1,0,0,63,0,51,36,156,61,140,70,38,28,1,4,1,11,22,0,32,0,0,4,26,11,19,14,116,48,14,187,110,70,92,17,34,60,4,2,16,0,2,2,2,51,10,72,130,18,26,32,134,112,14,66,31,8,138,25,116,84,18,172,65,35,6,7,0,0,0,0,2,2,5,1,3,7,1,0,1,7,65,64,8,50,201,95,25,110,85,54,19,2,3,0,35,0,0,25,60,38,0,90,21,0,107,66,1,22,5,2,0,0,0,0,4,4,1,11,1,0,5,96,6,8,1,88,100,4,86,94,84,36,78,118,53,32,5,51,150,19,33,3,10,14,1,34,29,6,2,3,2,5,0,0,0,0,3,2,0,36,48,8,136,44,10,41,90,0,0,28,9,0,12,40,0,0,19,26,0,21,141,48,4,4,0,0,0,0,1,2,5,1,2,1,0,2,72,42,56,6,5,25,15,1,0,36,69,0,8,0,5,11,50,83,118,16,70,26,59,78,16,126,72,0,0,46,2,0,1,35,0,56,5,0,46,32,3,1,13,27,0,0,93,39,0,0,72,22,0,40,0,3,0,0,6,1,13,30,0,0,7,1,4,7,68,0,0,55,73,0,31,119,20,0,81,91,61,3,88,82,0,14,5,1,0,16,0,58,126,44,55,36,0,10,63,128,91,130,56,100,7,0,15,2,42,12,0,81,117,11,91,24,0,3,0,6,0,27,17,0,23,37,16,1,8,4,8,163,77,87,76,16,87,62,0,0,0,2,46,11,101,61,48,0,72,30,1,16,74,2,1,3,2,27,8,84,51,14,92,8,55,12,2,0,0,0,4,1,11,0,5,7,11,46,59,6,2,2,9,0,7,0,0,35,4,21,101,55,14,16,67,112,83,123,20,49,38,27,0,0,64,1,0,13,6,0,2,0,1,0,0,1,0,0,0,1,0,0,0,6,2,0,4,0,2,4,6,35,3,14,8,108,29,117,74,39,136,88,55,38,57,160,129,122,60,10,63,80,20,62,50,1,108,38,173,111,35,80,55,3,37,35,0,3,0,0,42,34,0,87,27,0,4,5,12,3,0,59,0,32,6,46,42,1,75,55,29,197,56,73,88,40,0,24,68,1,15,71,7,1,78,9,0,1,37,0,1,35,57,17,59,0,0,32,3,86,48,57,116,40,1,84,85,58,7,82,32,15,5,69,29,61,102,91,65,7,91,137,80,1,5,1,0,0,0,13,0,47,1,64,110,26,18,29,7,0,0,0,0,0,1,19,109,126,45,27,58,1,32,5,46,136,70,39,40,75,0,74,146,16,62,7,0,0,1,40,50,91,16,9,48,120,29,24,98,108,47,109,11,29,93,93,19,167,122,0,0,74,0,69,30,14,1,1,0,0,0,35,19,36,87,148,72,65,70,177,165,98,145

Foldseek 3Di:
DQVVLCVQQQDDDDAAWAQDDQQQKIKHKAAAQQFPWKKKFKAALVGRVHTLDIGTWDDDGRRMTIDMDHPVHPSPDRGQFRIWIWMWTDHPRDTATAERQQQQWWAQAALVCLVVDRCNVATIGGDHDLCPAADVPQAAFQAPLDDALLRAAEEEDEQQQAFLPPVCVVPAPAQGSALQSNLVCLVVVLLLVGAEYEYQAFAAAHHARLVCLSPALAAWAQFPFNFFSRQAHRHLNYTHSSRFSDSSRGRGNSNSLLNSQRSCRVSNHFYAYEGELQWHNAACNCCVRYNLHQAAEEPVSHFDHDPNTGGGACVRSVSLCSLLVSLLSCCVSSVGQEYEYECQQQYAPVSVVNSQVSSCVRVVRHAYEYAQPNDHDGHPPPDGHGPHLQCQVVDLGYAYEDPQQQCQQQRDPPGQLAAHQLQAWWAQQVQNVCVLQCQHPPYGHQKLQNYEYENAALAFWGLLVSSCQNNQHACVDVVSVLLSLLSLLLSLLSQLLGEYHYYHYNQSQQRDFQQSVRVVQQAPDDPVVQHPQWDFGHHPVRGTHGSRTGHRGRRRIGSNRSHRDVCSCPVCVVNVSRVLSNQQSSASSQQCSVACQSYDTGPVQSVVFKAWQQDDPPDPHHSTGNKTKMWGQGPVRKIKMKIWASAQAKDDGFQPPVNPLQPPWFWQDKSRHHHNDRDPDHPQWDADDRGIIGGHSMMTMTIDDPVVDDPPPD

GO terms:
  GO:0051060 pullulanase activity (F, IDA)
  GO:0005509 calcium ion binding (F, IDA)
  GO:0030247 polysaccharide binding (F, IDA)
  GO:0010303 limit dextrinase activity (F, IDA)
  GO:0030979 alpha-glucan biosynthetic process (P, IDA)
  GO:2001066 amylopectin binding (F, IDA)
  GO:2001067 pullulan binding (F, IDA)
  GO:2001069 glycogen binding (F, IDA)